Protein AF-0000000074038239 (afdb_homodimer)

Secondary structure (DSSP, 8-state):
--HHHHHHHHHHHHHHHSEEEHHHHHHHHT--HHHHHHHHHHHHHTTS-EEETTEEE---STT----HHHHTTSSHHHHHHHHHHHHHHPPTT-EEEE-SSHHHHHHHHHTTT-SSEEEEESBHHHHHHHTT-SSEEEEE--EEEETTTTEEESHHHHHHHHT--EEEEEE--SEEETTTEEEES-HHHHHHHHHHHHTEEEEEEE--GGGBT---SEEEE-GGG-SEEEESSPPPHHHHHHHHHTT-EEEE-------------/--HHHHHHHHHHHHHHHSEEEHHHHHHHHT--HHHHHHHHHHHHHTTS-EEETTEEE---STT----HHHHTTSSHHHHHHHHHHHHHHPPTT-EEEE-SSHHHHHHHHHTTT-SSEEEEESBHHHHHHHTT-SSEEEEE--EEEETTTTEEESHHHHHHHHT--EEEEEE--SEEETTTEEEES-HHHHHHHHHHHHTEEEEEEE--GGGBT---SEEEE-GGG-SEEEESSPPPHHHHHHHHHTT-EEEE-------------

Radius of gyration: 25.3 Å; Cα contacts (8 Å, |Δi|>4): 1179; chains: 2; bounding box: 58×75×72 Å

InterPro domains:
  IPR001034 DeoR-type HTH domain [PF08220] (6-59)
  IPR001034 DeoR-type HTH domain [PR00037] (24-38)
  IPR001034 DeoR-type HTH domain [PR00037] (38-56)
  IPR001034 DeoR-type HTH domain [PS51000] (3-58)
  IPR001034 DeoR-type HTH domain [SM00420] (6-58)
  IPR014036 DeoR-like transcriptional repressor, C-terminal sensor domain [PF00455] (76-233)
  IPR018356 Transcription regulator, HTH DeoR-type, conserved site [PS00894] (6-40)
  IPR036388 Winged helix-like DNA-binding domain superfamily [G3DSA:1.10.10.10] (1-54)
  IPR036390 Winged helix DNA-binding domain superfamily [SSF46785] (5-58)
  IPR037171 NagB/RpiA transferase-like [SSF100950] (76-235)
  IPR050313 Carbohydrate Metabolism HTH-type Transcriptional Regulators [PTHR30363] (1-251)

pLDDT: mean 88.35, std 14.09, range [24.41, 98.94]

Structure (mmCIF, N/CA/C/O backbone):
data_AF-0000000074038239-model_v1
#
loop_
_entity.id
_entity.type
_entity.pdbx_description
1 polymer 'Transcriptional regulator, DeoR family'
#
loop_
_atom_site.group_PDB
_atom_site.id
_atom_site.type_symbol
_atom_site.label_atom_id
_atom_site.label_alt_id
_atom_site.label_comp_id
_atom_site.label_asym_id
_atom_site.label_entity_id
_atom_site.label_seq_id
_atom_site.pdbx_PDB_ins_code
_atom_site.Cartn_x
_atom_site.Cartn_y
_atom_site.Cartn_z
_atom_site.occupancy
_atom_site.B_iso_or_equiv
_atom_site.auth_seq_id
_atom_site.auth_comp_id
_atom_site.auth_asym_id
_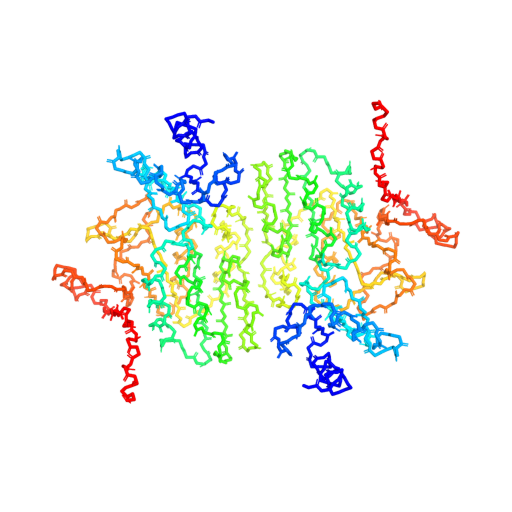atom_site.auth_atom_id
_atom_site.pdbx_PDB_model_num
ATOM 1 N N . MET A 1 1 ? -12.398 -20.969 29.859 1 73.69 1 MET A N 1
ATOM 2 C CA . MET A 1 1 ? -13.219 -21.422 28.734 1 73.69 1 MET A CA 1
ATOM 3 C C . MET A 1 1 ? -12.859 -22.859 28.359 1 73.69 1 MET A C 1
ATOM 5 O O . MET A 1 1 ? -11.68 -23.234 28.375 1 73.69 1 MET A O 1
ATOM 9 N N . LEU A 1 2 ? -13.844 -23.719 28.297 1 79.56 2 LEU A N 1
ATOM 10 C CA . LEU A 1 2 ? -13.617 -25.094 27.906 1 79.56 2 LEU A CA 1
ATOM 11 C C . LEU A 1 2 ? -13.188 -25.188 26.438 1 79.56 2 LEU A C 1
ATOM 13 O O . LEU A 1 2 ? -13.586 -24.344 25.625 1 79.56 2 LEU A O 1
ATOM 17 N N . ALA A 1 3 ? -12.281 -26.281 26.172 1 86.38 3 ALA A N 1
ATOM 18 C CA . ALA A 1 3 ? -11.75 -26.453 24.812 1 86.38 3 ALA A CA 1
ATOM 19 C C . ALA A 1 3 ? -12.883 -26.562 23.797 1 86.38 3 ALA A C 1
ATOM 21 O O . ALA A 1 3 ? -12.805 -26.016 22.703 1 86.38 3 ALA A O 1
ATOM 22 N N . VAL A 1 4 ? -13.891 -27.281 24.188 1 83.44 4 VAL A N 1
ATOM 23 C CA . VAL A 1 4 ? -15.008 -27.516 23.281 1 83.44 4 VAL A CA 1
ATOM 24 C C . VAL A 1 4 ? -15.711 -26.188 22.984 1 83.44 4 VAL A C 1
ATOM 26 O O . VAL A 1 4 ? -16.078 -25.922 21.828 1 83.44 4 VAL A O 1
ATOM 29 N N . GLU A 1 5 ? -15.922 -25.391 23.859 1 84.25 5 GLU A N 1
ATOM 30 C CA . GLU A 1 5 ? -16.531 -24.078 23.688 1 84.25 5 GLU A CA 1
ATOM 31 C C . GLU A 1 5 ? -15.633 -23.156 22.844 1 84.25 5 GLU A C 1
ATOM 33 O O . GLU A 1 5 ? -16.125 -22.422 21.984 1 84.25 5 GLU A O 1
ATOM 38 N N . ARG A 1 6 ? -14.383 -23.219 23.125 1 88.25 6 ARG A N 1
ATOM 39 C CA . ARG A 1 6 ? -13.414 -22.422 22.375 1 88.25 6 ARG A CA 1
ATOM 40 C C . ARG A 1 6 ? -13.445 -22.797 20.891 1 88.25 6 ARG A C 1
ATOM 42 O O . ARG A 1 6 ? -13.461 -21.906 20.031 1 88.25 6 ARG A O 1
ATOM 49 N N . ARG A 1 7 ? -13.492 -24.062 20.578 1 87.38 7 ARG A N 1
ATOM 50 C CA . ARG A 1 7 ? -13.516 -24.516 19.203 1 87.38 7 ARG A CA 1
ATOM 51 C C . ARG A 1 7 ? -14.797 -24.078 18.5 1 87.38 7 ARG A C 1
ATOM 53 O O . ARG A 1 7 ? -14.781 -23.75 17.312 1 87.38 7 ARG A O 1
ATOM 60 N N . GLN A 1 8 ? -15.836 -24.125 19.234 1 83.44 8 GLN A N 1
ATOM 61 C CA . GLN A 1 8 ? -17.078 -23.641 18.672 1 83.44 8 GLN A CA 1
ATOM 62 C C . GLN A 1 8 ? -16.984 -22.156 18.312 1 83.44 8 GLN A C 1
ATOM 64 O O . GLN A 1 8 ? -17.438 -21.734 17.25 1 83.44 8 GLN A O 1
ATOM 69 N N . GLU A 1 9 ? -16.375 -21.453 19.203 1 85.5 9 GLU A N 1
ATOM 70 C CA . GLU A 1 9 ? -16.188 -20.031 18.938 1 85.5 9 GLU A CA 1
ATOM 71 C C . GLU A 1 9 ? -15.219 -19.797 17.781 1 85.5 9 GLU A C 1
ATOM 73 O O . GLU A 1 9 ? -15.422 -18.906 16.953 1 85.5 9 GLU A O 1
ATOM 78 N N . ILE A 1 10 ? -14.195 -20.578 17.766 1 85.44 10 ILE A N 1
ATOM 79 C CA . ILE A 1 10 ? -13.242 -20.5 16.656 1 85.44 10 ILE A CA 1
ATOM 80 C C . ILE A 1 10 ? -13.969 -20.766 15.344 1 85.44 10 ILE A C 1
ATOM 82 O O . ILE A 1 10 ? -13.742 -20.062 14.352 1 85.44 10 ILE A O 1
ATOM 86 N N . PHE A 1 11 ? -14.883 -21.781 15.336 1 80.19 11 PHE A N 1
ATOM 87 C CA . PHE A 1 11 ? -15.625 -22.125 14.125 1 80.19 11 PHE A CA 1
ATOM 88 C C . PHE A 1 11 ? -16.531 -20.969 13.711 1 80.19 11 PHE A C 1
ATOM 90 O O . PHE A 1 11 ? -16.641 -20.656 12.523 1 80.19 11 PHE A O 1
ATOM 97 N N . GLU A 1 12 ? -17.109 -20.312 14.711 1 77.75 12 GLU A N 1
ATOM 98 C CA . GLU A 1 12 ? -17.938 -19.156 14.422 1 77.75 12 GLU A CA 1
ATOM 99 C C . GLU A 1 12 ? -17.125 -18.016 13.836 1 77.75 12 GLU A C 1
ATOM 101 O O . GLU A 1 12 ? -17.562 -17.344 12.891 1 77.75 12 GLU A O 1
ATOM 106 N N . LEU A 1 13 ? -15.992 -17.891 14.445 1 78.69 13 LEU A N 1
ATOM 107 C CA . LEU A 1 13 ? -15.078 -16.891 13.914 1 78.69 13 LEU A CA 1
ATOM 108 C C . LEU A 1 13 ? -14.672 -17.219 12.477 1 78.69 13 LEU A C 1
ATOM 110 O O . LEU A 1 13 ? -14.609 -16.344 11.625 1 78.69 13 LEU A O 1
ATOM 114 N N . LEU A 1 14 ? -14.461 -18.516 12.273 1 74.88 14 LEU A N 1
ATOM 115 C CA . LEU A 1 14 ? -14.102 -19 10.953 1 74.88 14 LEU A CA 1
ATOM 116 C C . LEU A 1 14 ? -15.242 -18.781 9.961 1 74.88 14 LEU A C 1
ATOM 118 O O . LEU A 1 14 ? -15.008 -18.406 8.805 1 74.88 14 LEU A O 1
ATOM 122 N N . GLN A 1 15 ? -16.391 -18.953 10.422 1 66.62 15 GLN A N 1
ATOM 123 C CA . GLN A 1 15 ? -17.547 -18.75 9.562 1 66.62 15 GLN A CA 1
ATOM 124 C C . GLN A 1 15 ? -17.734 -17.281 9.219 1 66.62 15 GLN A C 1
ATOM 126 O O . GLN A 1 15 ? -18.125 -16.938 8.102 1 66.62 15 GLN A O 1
ATOM 131 N N . SER A 1 16 ? -17.375 -16.531 10.266 1 64.44 16 SER A N 1
ATOM 132 C CA . SER A 1 16 ? -17.609 -15.094 10.117 1 64.44 16 SER A CA 1
ATOM 133 C C . SER A 1 16 ? -16.484 -14.438 9.312 1 64.44 16 SER A C 1
ATOM 135 O O . SER A 1 16 ? -16.75 -13.555 8.492 1 64.44 16 SER A O 1
ATOM 137 N N . PHE A 1 17 ? -15.305 -14.938 9.664 1 61.34 17 PHE A N 1
ATOM 138 C CA . PHE A 1 17 ? -14.172 -14.188 9.141 1 61.34 17 PHE A CA 1
ATOM 139 C C . PHE A 1 17 ? -13.438 -14.992 8.07 1 61.34 17 PHE A C 1
ATOM 141 O O . PHE A 1 17 ? -12.547 -14.469 7.398 1 61.34 17 PHE A O 1
ATOM 148 N N . GLY A 1 18 ? -13.906 -16.375 7.906 1 63.62 18 GLY A N 1
ATOM 149 C CA . GLY A 1 18 ? -13.312 -17.25 6.922 1 63.62 18 GLY A CA 1
ATOM 150 C C . GLY A 1 18 ? -11.945 -17.766 7.332 1 63.62 18 GLY A C 1
ATOM 151 O O . GLY A 1 18 ? -11.453 -18.75 6.777 1 63.62 18 GLY A O 1
ATOM 152 N N . SER A 1 19 ? -11.328 -16.922 8.188 1 69.75 19 SER A N 1
ATOM 153 C CA . SER A 1 19 ? -10.016 -17.344 8.672 1 69.75 19 SER A CA 1
ATOM 154 C C . SER A 1 19 ? -9.766 -16.828 10.086 1 69.75 19 SER A C 1
ATOM 156 O O . SER A 1 19 ? -10.469 -15.938 10.57 1 69.75 19 SER A O 1
ATOM 158 N N . VAL A 1 20 ? -8.922 -17.547 10.812 1 79.5 20 VAL A N 1
ATOM 159 C CA . VAL A 1 20 ? -8.445 -17.141 12.133 1 79.5 20 VAL A CA 1
ATOM 160 C C . VAL A 1 20 ? -6.93 -17.297 12.211 1 79.5 20 VAL A C 1
ATOM 162 O O . VAL A 1 20 ? -6.34 -18.078 11.461 1 79.5 20 VAL A O 1
ATOM 165 N N . THR A 1 21 ? -6.277 -16.422 12.898 1 75.75 21 THR A N 1
ATOM 166 C CA . THR A 1 21 ? -4.855 -16.609 13.156 1 75.75 21 THR A CA 1
ATOM 167 C C . THR A 1 21 ? -4.625 -17.141 14.57 1 75.75 21 THR A C 1
ATOM 169 O O . THR A 1 21 ? -5.406 -16.875 15.477 1 75.75 21 THR A O 1
ATOM 172 N N . VAL A 1 22 ? -3.488 -17.844 14.664 1 82.62 22 VAL A N 1
ATOM 173 C CA . VAL A 1 22 ? -3.117 -18.453 15.945 1 82.62 22 VAL A CA 1
ATOM 174 C C . VAL A 1 22 ? -2.885 -17.344 16.984 1 82.62 22 VAL A C 1
ATOM 176 O O . VAL A 1 22 ? -3.363 -17.438 18.109 1 82.62 22 VAL A O 1
ATOM 179 N N . SER A 1 23 ? -2.264 -16.281 16.484 1 79.81 23 SER A N 1
ATOM 180 C CA . SER A 1 23 ? -1.928 -15.203 17.406 1 79.81 23 SER A CA 1
ATOM 181 C C . SER A 1 23 ? -3.182 -14.492 17.906 1 79.81 23 SER A C 1
ATOM 183 O O . SER A 1 23 ? -3.326 -14.25 19.109 1 79.81 23 SER A O 1
ATOM 185 N N . ASP A 1 24 ? -4.117 -14.195 17.016 1 80.44 24 ASP A N 1
ATOM 186 C CA . ASP A 1 24 ? -5.359 -13.531 17.406 1 80.44 24 ASP A CA 1
ATOM 187 C C . ASP A 1 24 ? -6.18 -14.398 18.359 1 80.44 24 ASP A C 1
ATOM 189 O O . ASP A 1 24 ? -6.738 -13.898 19.328 1 80.44 24 ASP A O 1
ATOM 193 N N . LEU A 1 25 ? -6.234 -15.656 18.062 1 87.44 25 LEU A N 1
ATOM 194 C CA . LEU A 1 25 ? -7.012 -16.578 18.891 1 87.44 25 LEU A CA 1
ATOM 195 C C . LEU A 1 25 ? -6.402 -16.734 20.266 1 87.44 25 LEU A C 1
ATOM 197 O O . LEU A 1 25 ? -7.125 -16.766 21.266 1 87.44 25 LEU A O 1
ATOM 201 N N . ALA A 1 26 ? -5.078 -16.703 20.297 1 87.75 26 ALA A N 1
ATOM 202 C CA . ALA A 1 26 ? -4.387 -16.828 21.562 1 87.75 26 ALA A CA 1
ATOM 203 C C . ALA A 1 26 ? -4.672 -15.641 22.469 1 87.75 26 ALA A C 1
ATOM 205 O O . ALA A 1 26 ? -4.918 -15.805 23.672 1 87.75 26 ALA A O 1
ATOM 206 N N . LEU A 1 27 ? -4.668 -14.492 21.875 1 82.5 27 LEU A N 1
ATOM 207 C CA . LEU A 1 27 ? -4.961 -13.266 22.594 1 82.5 27 LEU A CA 1
ATOM 208 C C . LEU A 1 27 ? -6.418 -13.227 23.031 1 82.5 27 LEU A C 1
ATOM 210 O O . LEU A 1 27 ? -6.719 -12.883 24.188 1 82.5 27 LEU A O 1
ATOM 214 N N . ARG A 1 28 ? -7.238 -13.617 22.125 1 85.12 28 ARG A N 1
ATOM 215 C CA . ARG A 1 28 ? -8.68 -13.547 22.359 1 85.12 28 ARG A CA 1
ATOM 216 C C . ARG A 1 28 ? -9.094 -14.484 23.5 1 85.12 28 ARG A C 1
ATOM 218 O O . ARG A 1 28 ? -9.93 -14.133 24.328 1 85.12 28 ARG A O 1
ATOM 225 N N . PHE A 1 29 ? -8.523 -15.641 23.547 1 89.75 29 PHE A N 1
ATOM 226 C CA . PHE A 1 29 ? -8.984 -16.656 24.469 1 89.75 29 PHE A CA 1
ATOM 227 C C . PHE A 1 29 ? -8.031 -16.781 25.656 1 89.75 29 PHE A C 1
ATOM 229 O O . PHE A 1 29 ? -8.211 -17.641 26.516 1 89.75 29 PHE A O 1
ATOM 236 N N . SER A 1 30 ? -7.031 -15.828 25.625 1 87.75 30 SER A N 1
ATOM 237 C CA . SER A 1 30 ? -6.039 -15.805 26.688 1 87.75 30 SER A CA 1
ATOM 238 C C . SER A 1 30 ? -5.449 -17.188 26.938 1 87.75 30 SER A C 1
ATOM 240 O O . SER A 1 30 ? -5.406 -17.656 28.062 1 87.75 30 SER A O 1
ATOM 242 N N . VAL A 1 31 ? -5.055 -17.844 25.953 1 90.81 31 VAL A N 1
ATOM 243 C CA . VAL A 1 31 ? -4.391 -19.141 26 1 90.81 31 VAL A CA 1
ATOM 244 C C . VAL A 1 31 ? -3.119 -19.109 25.156 1 90.81 31 VAL A C 1
ATOM 246 O O . VAL A 1 31 ? -2.875 -18.141 24.438 1 90.81 31 VAL A O 1
ATOM 249 N N . SER A 1 32 ? -2.297 -20.031 25.312 1 86.69 32 SER A N 1
ATOM 250 C CA . SER A 1 32 ? -1.056 -20.094 24.547 1 86.69 32 SER A CA 1
ATOM 251 C C . SER A 1 32 ? -1.329 -20.359 23.062 1 86.69 32 SER A C 1
ATOM 253 O O . SER A 1 32 ? -2.361 -20.938 22.719 1 86.69 32 SER A O 1
ATOM 255 N N . GLU A 1 33 ? -0.436 -20 22.203 1 88.56 33 GLU A N 1
ATOM 256 C CA . GLU A 1 33 ? -0.541 -20.297 20.781 1 88.56 33 GLU A CA 1
ATOM 257 C C . GLU A 1 33 ? -0.573 -21.812 20.531 1 88.56 33 GLU A C 1
ATOM 259 O O . GLU A 1 33 ? -1.229 -22.281 19.609 1 88.56 33 GLU A O 1
ATOM 264 N N . GLU A 1 34 ? 0.147 -22.484 21.5 1 87.88 34 GLU A N 1
ATOM 265 C CA . GLU A 1 34 ? 0.17 -23.938 21.359 1 87.88 34 GLU A CA 1
ATOM 266 C C . GLU A 1 34 ? -1.213 -24.531 21.609 1 87.88 34 GLU A C 1
ATOM 268 O O . GLU A 1 34 ? -1.627 -25.453 20.906 1 87.88 34 GLU A O 1
ATOM 273 N N . THR A 1 35 ? -1.935 -24.047 22.5 1 89.56 35 THR A N 1
ATOM 274 C CA . THR A 1 35 ? -3.299 -24.484 22.766 1 89.56 35 THR A CA 1
ATOM 275 C C . THR A 1 35 ? -4.203 -24.234 21.562 1 89.56 35 THR A C 1
ATOM 277 O O . THR A 1 35 ? -4.992 -25.094 21.188 1 89.56 35 THR A O 1
ATOM 280 N N . ILE A 1 36 ? -4.004 -23.109 20.953 1 90.75 36 ILE A N 1
ATOM 281 C CA . ILE A 1 36 ? -4.789 -22.75 19.781 1 90.75 36 ILE A CA 1
ATOM 282 C C . ILE A 1 36 ? -4.438 -23.703 18.625 1 90.75 36 ILE A C 1
ATOM 284 O O . ILE A 1 36 ? -5.324 -24.203 17.922 1 90.75 36 ILE A O 1
ATOM 288 N N . ARG A 1 37 ? -3.229 -23.953 18.453 1 86.62 37 ARG A N 1
ATOM 289 C CA . ARG A 1 37 ? -2.803 -24.828 17.375 1 86.62 37 ARG A CA 1
ATOM 290 C C . ARG A 1 37 ? -3.404 -26.219 17.531 1 86.62 37 ARG A C 1
ATOM 292 O O . ARG A 1 37 ? -3.797 -26.859 16.547 1 86.62 37 ARG A O 1
ATOM 299 N N . ARG A 1 38 ? -3.506 -26.672 18.75 1 87.38 38 ARG A N 1
ATOM 300 C CA . ARG A 1 38 ? -4.105 -27.969 19.031 1 87.38 38 ARG A CA 1
ATOM 301 C C . ARG A 1 38 ? -5.594 -27.969 18.703 1 87.38 38 ARG A C 1
ATOM 303 O O . ARG A 1 38 ? -6.105 -28.922 18.125 1 87.38 38 ARG A O 1
ATOM 310 N N . ASP A 1 39 ? -6.164 -26.938 19.062 1 89.56 39 ASP A N 1
ATOM 311 C CA . ASP A 1 39 ? -7.586 -26.812 18.75 1 89.56 39 ASP A CA 1
ATOM 312 C C . ASP A 1 39 ? -7.82 -26.828 17.234 1 89.56 39 ASP A C 1
ATOM 314 O O . ASP A 1 39 ? -8.688 -27.562 16.75 1 89.56 39 ASP A O 1
ATOM 318 N N . LEU A 1 40 ? -7.074 -26.031 16.562 1 88.25 40 LEU A N 1
ATOM 319 C CA . LEU A 1 40 ? -7.223 -25.922 15.117 1 88.25 40 LEU A CA 1
ATOM 320 C C . LEU A 1 40 ? -6.926 -27.25 14.438 1 88.25 40 LEU A C 1
ATOM 322 O O . LEU A 1 40 ? -7.602 -27.625 13.477 1 88.25 40 LEU A O 1
ATOM 326 N N . SER A 1 41 ? -5.969 -27.922 14.969 1 84.94 41 SER A N 1
ATOM 327 C CA . SER A 1 41 ? -5.656 -29.25 14.43 1 84.94 41 SER A CA 1
ATOM 328 C C . SER A 1 41 ? -6.832 -30.203 14.594 1 84.94 41 SER A C 1
ATOM 330 O O . SER A 1 41 ? -7.16 -30.953 13.68 1 84.94 41 SER A O 1
ATOM 332 N N . ARG A 1 42 ? -7.375 -30.141 15.672 1 82.62 42 ARG A N 1
ATOM 333 C CA . ARG A 1 42 ? -8.531 -31 15.945 1 82.62 42 ARG A CA 1
ATOM 334 C C . ARG A 1 42 ? -9.695 -30.656 15.023 1 82.62 42 ARG A C 1
ATOM 336 O O . ARG A 1 42 ? -10.375 -31.547 14.516 1 82.62 42 ARG A O 1
ATOM 343 N N . MET A 1 43 ? -9.852 -29.484 14.797 1 84.5 43 MET A N 1
ATOM 344 C CA . MET A 1 43 ? -10.953 -29.031 13.953 1 84.5 43 MET A CA 1
ATOM 345 C C . MET A 1 43 ? -10.695 -29.375 12.492 1 84.5 43 MET A C 1
ATOM 347 O O . MET A 1 43 ? -11.633 -29.672 11.742 1 84.5 43 MET A O 1
ATOM 351 N N . GLU A 1 44 ? -9.477 -29.234 12.141 1 79.5 44 GLU A N 1
ATOM 352 C CA . GLU A 1 44 ? -9.125 -29.609 10.781 1 79.5 44 GLU A CA 1
ATOM 353 C C . GLU A 1 44 ? -9.391 -31.094 10.523 1 79.5 44 GLU A C 1
ATOM 355 O O . GLU A 1 44 ? -9.914 -31.469 9.469 1 79.5 44 GLU A O 1
ATOM 360 N N . ARG A 1 45 ? -9.086 -31.875 11.469 1 76.88 45 ARG A N 1
ATOM 361 C CA . ARG A 1 45 ? -9.32 -33.312 11.367 1 76.88 45 ARG A CA 1
ATOM 362 C C . ARG A 1 45 ? -10.805 -33.594 11.188 1 76.88 45 ARG A C 1
ATOM 364 O O . ARG A 1 45 ? -11.172 -34.594 10.523 1 76.88 45 ARG A O 1
ATOM 371 N N . LYS A 1 46 ? -11.57 -32.688 11.648 1 73.19 46 LYS A N 1
ATOM 372 C CA . LYS A 1 46 ? -13.016 -32.844 11.516 1 73.19 46 LYS A CA 1
ATOM 373 C C . LYS A 1 46 ? -13.523 -32.188 10.234 1 73.19 46 LYS A C 1
ATOM 375 O O . LYS A 1 46 ? -14.734 -32.125 10.008 1 73.19 46 LYS A O 1
ATOM 380 N N . GLY A 1 47 ? -12.523 -31.688 9.516 1 68.19 47 GLY A N 1
ATOM 381 C CA . GLY A 1 47 ? -12.844 -31.094 8.227 1 68.19 47 GLY A CA 1
ATOM 382 C C . GLY A 1 47 ? -13.469 -29.719 8.344 1 68.19 47 GLY A C 1
ATOM 383 O O . GLY A 1 47 ? -14.086 -29.234 7.391 1 68.19 47 GLY A O 1
ATOM 384 N N . LEU A 1 48 ? -13.5 -29.156 9.438 1 70.19 48 LEU A N 1
ATOM 385 C CA . LEU A 1 48 ? -14.234 -27.922 9.703 1 70.19 48 LEU A CA 1
ATOM 386 C C . LEU A 1 48 ? -13.453 -26.719 9.203 1 70.19 48 LEU A C 1
ATOM 388 O O . LEU A 1 48 ? -14.023 -25.641 9 1 70.19 48 LEU A O 1
ATOM 392 N N . LEU A 1 49 ? -12.258 -26.875 9.227 1 74.06 49 LEU A N 1
ATOM 393 C CA . LEU A 1 49 ? -11.375 -25.797 8.781 1 74.06 49 LEU A CA 1
ATOM 394 C C . LEU A 1 49 ? -10.102 -26.359 8.164 1 74.06 49 LEU A C 1
ATOM 396 O O . LEU A 1 49 ? -9.859 -27.578 8.219 1 74.06 49 LEU A O 1
ATOM 400 N N . GLN A 1 50 ? -9.391 -25.578 7.453 1 72.31 50 GLN A N 1
ATOM 401 C CA . GLN A 1 50 ? -8.047 -25.906 6.996 1 72.31 50 GLN A CA 1
ATOM 402 C C . GLN A 1 50 ? -7 -25.078 7.75 1 72.31 50 GLN A C 1
ATOM 404 O O . GLN A 1 50 ? -7.082 -23.859 7.801 1 72.31 50 GLN A O 1
ATOM 409 N N . LYS A 1 51 ? -6.113 -25.844 8.438 1 71.88 51 LYS A N 1
ATOM 410 C CA . LYS A 1 51 ? -5.078 -25.203 9.25 1 71.88 51 LYS A CA 1
ATOM 411 C C . LYS A 1 51 ? -3.916 -24.719 8.383 1 71.88 51 LYS A C 1
ATOM 413 O O . LYS A 1 51 ? -3.605 -25.328 7.359 1 71.88 51 LYS A O 1
ATOM 418 N N . THR A 1 52 ? -3.404 -23.5 8.727 1 65.38 52 THR A N 1
ATOM 419 C CA . THR A 1 52 ? -2.137 -23 8.195 1 65.38 52 THR A CA 1
ATOM 420 C C . THR A 1 52 ? -1.16 -22.703 9.328 1 65.38 52 THR A C 1
ATOM 422 O O . THR A 1 52 ? -1.515 -22.797 10.508 1 65.38 52 THR A O 1
ATOM 425 N N . TYR A 1 53 ? 0.144 -22.531 9.008 1 62.97 53 TYR A N 1
ATOM 426 C CA . TYR A 1 53 ? 1.13 -22.266 10.055 1 62.97 53 TYR A CA 1
ATOM 427 C C . TYR A 1 53 ? 0.689 -21.109 10.945 1 62.97 53 TYR A C 1
ATOM 429 O O . TYR A 1 53 ? 0.856 -21.172 12.164 1 62.97 53 TYR A O 1
ATOM 437 N N . GLY A 1 54 ? -0.032 -20.156 10.469 1 63.66 54 GLY A N 1
ATOM 438 C CA . GLY A 1 54 ? -0.353 -18.969 11.25 1 63.66 54 GLY A CA 1
ATOM 439 C C . GLY A 1 54 ? -1.82 -18.891 11.625 1 63.66 54 GLY A C 1
ATOM 440 O O . GLY A 1 54 ? -2.242 -17.922 12.273 1 63.66 54 GLY A O 1
ATOM 441 N N . GLY A 1 55 ? -2.645 -19.891 11.164 1 74.88 55 GLY A N 1
ATOM 442 C CA . GLY A 1 55 ? -4.074 -19.797 11.422 1 74.88 55 GLY A CA 1
ATOM 443 C C . GLY A 1 55 ? -4.867 -20.906 10.766 1 74.88 55 GLY A C 1
ATOM 444 O O . GLY A 1 55 ? -4.395 -22.047 10.664 1 74.88 55 GLY A O 1
ATOM 445 N N . ALA A 1 56 ? -6.125 -20.734 10.625 1 76.56 56 ALA A N 1
ATOM 446 C CA . ALA A 1 56 ? -7.012 -21.688 9.969 1 76.56 56 ALA A CA 1
ATOM 447 C C . ALA A 1 56 ? -8.062 -20.984 9.125 1 76.56 56 ALA A C 1
ATOM 449 O O . ALA A 1 56 ? -8.312 -19.781 9.312 1 76.56 56 ALA A O 1
ATOM 450 N N . PHE A 1 57 ? -8.484 -21.562 8.031 1 70.94 57 PHE A N 1
ATOM 451 C CA . PHE A 1 57 ? -9.531 -21 7.191 1 70.94 57 PHE A CA 1
ATOM 452 C C . PHE A 1 57 ? -10.555 -22.078 6.816 1 70.94 57 PHE A C 1
ATOM 454 O O . PHE A 1 57 ? -10.289 -23.266 6.961 1 70.94 57 PHE A O 1
ATOM 461 N N . LEU A 1 58 ? -11.797 -21.594 6.574 1 62.06 58 LEU A N 1
ATOM 462 C CA . LEU A 1 58 ? -12.828 -22.5 6.094 1 62.06 58 LEU A CA 1
ATOM 463 C C . LEU A 1 58 ? -12.672 -22.75 4.598 1 62.06 58 LEU A C 1
ATOM 465 O O . LEU A 1 58 ? -12.453 -21.828 3.82 1 62.06 58 LEU A O 1
ATOM 469 N N . ASN A 1 59 ? -12.227 -23.906 4.23 1 53.72 59 ASN A N 1
ATOM 470 C CA . ASN A 1 59 ? -12 -24.344 2.857 1 53.72 59 ASN A CA 1
ATOM 471 C C . ASN A 1 59 ? -13.312 -24.594 2.125 1 53.72 59 ASN A C 1
ATOM 473 O O . ASN A 1 59 ? -13.547 -25.703 1.634 1 53.72 59 ASN A O 1
ATOM 477 N N . THR A 1 60 ? -14.359 -23.891 2.412 1 56.28 60 THR A N 1
ATOM 478 C CA . THR A 1 60 ? -15.484 -24.391 1.638 1 56.28 60 THR A CA 1
ATOM 479 C C . THR A 1 60 ? -15.867 -23.422 0.533 1 56.28 60 THR A C 1
ATOM 481 O O . THR A 1 60 ? -15.727 -22.203 0.694 1 56.28 60 THR A O 1
ATOM 484 N N . GLY A 1 61 ? -15.867 -23.938 -0.664 1 60.12 61 GLY A N 1
ATOM 485 C CA . GLY A 1 61 ? -16.516 -23.375 -1.831 1 60.12 61 GLY A CA 1
ATOM 486 C C . GLY A 1 61 ? -15.555 -22.766 -2.828 1 60.12 61 GLY A C 1
ATOM 487 O O . GLY A 1 61 ? -14.398 -22.484 -2.49 1 60.12 61 GLY A O 1
ATOM 488 N N . MET A 1 62 ? -15.891 -22.781 -3.982 1 59.72 62 MET A N 1
ATOM 489 C CA . MET A 1 62 ? -15.109 -22.281 -5.117 1 59.72 62 MET A CA 1
ATOM 490 C C . MET A 1 62 ? -14.742 -20.828 -4.926 1 59.72 62 MET A C 1
ATOM 492 O O . MET A 1 62 ? -13.727 -20.359 -5.457 1 59.72 62 MET A O 1
ATOM 496 N N . HIS A 1 63 ? -15.484 -20.078 -4.07 1 59.72 63 HIS A N 1
ATOM 497 C CA . HIS A 1 63 ? -15.266 -18.656 -3.891 1 59.72 63 HIS A CA 1
ATOM 498 C C . HIS A 1 63 ? -14.445 -18.375 -2.635 1 59.72 63 HIS A C 1
ATOM 500 O O . HIS A 1 63 ? -14.312 -17.219 -2.221 1 59.72 63 HIS A O 1
ATOM 506 N N . ARG A 1 64 ? -13.766 -19.344 -2.191 1 61.56 64 ARG A N 1
ATOM 507 C CA . ARG A 1 64 ? -13.094 -19.188 -0.906 1 61.56 64 ARG A CA 1
ATOM 508 C C . ARG A 1 64 ? -11.906 -18.234 -1.021 1 61.56 64 ARG A C 1
ATOM 510 O O . ARG A 1 64 ? -11 -18.469 -1.826 1 61.56 64 ARG A O 1
ATOM 517 N N . GLU A 1 65 ? -12.055 -17.125 -0.271 1 74.5 65 GLU A N 1
ATOM 518 C CA . GLU A 1 65 ? -10.93 -16.188 -0.235 1 74.5 65 GLU A CA 1
ATOM 519 C C . GLU A 1 65 ? -10.289 -16.156 1.148 1 74.5 65 GLU A C 1
ATOM 521 O O . GLU A 1 65 ? -10.898 -15.688 2.113 1 74.5 65 GLU A O 1
ATOM 526 N N . ILE A 1 66 ? -9.125 -16.797 1.229 1 73.94 66 ILE A N 1
ATOM 527 C CA . ILE A 1 66 ? -8.328 -16.766 2.451 1 73.94 66 ILE A CA 1
ATOM 528 C C . ILE A 1 66 ? -7.574 -15.438 2.543 1 73.94 66 ILE A C 1
ATOM 530 O O . ILE A 1 66 ? -6.938 -15.008 1.576 1 73.94 66 ILE A O 1
ATOM 534 N N . PRO A 1 67 ? -7.645 -14.781 3.748 1 79.38 67 PRO A N 1
ATOM 535 C CA . PRO A 1 67 ? -6.965 -13.484 3.865 1 79.38 67 PRO A CA 1
ATOM 536 C C . PRO A 1 67 ? -5.457 -13.594 3.648 1 79.38 67 PRO A C 1
ATOM 538 O O . PRO A 1 67 ? -4.844 -14.594 4.02 1 79.38 67 PRO A O 1
ATOM 541 N N . VAL A 1 68 ? -4.898 -12.531 3.119 1 85.62 68 VAL A N 1
ATOM 542 C CA . VAL A 1 68 ? -3.479 -12.469 2.789 1 85.62 68 VAL A CA 1
ATOM 543 C C . VAL A 1 68 ? -2.645 -12.68 4.051 1 85.62 68 VAL A C 1
ATOM 545 O O . VAL A 1 68 ? -1.568 -13.273 4 1 85.62 68 VAL A O 1
ATOM 548 N N . THR A 1 69 ? -3.07 -12.234 5.215 1 76.5 69 THR A N 1
ATOM 549 C CA . THR A 1 69 ? -2.352 -12.344 6.48 1 76.5 69 THR A CA 1
ATOM 550 C C . THR A 1 69 ? -2.207 -13.805 6.902 1 76.5 69 THR A C 1
ATOM 552 O O . THR A 1 69 ? -1.257 -14.164 7.602 1 76.5 69 THR A O 1
ATOM 555 N N . VAL A 1 70 ? -3.094 -14.625 6.406 1 71.5 70 VAL A N 1
ATOM 556 C CA . VAL A 1 70 ? -3.047 -16.062 6.664 1 71.5 70 VAL A CA 1
ATOM 557 C C . VAL A 1 70 ? -2.219 -16.75 5.586 1 71.5 70 VAL A C 1
ATOM 559 O O . VAL A 1 70 ? -1.332 -17.547 5.895 1 71.5 70 VAL A O 1
ATOM 562 N N . ARG A 1 71 ? -2.453 -16.344 4.344 1 79.12 71 ARG A N 1
ATOM 563 C CA . ARG A 1 71 ? -1.781 -16.984 3.211 1 79.12 71 ARG A CA 1
ATOM 564 C C . ARG A 1 71 ? -0.276 -16.75 3.268 1 79.12 71 ARG A C 1
ATOM 566 O O . ARG A 1 71 ? 0.507 -17.594 2.836 1 79.12 71 ARG A O 1
ATOM 573 N N . GLN A 1 72 ? 0.074 -15.625 3.846 1 83.38 72 GLN A N 1
ATOM 574 C CA . GLN A 1 72 ? 1.49 -15.281 3.918 1 83.38 72 GLN A CA 1
ATOM 575 C C . GLN A 1 72 ? 2.266 -16.312 4.734 1 83.38 72 GLN A C 1
ATOM 577 O O . GLN A 1 72 ? 3.471 -16.484 4.547 1 83.38 72 GLN A O 1
ATOM 582 N N . HIS A 1 73 ? 1.54 -17.062 5.488 1 74.69 73 HIS A N 1
ATOM 583 C CA . HIS A 1 73 ? 2.193 -18.031 6.367 1 74.69 73 HIS A CA 1
ATOM 584 C C . HIS A 1 73 ? 1.93 -19.453 5.914 1 74.69 73 HIS A C 1
ATOM 586 O O . HIS A 1 73 ? 2.424 -20.406 6.523 1 74.69 73 HIS A O 1
ATOM 592 N N . ALA A 1 74 ? 1.232 -19.578 4.91 1 69.81 74 ALA A N 1
ATOM 593 C CA . ALA A 1 74 ? 0.944 -20.891 4.344 1 69.81 74 ALA A CA 1
ATOM 594 C C . ALA A 1 74 ? 1.928 -21.234 3.227 1 69.81 74 ALA A C 1
ATOM 596 O O . ALA A 1 74 ? 2.268 -20.375 2.404 1 69.81 74 ALA A O 1
ATOM 597 N N . ALA A 1 75 ? 2.508 -22.5 3.227 1 79.31 75 ALA A N 1
ATOM 598 C CA . ALA A 1 75 ? 3.393 -23.016 2.18 1 79.31 75 ALA A CA 1
ATOM 599 C C . ALA A 1 75 ? 4.605 -22.109 1.999 1 79.31 75 ALA A C 1
ATOM 601 O O . ALA A 1 75 ? 5.035 -21.844 0.872 1 79.31 75 ALA A O 1
ATOM 602 N N . VAL A 1 76 ? 5.039 -21.594 3.055 1 84.88 76 VAL A N 1
ATOM 603 C CA . VAL A 1 76 ? 6.098 -20.594 3.041 1 84.88 76 VAL A CA 1
ATOM 604 C C . VAL A 1 76 ? 7.34 -21.156 2.361 1 84.88 76 VAL A C 1
ATOM 606 O O . VAL A 1 76 ? 7.973 -20.484 1.541 1 84.88 76 VAL A O 1
ATOM 609 N N . GLU A 1 77 ? 7.68 -22.391 2.699 1 85.5 77 GLU A N 1
ATOM 610 C CA . GLU A 1 77 ? 8.867 -23.016 2.115 1 85.5 77 GLU A CA 1
ATOM 611 C C . GLU A 1 77 ? 8.742 -23.109 0.596 1 85.5 77 GLU A C 1
ATOM 613 O O . GLU A 1 77 ? 9.672 -22.75 -0.13 1 85.5 77 GLU A O 1
ATOM 618 N N . GLY A 1 78 ? 7.605 -23.594 0.178 1 89.88 78 GLY A N 1
ATOM 619 C CA . GLY A 1 78 ? 7.371 -23.688 -1.254 1 89.88 78 GLY A CA 1
ATOM 620 C C . GLY A 1 78 ? 7.438 -22.344 -1.956 1 89.88 78 GLY A C 1
ATOM 621 O O . GLY A 1 78 ? 8.07 -22.219 -3.006 1 89.88 78 GLY A O 1
ATOM 622 N N . LYS A 1 79 ? 6.773 -21.328 -1.358 1 93.06 79 LYS A N 1
ATOM 623 C CA . LYS A 1 79 ? 6.766 -20 -1.959 1 93.06 79 LYS A CA 1
ATOM 624 C C . LYS A 1 79 ? 8.164 -19.391 -1.976 1 93.06 79 LYS A C 1
ATOM 626 O O . LYS A 1 79 ? 8.523 -18.672 -2.902 1 93.06 79 LYS A O 1
ATOM 631 N N . SER A 1 80 ? 8.922 -19.719 -0.998 1 94.19 80 SER A N 1
ATOM 632 C CA . SER A 1 80 ? 10.305 -19.25 -0.961 1 94.19 80 SER A CA 1
ATOM 633 C C . SER A 1 80 ? 11.117 -19.828 -2.117 1 94.19 80 SER A C 1
ATOM 635 O O . SER A 1 80 ? 11.875 -19.109 -2.766 1 94.19 80 SER A O 1
ATOM 637 N N . VAL A 1 81 ? 10.961 -21.109 -2.352 1 95.06 81 VAL A N 1
ATOM 638 C CA . VAL A 1 81 ? 11.633 -21.766 -3.465 1 95.06 81 VAL A CA 1
ATOM 639 C C . VAL A 1 81 ? 11.211 -21.125 -4.781 1 95.06 81 VAL A C 1
ATOM 641 O O . VAL A 1 81 ? 12.062 -20.797 -5.617 1 95.06 81 VAL A O 1
ATOM 644 N N . ILE A 1 82 ? 9.977 -20.938 -4.91 1 97.25 82 ILE A N 1
ATOM 645 C CA . ILE A 1 82 ? 9.438 -20.328 -6.121 1 97.25 82 ILE A CA 1
ATOM 646 C C . ILE A 1 82 ? 9.992 -18.922 -6.289 1 97.25 82 ILE A C 1
ATOM 648 O O . ILE A 1 82 ? 10.375 -18.531 -7.395 1 97.25 82 ILE A O 1
ATOM 652 N N . GLY A 1 83 ? 10.008 -18.172 -5.191 1 98 83 GLY A N 1
ATOM 653 C CA . GLY A 1 83 ? 10.562 -16.828 -5.227 1 98 83 GLY A CA 1
ATOM 654 C C . GLY A 1 83 ? 11.992 -16.781 -5.73 1 98 83 GLY A C 1
ATOM 655 O O . GLY A 1 83 ? 12.336 -15.93 -6.551 1 98 83 GLY A O 1
ATOM 656 N N . SER A 1 84 ? 12.742 -17.719 -5.254 1 97.12 84 SER A N 1
ATOM 657 C CA . SER A 1 84 ? 14.141 -17.797 -5.648 1 97.12 84 SER A CA 1
ATOM 658 C C . SER A 1 84 ? 14.281 -18.156 -7.125 1 97.12 84 SER A C 1
ATOM 660 O O . SER A 1 84 ? 15.07 -17.547 -7.848 1 97.12 84 SER A O 1
ATOM 662 N N . LEU A 1 85 ? 13.57 -19.109 -7.566 1 97.56 85 LEU A N 1
ATOM 663 C CA . LEU A 1 85 ? 13.617 -19.547 -8.961 1 97.56 85 LEU A CA 1
ATOM 664 C C . LEU A 1 85 ? 13.156 -18.438 -9.891 1 97.56 85 LEU A C 1
ATOM 666 O O . LEU A 1 85 ? 13.773 -18.188 -10.93 1 97.56 85 LEU A O 1
ATOM 670 N N . ALA A 1 86 ? 12.078 -17.797 -9.539 1 98.5 86 ALA A N 1
ATOM 671 C CA . ALA A 1 86 ? 11.555 -16.688 -10.344 1 98.5 86 ALA A CA 1
ATOM 672 C C . ALA A 1 86 ? 12.57 -15.562 -10.445 1 98.5 86 ALA A C 1
ATOM 674 O O . ALA A 1 86 ? 12.742 -14.969 -11.516 1 98.5 86 ALA A O 1
ATOM 675 N N . ALA A 1 87 ? 13.227 -15.281 -9.359 1 98.31 87 ALA A N 1
ATOM 676 C CA . ALA A 1 87 ? 14.219 -14.211 -9.328 1 98.31 87 ALA A CA 1
ATOM 677 C C . ALA A 1 87 ? 15.336 -14.461 -10.336 1 98.31 87 ALA A C 1
ATOM 679 O O . ALA A 1 87 ? 15.891 -13.523 -10.906 1 98.31 87 ALA A O 1
ATOM 680 N N . GLN A 1 88 ? 15.625 -15.727 -10.547 1 97.25 88 GLN A N 1
ATOM 681 C CA . GLN A 1 88 ? 16.672 -16.094 -11.492 1 97.25 88 GLN A CA 1
ATOM 682 C C . GLN A 1 88 ? 16.266 -15.742 -12.922 1 97.25 88 GLN A C 1
ATOM 684 O O . GLN A 1 88 ? 17.141 -15.531 -13.773 1 97.25 88 GLN A O 1
ATOM 689 N N . LEU A 1 89 ? 15.023 -15.664 -13.172 1 97.94 89 LEU A N 1
ATOM 690 C CA . LEU A 1 89 ? 14.523 -15.344 -14.508 1 97.94 89 LEU A CA 1
ATOM 691 C C . LEU A 1 89 ? 14.461 -13.836 -14.719 1 97.94 89 LEU A C 1
ATOM 693 O O . LEU A 1 89 ? 14.219 -13.367 -15.836 1 97.94 89 LEU A O 1
ATOM 697 N N . ILE A 1 90 ? 14.617 -13.039 -13.695 1 98.5 90 ILE A N 1
ATOM 698 C CA . ILE A 1 90 ? 14.523 -11.586 -13.758 1 98.5 90 ILE A CA 1
ATOM 699 C C . ILE A 1 90 ? 15.914 -10.984 -13.914 1 98.5 90 ILE A C 1
ATOM 701 O O . ILE A 1 90 ? 16.797 -11.195 -13.07 1 98.5 90 ILE A O 1
ATOM 705 N N . ASN A 1 91 ? 16.109 -10.234 -14.922 1 97.75 91 ASN A N 1
ATOM 706 C CA . ASN A 1 91 ? 17.391 -9.609 -15.203 1 97.75 91 ASN A CA 1
ATOM 707 C C . ASN A 1 91 ? 17.391 -8.133 -14.82 1 97.75 91 ASN A C 1
ATOM 709 O O . ASN A 1 91 ? 16.344 -7.496 -14.781 1 97.75 91 ASN A O 1
ATOM 713 N N . ASN A 1 92 ? 18.625 -7.672 -14.547 1 97.38 92 ASN A N 1
ATOM 714 C CA . ASN A 1 92 ? 18.75 -6.223 -14.43 1 97.38 92 ASN A CA 1
ATOM 715 C C . ASN A 1 92 ? 18.266 -5.512 -15.688 1 97.38 92 ASN A C 1
ATOM 717 O O . ASN A 1 92 ? 18.547 -5.953 -16.797 1 97.38 92 ASN A O 1
ATOM 721 N N . GLY A 1 93 ? 17.453 -4.504 -15.531 1 97.69 93 GLY A N 1
ATOM 722 C CA . GLY A 1 93 ? 16.953 -3.756 -16.672 1 97.69 93 GLY A CA 1
ATOM 723 C C . GLY A 1 93 ? 15.562 -4.199 -17.109 1 97.69 93 GLY A C 1
ATOM 724 O O . GLY A 1 93 ? 14.922 -3.545 -17.938 1 97.69 93 GLY A O 1
ATOM 725 N N . ASP A 1 94 ? 15.078 -5.227 -16.484 1 98.31 94 ASP A N 1
ATOM 726 C CA . ASP A 1 94 ? 13.773 -5.754 -16.859 1 98.31 94 ASP A CA 1
ATOM 727 C C . ASP A 1 94 ? 12.648 -4.855 -16.359 1 98.31 94 ASP A C 1
ATOM 729 O O . ASP A 1 94 ? 12.828 -4.094 -15.406 1 98.31 94 ASP A O 1
ATOM 733 N N . THR A 1 95 ? 11.547 -4.895 -17.031 1 98.81 95 THR A N 1
ATOM 734 C CA . THR A 1 95 ? 10.242 -4.484 -16.516 1 98.81 95 THR A CA 1
ATOM 735 C C . THR A 1 95 ? 9.352 -5.699 -16.266 1 98.81 95 THR A C 1
ATOM 737 O O . THR A 1 95 ? 9.18 -6.539 -17.156 1 98.81 95 THR A O 1
ATOM 740 N N . ILE A 1 96 ? 8.812 -5.758 -15.031 1 98.94 96 ILE A N 1
ATOM 741 C CA . ILE A 1 96 ? 8.031 -6.957 -14.758 1 98.94 96 ILE A CA 1
ATOM 742 C C . ILE A 1 96 ? 6.723 -6.578 -14.07 1 98.94 96 ILE A C 1
ATOM 744 O O . ILE A 1 96 ? 6.641 -5.547 -13.398 1 98.94 96 ILE A O 1
ATOM 748 N N . PHE A 1 97 ? 5.703 -7.434 -14.305 1 98.94 97 PHE A N 1
ATOM 749 C CA . PHE A 1 97 ? 4.484 -7.426 -13.508 1 98.94 97 PHE A CA 1
ATOM 750 C C . PHE A 1 97 ? 4.57 -8.438 -12.367 1 98.94 97 PHE A C 1
ATOM 752 O O . PHE A 1 97 ? 4.977 -9.586 -12.578 1 98.94 97 PHE A O 1
ATOM 759 N N . LEU A 1 98 ? 4.281 -8.008 -11.164 1 98.88 98 LEU A N 1
ATOM 760 C CA . LEU A 1 98 ? 4.008 -8.906 -10.047 1 98.88 98 LEU A CA 1
ATOM 761 C C . LEU A 1 98 ? 2.562 -8.766 -9.578 1 98.88 98 LEU A C 1
ATOM 763 O O . LEU A 1 98 ? 2.133 -7.68 -9.195 1 98.88 98 LEU A O 1
ATOM 767 N N . ASP A 1 99 ? 1.854 -9.867 -9.578 1 98.56 99 ASP A N 1
ATOM 768 C CA . ASP A 1 99 ? 0.446 -9.781 -9.203 1 98.56 99 ASP A CA 1
ATOM 769 C C . ASP A 1 99 ? 0.282 -9.742 -7.688 1 98.56 99 ASP A C 1
ATOM 771 O O . ASP A 1 99 ? 1.268 -9.633 -6.953 1 98.56 99 ASP A O 1
ATOM 775 N N . ALA A 1 100 ? -0.971 -9.703 -7.277 1 98.19 100 ALA A N 1
ATOM 776 C CA . ALA A 1 100 ? -1.27 -9.68 -5.848 1 98.19 100 ALA A CA 1
ATOM 777 C C . ALA A 1 100 ? -1.369 -11.094 -5.285 1 98.19 100 ALA A C 1
ATOM 779 O O . ALA A 1 100 ? -2.426 -11.727 -5.359 1 98.19 100 ALA A O 1
ATOM 780 N N . SER A 1 101 ? -0.265 -11.531 -4.703 1 96.94 101 SER A N 1
ATOM 781 C CA . SER A 1 101 ? -0.202 -12.859 -4.098 1 96.94 101 SER A CA 1
ATOM 782 C C . SER A 1 101 ? 0.928 -12.945 -3.076 1 96.94 101 SER A C 1
ATOM 784 O O . SER A 1 101 ? 1.872 -12.156 -3.117 1 96.94 101 SER A O 1
ATOM 786 N N . THR A 1 102 ? 0.774 -13.875 -2.199 1 94.81 102 THR A N 1
ATOM 787 C CA . THR A 1 102 ? 1.843 -14.094 -1.23 1 94.81 102 THR A CA 1
ATOM 788 C C . THR A 1 102 ? 3.07 -14.695 -1.906 1 94.81 102 THR A C 1
ATOM 790 O O . THR A 1 102 ? 4.199 -14.5 -1.446 1 94.81 102 THR A O 1
ATOM 793 N N . THR A 1 103 ? 2.9 -15.406 -2.982 1 96.94 103 THR A N 1
ATOM 794 C CA . THR A 1 103 ? 4.023 -15.914 -3.766 1 96.94 103 THR A CA 1
ATOM 795 C C . THR A 1 103 ? 4.797 -14.766 -4.402 1 96.94 103 THR A C 1
ATOM 797 O O . THR A 1 103 ? 6.031 -14.758 -4.398 1 96.94 103 THR A O 1
ATOM 800 N N . ALA A 1 104 ? 4.102 -13.797 -4.906 1 98.62 104 ALA A N 1
ATOM 801 C CA . ALA A 1 104 ? 4.738 -12.617 -5.492 1 98.62 104 ALA A CA 1
ATOM 802 C C . ALA A 1 104 ? 5.566 -11.867 -4.449 1 98.62 104 ALA A C 1
ATOM 804 O O . ALA A 1 104 ? 6.605 -11.289 -4.773 1 98.62 104 ALA A O 1
ATOM 805 N N . VAL A 1 105 ? 5.098 -11.867 -3.227 1 98.38 105 VAL A N 1
ATOM 806 C CA . VAL A 1 105 ? 5.863 -11.227 -2.158 1 98.38 105 VAL A CA 1
ATOM 807 C C . VAL A 1 105 ? 7.215 -11.914 -2.008 1 98.38 105 VAL A C 1
ATOM 809 O O . VAL A 1 105 ? 8.242 -11.258 -1.812 1 98.38 105 VAL A O 1
ATOM 812 N N . HIS A 1 106 ? 7.234 -13.188 -2.105 1 97.5 106 HIS A N 1
ATOM 813 C CA . HIS A 1 106 ? 8.492 -13.93 -2.025 1 97.5 106 HIS A CA 1
ATOM 814 C C . HIS A 1 106 ? 9.398 -13.602 -3.205 1 97.5 106 HIS A C 1
ATOM 816 O O . HIS A 1 106 ? 10.617 -13.539 -3.053 1 97.5 106 HIS A O 1
ATOM 822 N N . ILE A 1 107 ? 8.805 -13.422 -4.359 1 98.69 107 ILE A N 1
ATOM 823 C CA . ILE A 1 107 ? 9.602 -12.984 -5.5 1 98.69 107 ILE A CA 1
ATOM 824 C C . ILE A 1 107 ? 10.211 -11.609 -5.207 1 98.69 107 ILE A C 1
ATOM 826 O O . ILE A 1 107 ? 11.406 -11.398 -5.41 1 98.69 107 ILE A O 1
ATOM 830 N N . ALA A 1 108 ? 9.375 -10.727 -4.723 1 98.75 108 ALA A N 1
ATOM 831 C CA . ALA A 1 108 ? 9.82 -9.375 -4.383 1 98.75 108 ALA A CA 1
ATOM 832 C C . ALA A 1 108 ? 11 -9.422 -3.416 1 98.75 108 ALA A C 1
ATOM 834 O O . ALA A 1 108 ? 11.984 -8.688 -3.586 1 98.75 108 ALA A O 1
ATOM 835 N N . GLU A 1 109 ? 10.938 -10.273 -2.457 1 97.62 109 GLU A N 1
ATOM 836 C CA . GLU A 1 109 ? 11.992 -10.414 -1.459 1 97.62 109 GLU A CA 1
ATOM 837 C C . GLU A 1 109 ? 13.305 -10.852 -2.102 1 97.62 109 GLU A C 1
ATOM 839 O O . GLU A 1 109 ? 14.383 -10.477 -1.638 1 97.62 109 GLU A O 1
ATOM 844 N N . ASN A 1 110 ? 13.242 -11.586 -3.105 1 98.06 110 ASN A N 1
ATOM 845 C CA . ASN A 1 110 ? 14.43 -12.18 -3.713 1 98.06 110 ASN A CA 1
ATOM 846 C C . ASN A 1 110 ? 15.023 -11.273 -4.785 1 98.06 110 ASN A C 1
ATOM 848 O O . ASN A 1 110 ? 16.078 -11.578 -5.348 1 98.06 110 ASN A O 1
ATOM 852 N N . ILE A 1 111 ? 14.375 -10.117 -5.027 1 98.25 111 ILE A N 1
ATOM 853 C CA . ILE A 1 111 ? 14.898 -9.305 -6.121 1 98.25 111 ILE A CA 1
ATOM 854 C C . ILE A 1 111 ? 15.336 -7.941 -5.594 1 98.25 111 ILE A C 1
ATOM 856 O O . ILE A 1 111 ? 15.586 -7.016 -6.371 1 98.25 111 ILE A O 1
ATOM 860 N N . LEU A 1 112 ? 15.422 -7.828 -4.328 1 96.06 112 LEU A N 1
ATOM 861 C CA . LEU A 1 112 ? 15.695 -6.547 -3.686 1 96.06 112 LEU A CA 1
ATOM 862 C C . LEU A 1 112 ? 17.031 -5.98 -4.16 1 96.06 112 LEU A C 1
ATOM 864 O O . LEU A 1 112 ? 17.219 -4.762 -4.172 1 96.06 112 LEU A O 1
ATOM 868 N N . GLU A 1 113 ? 17.969 -6.828 -4.633 1 95.38 113 GLU A N 1
ATOM 869 C CA . GLU A 1 113 ? 19.312 -6.391 -4.984 1 95.38 113 GLU A CA 1
ATOM 870 C C . GLU A 1 113 ? 19.438 -6.137 -6.484 1 95.38 113 GLU A C 1
ATOM 872 O O . GLU A 1 113 ? 20.484 -5.711 -6.965 1 95.38 113 GLU A O 1
ATOM 877 N N . LYS A 1 114 ? 18.344 -6.426 -7.215 1 96.25 114 LYS A N 1
ATOM 878 C CA . LYS A 1 114 ? 18.375 -6.164 -8.648 1 96.25 114 LYS A CA 1
ATOM 879 C C . LYS A 1 114 ? 18.5 -4.668 -8.938 1 96.25 114 LYS A C 1
ATOM 881 O O . LYS A 1 114 ? 18.141 -3.84 -8.094 1 96.25 114 LYS A O 1
ATOM 886 N N . THR A 1 115 ? 19.047 -4.414 -10.133 1 95.06 115 THR A N 1
ATOM 887 C CA . THR A 1 115 ? 19.297 -3.021 -10.492 1 95.06 115 THR A CA 1
ATOM 888 C C . THR A 1 115 ? 18.547 -2.656 -11.773 1 95.06 115 THR A C 1
ATOM 890 O O . THR A 1 115 ? 18.375 -3.494 -12.664 1 95.06 115 THR A O 1
ATOM 893 N N . ASN A 1 116 ? 18.109 -1.394 -11.844 1 96.62 116 ASN A N 1
ATOM 894 C CA . ASN A 1 116 ? 17.438 -0.841 -13.023 1 96.62 116 ASN A CA 1
ATOM 895 C C . ASN A 1 116 ? 16.188 -1.644 -13.383 1 96.62 116 ASN A C 1
ATOM 897 O O . ASN A 1 116 ? 15.969 -1.95 -14.562 1 96.62 116 ASN A O 1
ATOM 901 N N . LEU A 1 117 ? 15.484 -2.035 -12.359 1 98.12 117 LEU A N 1
ATOM 902 C CA . LEU A 1 117 ? 14.273 -2.824 -12.531 1 98.12 117 LEU A CA 1
ATOM 903 C C . LEU A 1 117 ? 13.031 -1.959 -12.336 1 98.12 117 LEU A C 1
ATOM 905 O O . LEU A 1 117 ? 13.008 -1.079 -11.469 1 98.12 117 LEU A O 1
ATOM 909 N N . VAL A 1 118 ?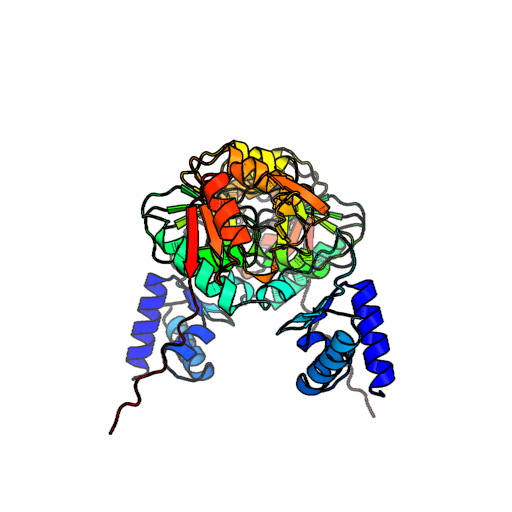 12.078 -2.174 -13.203 1 98.62 118 VAL A N 1
ATOM 910 C CA . VAL A 1 118 ? 10.758 -1.593 -13 1 98.62 118 VAL A CA 1
ATOM 911 C C . VAL A 1 118 ? 9.758 -2.691 -12.648 1 98.62 118 VAL A C 1
ATOM 913 O O . VAL A 1 118 ? 9.633 -3.682 -13.375 1 98.62 118 VAL A O 1
ATOM 916 N N . VAL A 1 119 ? 9.141 -2.486 -11.523 1 98.88 119 VAL A N 1
ATOM 917 C CA . VAL A 1 119 ? 8.117 -3.441 -11.102 1 98.88 119 VAL A CA 1
ATOM 918 C C . VAL A 1 119 ? 6.758 -2.752 -11.047 1 98.88 119 VAL A C 1
ATOM 920 O O . VAL A 1 119 ? 6.609 -1.706 -10.414 1 98.88 119 VAL A O 1
ATOM 923 N N . ILE A 1 120 ? 5.805 -3.348 -11.719 1 98.88 120 ILE A N 1
ATOM 924 C CA . ILE A 1 120 ? 4.418 -2.887 -11.688 1 98.88 120 ILE A CA 1
ATOM 925 C C . ILE A 1 120 ? 3.557 -3.906 -10.945 1 98.88 120 ILE A C 1
ATOM 927 O O . ILE A 1 120 ? 3.617 -5.105 -11.227 1 98.88 120 ILE A O 1
ATOM 931 N N . THR A 1 121 ? 2.779 -3.428 -9.969 1 98.81 121 THR A N 1
ATOM 932 C CA . THR A 1 121 ? 2.021 -4.352 -9.133 1 98.81 121 THR A CA 1
ATOM 933 C C . THR A 1 121 ? 0.707 -3.719 -8.688 1 98.81 121 THR A C 1
ATOM 935 O O . THR A 1 121 ? 0.546 -2.498 -8.742 1 98.81 121 THR A O 1
ATOM 938 N N . ASN A 1 122 ? -0.218 -4.59 -8.352 1 98.75 122 ASN A N 1
ATOM 939 C CA . ASN A 1 122 ? -1.455 -4.137 -7.723 1 98.75 122 ASN A CA 1
ATOM 940 C C . ASN A 1 122 ? -1.552 -4.598 -6.273 1 98.75 122 ASN A C 1
ATOM 942 O O . ASN A 1 122 ? -2.637 -4.59 -5.688 1 98.75 122 ASN A O 1
ATOM 946 N N . ALA A 1 123 ? -0.449 -5.051 -5.762 1 98.62 123 ALA A N 1
ATOM 947 C CA . ALA A 1 123 ? -0.417 -5.598 -4.406 1 98.62 123 ALA A CA 1
ATOM 948 C C . ALA A 1 123 ? 0.297 -4.652 -3.447 1 98.62 123 ALA A C 1
ATOM 950 O O . ALA A 1 123 ? 1.48 -4.355 -3.625 1 98.62 123 ALA A O 1
ATOM 951 N N . LEU A 1 124 ? -0.404 -4.273 -2.402 1 98.19 124 LEU A N 1
ATOM 952 C CA . LEU A 1 124 ? 0.206 -3.393 -1.412 1 98.19 124 LEU A CA 1
ATOM 953 C C . LEU A 1 124 ? 1.403 -4.066 -0.75 1 98.19 124 LEU A C 1
ATOM 955 O O . LEU A 1 124 ? 2.477 -3.471 -0.647 1 98.19 124 LEU A O 1
ATOM 959 N N . PRO A 1 125 ? 1.354 -5.355 -0.391 1 97.62 125 PRO A N 1
ATOM 960 C CA . PRO A 1 125 ? 2.5 -5.988 0.268 1 97.62 125 PRO A CA 1
ATOM 961 C C . PRO A 1 125 ? 3.725 -6.078 -0.638 1 97.62 125 PRO A C 1
ATOM 963 O O . PRO A 1 125 ? 4.859 -5.98 -0.16 1 97.62 125 PRO A O 1
ATOM 966 N N . VAL A 1 126 ? 3.494 -6.277 -1.922 1 98.62 126 VAL A N 1
ATOM 967 C CA . VAL A 1 126 ? 4.605 -6.32 -2.865 1 98.62 126 VAL A CA 1
ATOM 968 C C . VAL A 1 126 ? 5.281 -4.953 -2.936 1 98.62 126 VAL A C 1
ATOM 970 O O . VAL A 1 126 ? 6.508 -4.855 -2.861 1 98.62 126 VAL A O 1
ATOM 973 N N . ALA A 1 127 ? 4.457 -3.938 -3.057 1 98.5 127 ALA A N 1
ATOM 974 C CA . ALA A 1 127 ? 4.988 -2.576 -3.102 1 98.5 127 ALA A CA 1
ATOM 975 C C . ALA A 1 127 ? 5.773 -2.252 -1.834 1 98.5 127 ALA A C 1
ATOM 977 O O . ALA A 1 127 ? 6.867 -1.685 -1.903 1 98.5 127 ALA A O 1
ATOM 978 N N . GLU A 1 128 ? 5.242 -2.641 -0.749 1 96 128 GLU A N 1
ATOM 979 C CA . GLU A 1 128 ? 5.887 -2.369 0.532 1 96 128 GLU A CA 1
ATOM 980 C C . GLU A 1 128 ? 7.215 -3.111 0.647 1 96 128 GLU A C 1
ATOM 982 O O . GLU A 1 128 ? 8.203 -2.553 1.131 1 96 128 GLU A O 1
ATOM 987 N N . THR A 1 129 ? 7.215 -4.32 0.252 1 96.69 129 THR A N 1
ATOM 988 C CA . THR A 1 129 ? 8.438 -5.113 0.276 1 96.69 129 THR A CA 1
ATOM 989 C C . THR A 1 129 ? 9.523 -4.461 -0.576 1 96.69 129 THR A C 1
ATOM 991 O O . THR A 1 129 ? 10.672 -4.336 -0.141 1 96.69 129 THR A O 1
ATOM 994 N N . LEU A 1 130 ? 9.125 -3.965 -1.688 1 98.25 130 LEU A N 1
ATOM 995 C CA . LEU A 1 130 ? 10.086 -3.447 -2.652 1 98.25 130 LEU A CA 1
ATOM 996 C C . LEU A 1 130 ? 10.492 -2.02 -2.301 1 98.25 130 LEU A C 1
ATOM 998 O O . LEU A 1 130 ? 11.43 -1.471 -2.893 1 98.25 130 LEU A O 1
ATOM 1002 N N . ALA A 1 131 ? 9.781 -1.438 -1.354 1 94.56 131 ALA A N 1
ATOM 1003 C CA . ALA A 1 131 ? 10.188 -0.123 -0.86 1 94.56 131 ALA A CA 1
ATOM 1004 C C . ALA A 1 131 ? 11.586 -0.167 -0.262 1 94.56 131 ALA A C 1
ATOM 1006 O O . ALA A 1 131 ? 12.258 0.863 -0.16 1 94.56 131 ALA A O 1
ATOM 1007 N N . ARG A 1 132 ? 12.055 -1.329 0.047 1 89.88 132 ARG A N 1
ATOM 1008 C CA . ARG A 1 132 ? 13.359 -1.524 0.657 1 89.88 132 ARG A CA 1
ATOM 1009 C C . ARG A 1 132 ? 14.461 -1.558 -0.402 1 89.88 132 ARG A C 1
ATOM 1011 O O . ARG A 1 132 ? 15.648 -1.488 -0.076 1 89.88 132 ARG A O 1
ATOM 1018 N N . ALA A 1 133 ? 14.039 -1.704 -1.643 1 93.06 133 ALA A N 1
ATOM 1019 C CA . ALA A 1 133 ? 15.016 -1.818 -2.725 1 93.06 133 ALA A CA 1
ATOM 1020 C C . ALA A 1 133 ? 15.516 -0.445 -3.154 1 93.06 133 ALA A C 1
ATOM 1022 O O . ALA A 1 133 ? 14.734 0.499 -3.285 1 93.06 133 ALA A O 1
ATOM 1023 N N . GLU A 1 134 ? 16.75 -0.328 -3.473 1 87.56 134 GLU A N 1
ATOM 1024 C CA . GLU A 1 134 ? 17.359 0.958 -3.787 1 87.56 134 GLU A CA 1
ATOM 1025 C C . GLU A 1 134 ? 17.266 1.266 -5.277 1 87.56 134 GLU A C 1
ATOM 1027 O O . GLU A 1 134 ? 17.203 2.432 -5.676 1 87.56 134 GLU A O 1
ATOM 1032 N N . GLN A 1 135 ? 17.266 0.267 -6.059 1 94.19 135 GLN A N 1
ATOM 1033 C CA . GLN A 1 135 ? 17.406 0.505 -7.492 1 94.19 135 GLN A CA 1
ATOM 1034 C C . GLN A 1 135 ? 16.234 -0.081 -8.266 1 94.19 135 GLN A C 1
ATOM 1036 O O . GLN A 1 135 ? 16.391 -0.532 -9.406 1 94.19 135 GLN A O 1
ATOM 1041 N N . ILE A 1 136 ? 15.102 -0.161 -7.609 1 97.44 136 ILE A N 1
ATOM 1042 C CA . ILE A 1 136 ? 13.906 -0.672 -8.266 1 97.44 136 ILE A CA 1
ATOM 1043 C C . ILE A 1 136 ? 12.828 0.408 -8.281 1 97.44 136 ILE A C 1
ATOM 1045 O O . ILE A 1 136 ? 12.492 0.973 -7.234 1 97.44 136 ILE A O 1
ATOM 1049 N N . LYS A 1 137 ? 12.414 0.749 -9.43 1 98.31 137 LYS A N 1
ATOM 1050 C CA . LYS A 1 137 ? 11.242 1.609 -9.57 1 98.31 137 LYS A CA 1
ATOM 1051 C C . LYS A 1 137 ? 9.953 0.806 -9.445 1 98.31 137 LYS A C 1
ATOM 1053 O O . LYS A 1 137 ? 9.742 -0.156 -10.188 1 98.31 137 LYS A O 1
ATOM 1058 N N . VAL A 1 138 ? 9.109 1.193 -8.5 1 98.75 138 VAL A N 1
ATOM 1059 C CA . VAL A 1 138 ? 7.859 0.476 -8.266 1 98.75 138 VAL A CA 1
ATOM 1060 C C . VAL A 1 138 ? 6.68 1.346 -8.695 1 98.75 138 VAL A C 1
ATOM 1062 O O . VAL A 1 138 ? 6.578 2.508 -8.289 1 98.75 138 VAL A O 1
ATOM 1065 N N . ILE A 1 139 ? 5.812 0.803 -9.5 1 98.62 139 ILE A N 1
ATOM 1066 C CA . ILE A 1 139 ? 4.566 1.436 -9.922 1 98.62 139 ILE A CA 1
ATOM 1067 C C . ILE A 1 139 ? 3.377 0.612 -9.438 1 98.62 139 ILE A C 1
ATOM 1069 O O . ILE A 1 139 ? 3.316 -0.598 -9.664 1 98.62 139 ILE A O 1
ATOM 1073 N N . CYS A 1 140 ? 2.465 1.279 -8.758 1 98.31 140 CYS A N 1
ATOM 1074 C CA . CYS A 1 140 ? 1.241 0.624 -8.312 1 98.31 140 CYS A CA 1
ATOM 1075 C C . CYS A 1 140 ? 0.066 0.993 -9.211 1 98.31 140 CYS A C 1
ATOM 1077 O O . CYS A 1 140 ? -0.105 2.16 -9.57 1 98.31 140 CYS A O 1
ATOM 1079 N N . ALA A 1 141 ? -0.705 0.04 -9.562 1 96.12 141 ALA A N 1
ATOM 1080 C CA . ALA A 1 141 ? -1.808 0.203 -10.508 1 96.12 141 ALA A CA 1
ATOM 1081 C C . ALA A 1 141 ? -2.885 1.123 -9.938 1 96.12 141 ALA A C 1
ATOM 1083 O O . ALA A 1 141 ? -3.574 1.818 -10.688 1 96.12 141 ALA A O 1
ATOM 1084 N N . GLY A 1 142 ? -3.078 1.227 -8.68 1 95.69 142 GLY A N 1
ATOM 1085 C CA . GLY A 1 142 ? -4.227 1.898 -8.094 1 95.69 142 GLY A CA 1
ATOM 1086 C C . GLY A 1 142 ? -5.508 1.094 -8.203 1 95.69 142 GLY A C 1
ATOM 1087 O O . GLY A 1 142 ? -5.48 -0.086 -8.555 1 95.69 142 GLY A O 1
ATOM 1088 N N . GLY A 1 143 ? -6.645 1.809 -7.84 1 97.94 143 GLY A N 1
ATOM 1089 C CA . GLY A 1 143 ? -7.941 1.149 -7.902 1 97.94 143 GLY A CA 1
ATOM 1090 C C . GLY A 1 143 ? -8.562 0.925 -6.535 1 97.94 143 GLY A C 1
ATOM 1091 O O . GLY A 1 143 ? -8.195 1.592 -5.562 1 97.94 143 GLY A O 1
ATOM 1092 N N . THR A 1 144 ? -9.555 0.015 -6.609 1 98.31 144 THR A N 1
ATOM 1093 C CA . THR A 1 144 ? -10.305 -0.265 -5.387 1 98.31 144 THR A CA 1
ATOM 1094 C C . THR A 1 144 ? -9.578 -1.312 -4.539 1 98.31 144 THR A C 1
ATOM 1096 O O . THR A 1 144 ? -9.141 -2.34 -5.059 1 98.31 144 THR A O 1
ATOM 1099 N N . LEU A 1 145 ? -9.531 -1.023 -3.217 1 98.25 145 LEU A N 1
ATOM 1100 C CA . LEU A 1 145 ? -8.844 -1.928 -2.303 1 98.25 145 LEU A CA 1
ATOM 1101 C C . LEU A 1 145 ? -9.711 -3.133 -1.969 1 98.25 145 LEU A C 1
ATOM 1103 O O . LEU A 1 145 ? -10.875 -2.975 -1.574 1 98.25 145 LEU A O 1
ATOM 1107 N N . ARG A 1 146 ? -9.148 -4.273 -2.189 1 97 146 ARG A N 1
ATOM 1108 C CA . ARG A 1 146 ? -9.688 -5.488 -1.58 1 97 146 ARG A CA 1
ATOM 1109 C C . ARG A 1 146 ? -9.031 -5.762 -0.233 1 97 146 ARG A C 1
ATOM 1111 O O . ARG A 1 146 ? -7.871 -6.176 -0.178 1 97 146 ARG A O 1
ATOM 1118 N N . PRO A 1 147 ? -9.734 -5.59 0.781 1 93.56 147 PRO A N 1
ATOM 1119 C CA . PRO A 1 147 ? -9.102 -5.598 2.104 1 93.56 147 PRO A CA 1
ATOM 1120 C C . PRO A 1 147 ? -8.523 -6.961 2.473 1 93.56 147 PRO A C 1
ATOM 1122 O O . PRO A 1 147 ? -7.469 -7.035 3.109 1 93.56 147 PRO A O 1
ATOM 1125 N N . LYS A 1 148 ? -9.117 -8.023 2.109 1 88.44 148 LYS A N 1
ATOM 1126 C CA . LYS A 1 148 ? -8.664 -9.352 2.496 1 88.44 148 LYS A CA 1
ATOM 1127 C C . LYS A 1 148 ? -7.383 -9.734 1.757 1 88.44 148 LYS A C 1
ATOM 1129 O O . LYS A 1 148 ? -6.559 -10.492 2.277 1 88.44 148 LYS A O 1
ATOM 1134 N N . ALA A 1 149 ? -7.215 -9.164 0.563 1 93.88 149 ALA A N 1
ATOM 1135 C CA . ALA A 1 149 ? -6.062 -9.5 -0.272 1 93.88 149 ALA A CA 1
ATOM 1136 C C . ALA A 1 149 ? -5.016 -8.391 -0.228 1 93.88 149 ALA A C 1
ATOM 1138 O O . ALA A 1 149 ? -3.875 -8.586 -0.653 1 93.88 149 ALA A O 1
ATOM 1139 N N . LEU A 1 150 ? -5.43 -7.23 0.26 1 96.88 150 LEU A N 1
ATOM 1140 C CA . LEU A 1 150 ? -4.613 -6.023 0.187 1 96.88 150 LEU 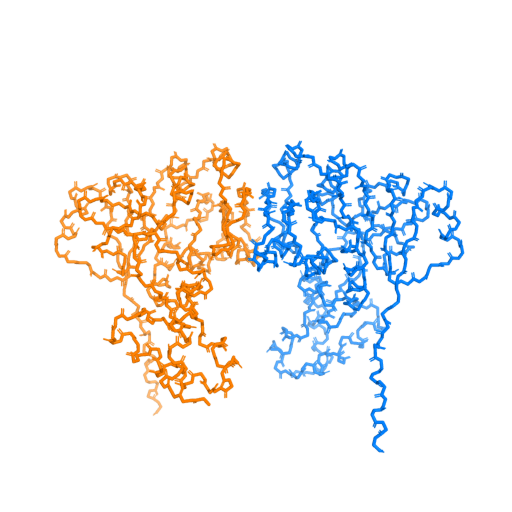A CA 1
ATOM 1141 C C . LEU A 1 150 ? -4.125 -5.785 -1.238 1 96.88 150 LEU A C 1
ATOM 1143 O O . LEU A 1 150 ? -2.936 -5.551 -1.462 1 96.88 150 LEU A O 1
ATOM 1147 N N . SER A 1 151 ? -5.047 -5.895 -2.096 1 98.25 151 SER A N 1
ATOM 1148 C CA . SER A 1 151 ? -4.809 -5.703 -3.523 1 98.25 151 SER A CA 1
ATOM 1149 C C . SER A 1 151 ? -5.715 -4.617 -4.094 1 98.25 151 SER A C 1
ATOM 1151 O O . SER A 1 151 ? -6.711 -4.242 -3.469 1 98.25 151 SER A O 1
ATOM 1153 N N . LEU A 1 152 ? -5.285 -4.094 -5.184 1 98.62 152 LEU A N 1
ATOM 1154 C CA . LEU A 1 152 ? -6.039 -3.072 -5.902 1 98.62 152 LEU A CA 1
ATOM 1155 C C . LEU A 1 152 ? -6.633 -3.637 -7.188 1 98.62 152 LEU A C 1
ATOM 1157 O O . LEU A 1 152 ? -5.91 -4.199 -8.016 1 98.62 152 LEU A O 1
ATOM 1161 N N . VAL A 1 153 ? -7.969 -3.436 -7.332 1 98.5 153 VAL A N 1
ATOM 1162 C CA . VAL A 1 153 ? -8.672 -4.051 -8.453 1 98.5 153 VAL A CA 1
ATOM 1163 C C . VAL A 1 153 ? -9.633 -3.045 -9.078 1 98.5 153 VAL A C 1
ATOM 1165 O O . VAL A 1 153 ? -9.695 -1.888 -8.656 1 98.5 153 VAL A O 1
ATOM 1168 N N . GLY A 1 154 ? -10.328 -3.518 -10.141 1 97.38 154 GLY A N 1
ATOM 1169 C CA . GLY A 1 154 ? -11.312 -2.691 -10.82 1 97.38 154 GLY A CA 1
ATOM 1170 C C . GLY A 1 154 ? -10.805 -2.119 -12.133 1 97.38 154 GLY A C 1
ATOM 1171 O O . GLY A 1 154 ? -9.656 -2.344 -12.508 1 97.38 154 GLY A O 1
ATOM 1172 N N . LYS A 1 155 ? -11.656 -1.357 -12.719 1 95.12 155 LYS A N 1
ATOM 1173 C CA . LYS A 1 155 ? -11.375 -0.809 -14.047 1 95.12 155 LYS A CA 1
ATOM 1174 C C . LYS A 1 155 ? -10.156 0.112 -14.008 1 95.12 155 LYS A C 1
ATOM 1176 O O . LYS A 1 155 ? -9.367 0.139 -14.953 1 95.12 155 LYS A O 1
ATOM 1181 N N . THR A 1 156 ? -10.047 0.795 -12.938 1 94.56 156 THR A N 1
ATOM 1182 C CA . THR A 1 156 ? -8.914 1.703 -12.797 1 94.56 156 THR A CA 1
ATOM 1183 C C . THR A 1 156 ? -7.605 0.926 -12.75 1 94.56 156 THR A C 1
ATOM 1185 O O . THR A 1 156 ? -6.633 1.297 -13.414 1 94.56 156 THR A O 1
ATOM 1188 N N . ALA A 1 157 ? -7.598 -0.111 -11.984 1 97.19 157 ALA A N 1
ATOM 1189 C CA . ALA A 1 157 ? -6.41 -0.956 -11.906 1 97.19 157 ALA A CA 1
ATOM 1190 C C . ALA A 1 157 ? -6.078 -1.57 -13.266 1 97.19 157 ALA A C 1
ATOM 1192 O O . ALA A 1 157 ? -4.93 -1.534 -13.711 1 97.19 157 ALA A O 1
ATOM 1193 N N . GLU A 1 158 ? -7.105 -2.09 -13.883 1 97.38 158 GLU A N 1
ATOM 1194 C CA . GLU A 1 158 ? -6.934 -2.689 -15.203 1 97.38 158 GLU A CA 1
ATOM 1195 C C . GLU A 1 158 ? -6.395 -1.672 -16.203 1 97.38 158 GLU A C 1
ATOM 1197 O O . GLU A 1 158 ? -5.477 -1.973 -16.969 1 97.38 158 GLU A O 1
ATOM 1202 N N . GLY A 1 159 ? -7.008 -0.499 -16.156 1 95.75 159 GLY A N 1
ATOM 1203 C CA . GLY A 1 159 ? -6.562 0.559 -17.047 1 95.75 159 GLY A CA 1
ATOM 1204 C C . GLY A 1 159 ? -5.121 0.973 -16.797 1 95.75 159 GLY A C 1
ATOM 1205 O O . GLY A 1 159 ? -4.371 1.206 -17.75 1 95.75 159 GLY A O 1
ATOM 1206 N N . SER A 1 160 ? -4.727 1.063 -15.609 1 95.75 160 SER A N 1
ATOM 1207 C CA . SER A 1 160 ? -3.348 1.397 -15.266 1 95.75 160 SER A CA 1
ATOM 1208 C C . SER A 1 160 ? -2.373 0.365 -15.82 1 95.75 160 SER A C 1
ATOM 1210 O O . SER A 1 160 ? -1.374 0.724 -16.453 1 95.75 160 SER A O 1
ATOM 1212 N N . ILE A 1 161 ? -2.676 -0.886 -15.617 1 97.56 161 ILE A N 1
ATOM 1213 C CA . ILE A 1 161 ? -1.821 -1.964 -16.109 1 97.56 161 ILE A CA 1
ATOM 1214 C C . ILE A 1 161 ? -1.739 -1.909 -17.625 1 97.56 161 ILE A C 1
ATOM 1216 O O . ILE A 1 161 ? -0.666 -2.098 -18.203 1 97.56 161 ILE A O 1
ATOM 1220 N N . ALA A 1 162 ? -2.816 -1.564 -18.25 1 97.5 162 ALA A N 1
ATOM 1221 C CA . ALA A 1 162 ? -2.91 -1.539 -19.703 1 97.5 162 ALA A CA 1
ATOM 1222 C C . ALA A 1 162 ? -2.027 -0.441 -20.297 1 97.5 162 ALA A C 1
ATOM 1224 O O . ALA A 1 162 ? -1.738 -0.442 -21.5 1 97.5 162 ALA A O 1
ATOM 1225 N N . SER A 1 163 ? -1.62 0.468 -19.469 1 96.19 163 SER A N 1
ATOM 1226 C CA . SER A 1 163 ? -0.828 1.601 -19.938 1 96.19 163 SER A CA 1
ATOM 1227 C C . SER A 1 163 ? 0.658 1.259 -19.969 1 96.19 163 SER A C 1
ATOM 1229 O O . SER A 1 163 ? 1.479 2.082 -20.375 1 96.19 163 SER A O 1
ATOM 1231 N N . PHE A 1 164 ? 1.006 0.032 -19.609 1 97.56 164 PHE A N 1
ATOM 1232 C CA . PHE A 1 164 ? 2.402 -0.384 -19.547 1 97.56 164 PHE A CA 1
ATOM 1233 C C . PHE A 1 164 ? 2.611 -1.692 -20.297 1 97.56 164 PHE A C 1
ATOM 1235 O O . PHE A 1 164 ? 1.661 -2.443 -20.516 1 97.56 164 PHE A O 1
ATOM 1242 N N . PHE A 1 165 ? 3.822 -1.874 -20.719 1 98.38 165 PHE A N 1
ATOM 1243 C CA . PHE A 1 165 ? 4.277 -3.174 -21.203 1 98.38 165 PHE A CA 1
ATOM 1244 C C . PHE A 1 165 ? 5.418 -3.699 -20.344 1 98.38 165 PHE A C 1
ATOM 1246 O O . PHE A 1 165 ? 6.184 -2.92 -19.766 1 98.38 165 PHE A O 1
ATOM 1253 N N . ALA A 1 166 ? 5.512 -5.023 -20.234 1 98.69 166 ALA A N 1
ATOM 1254 C CA . ALA A 1 166 ? 6.559 -5.629 -19.406 1 98.69 166 ALA A CA 1
ATOM 1255 C C . ALA A 1 166 ? 7.227 -6.789 -20.141 1 98.69 166 ALA A C 1
ATOM 1257 O O . ALA A 1 166 ? 6.645 -7.367 -21.062 1 98.69 166 ALA A O 1
ATOM 1258 N N . ASP A 1 167 ? 8.445 -7.008 -19.734 1 98.75 167 ASP A N 1
ATOM 1259 C CA . ASP A 1 167 ? 9.156 -8.172 -20.266 1 98.75 167 ASP A CA 1
ATOM 1260 C C . ASP A 1 167 ? 8.539 -9.469 -19.766 1 98.75 167 ASP A C 1
ATOM 1262 O O . ASP A 1 167 ? 8.398 -10.43 -20.531 1 98.75 167 ASP A O 1
ATOM 1266 N N . LYS A 1 168 ? 8.164 -9.453 -18.516 1 98.88 168 LYS A N 1
ATOM 1267 C CA . LYS A 1 168 ? 7.66 -10.672 -17.875 1 98.88 168 LYS A CA 1
ATOM 1268 C C . LYS A 1 168 ? 6.527 -10.359 -16.906 1 98.88 168 LYS A C 1
ATOM 1270 O O . LYS A 1 168 ? 6.543 -9.328 -16.234 1 98.88 168 LYS A O 1
ATOM 1275 N N . ALA A 1 169 ? 5.586 -11.25 -16.859 1 98.94 169 ALA A N 1
ATOM 1276 C CA . ALA A 1 169 ? 4.543 -11.234 -15.844 1 98.94 169 ALA A CA 1
ATOM 1277 C C . ALA A 1 169 ? 4.57 -12.508 -15 1 98.94 169 ALA A C 1
ATOM 1279 O O . ALA A 1 169 ? 4.508 -13.617 -15.547 1 98.94 169 ALA A O 1
ATOM 1280 N N . PHE A 1 170 ? 4.711 -12.328 -13.711 1 98.94 170 PHE A N 1
ATOM 1281 C CA . PHE A 1 170 ? 4.598 -13.453 -12.789 1 98.94 170 PHE A CA 1
ATOM 1282 C C . PHE A 1 170 ? 3.209 -13.5 -12.164 1 98.94 170 PHE A C 1
ATOM 1284 O O . PHE A 1 170 ? 2.826 -12.594 -11.422 1 98.94 170 PHE A O 1
ATOM 1291 N N . ILE A 1 171 ? 2.516 -14.57 -12.453 1 98.88 171 ILE A N 1
ATOM 1292 C CA . ILE A 1 171 ? 1.087 -14.648 -12.164 1 98.88 171 ILE A CA 1
ATOM 1293 C C . ILE A 1 171 ? 0.806 -15.875 -11.297 1 98.88 171 ILE A C 1
ATOM 1295 O O . ILE A 1 171 ? 1.229 -16.984 -11.617 1 98.88 171 ILE A O 1
ATOM 1299 N N . CYS A 1 172 ? 0.119 -15.594 -10.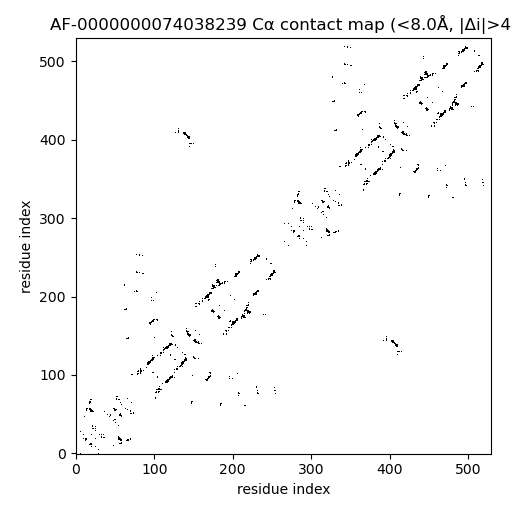211 1 97.81 172 CYS A N 1
ATOM 1300 C CA . CYS A 1 172 ? -0.322 -16.688 -9.352 1 97.81 172 CYS A CA 1
ATOM 1301 C C . CYS A 1 172 ? -1.77 -17.062 -9.648 1 97.81 172 CYS A C 1
ATOM 1303 O O . CYS A 1 172 ? -2.344 -16.609 -10.633 1 97.81 172 CYS A O 1
ATOM 1305 N N . CYS A 1 173 ? -2.236 -18.094 -8.82 1 95.94 173 CYS A N 1
ATOM 1306 C CA . CYS A 1 173 ? -3.594 -18.594 -9 1 95.94 173 CYS A CA 1
ATOM 1307 C C . CYS A 1 173 ? -4.074 -19.312 -7.746 1 95.94 173 CYS A C 1
ATOM 1309 O O . CYS A 1 173 ? -3.316 -19.484 -6.789 1 95.94 173 CYS A O 1
ATOM 1311 N N . ASP A 1 174 ? -5.363 -19.656 -7.812 1 92.69 174 ASP A N 1
ATOM 1312 C CA . ASP A 1 174 ? -5.926 -20.406 -6.695 1 92.69 174 ASP A CA 1
ATOM 1313 C C . ASP A 1 174 ? -6.168 -21.859 -7.078 1 92.69 174 ASP A C 1
ATOM 1315 O O . ASP A 1 174 ? -6.445 -22.703 -6.215 1 92.69 174 ASP A O 1
ATOM 1319 N N . GLY A 1 175 ? -6.066 -22.125 -8.398 1 92.5 175 GLY A N 1
ATOM 1320 C CA . GLY A 1 175 ? -6.238 -23.5 -8.844 1 92.5 175 GLY A CA 1
ATOM 1321 C C . GLY A 1 175 ? -5.742 -23.734 -10.258 1 92.5 175 GLY A C 1
ATOM 1322 O O . GLY A 1 175 ? -5.918 -22.891 -11.133 1 92.5 175 GLY A O 1
ATOM 1323 N N . VAL A 1 176 ? -5.172 -24.875 -10.398 1 95.5 176 VAL A N 1
ATOM 1324 C CA . VAL A 1 176 ? -4.762 -25.359 -11.711 1 95.5 176 VAL A CA 1
ATOM 1325 C C . VAL A 1 176 ? -5.312 -26.766 -11.945 1 95.5 176 VAL A C 1
ATOM 1327 O O . VAL A 1 176 ? -5.133 -27.656 -11.102 1 95.5 176 VAL A O 1
ATOM 1330 N N . HIS A 1 177 ? -5.953 -26.875 -13 1 93.44 177 HIS A N 1
ATOM 1331 C CA . HIS A 1 177 ? -6.559 -28.156 -13.336 1 93.44 177 HIS A CA 1
ATOM 1332 C C . HIS A 1 177 ? -6.234 -28.562 -14.773 1 93.44 177 HIS A C 1
ATOM 1334 O O . HIS A 1 177 ? -6.199 -27.719 -15.664 1 93.44 177 HIS A O 1
ATOM 1340 N N . LEU A 1 178 ? -6.141 -29.875 -15 1 92.5 178 LEU A N 1
ATOM 1341 C CA . LEU A 1 178 ? -5.723 -30.406 -16.297 1 92.5 178 LEU A CA 1
ATOM 1342 C C . LEU A 1 178 ? -6.703 -30 -17.391 1 92.5 178 LEU A C 1
ATOM 1344 O O . LEU A 1 178 ? -6.297 -29.719 -18.516 1 92.5 178 LEU A O 1
ATOM 1348 N N . HIS A 1 179 ? -7.965 -29.875 -17.031 1 89.88 179 HIS A N 1
ATOM 1349 C CA . HIS A 1 179 ? -9 -29.656 -18.047 1 89.88 179 HIS A CA 1
ATOM 1350 C C . HIS A 1 179 ? -9.578 -28.25 -17.938 1 89.88 179 HIS A C 1
ATOM 1352 O O . HIS A 1 179 ? -10.047 -27.688 -18.922 1 89.88 179 HIS A O 1
ATOM 1358 N N . HIS A 1 180 ? -9.508 -27.703 -16.75 1 92.56 180 HIS A N 1
ATOM 1359 C CA . HIS A 1 180 ? -10.18 -26.438 -16.531 1 92.56 180 HIS A CA 1
ATOM 1360 C C . HIS A 1 180 ? -9.195 -25.266 -16.609 1 92.56 180 HIS A C 1
ATOM 1362 O O . HIS A 1 180 ? -9.602 -24.109 -16.594 1 92.56 180 HIS A O 1
ATOM 1368 N N . GLY A 1 181 ? -7.918 -25.625 -16.625 1 96.44 181 GLY A N 1
ATOM 1369 C CA . GLY A 1 181 ? -6.918 -24.578 -16.75 1 96.44 181 GLY A CA 1
ATOM 1370 C C . GLY A 1 181 ? -6.586 -23.906 -15.422 1 96.44 181 GLY A C 1
ATOM 1371 O O . GLY A 1 181 ? -6.57 -24.562 -14.383 1 96.44 181 GLY A O 1
ATOM 1372 N N . VAL A 1 182 ? -6.23 -22.609 -15.539 1 97.94 182 VAL A N 1
ATOM 1373 C CA . VAL A 1 182 ? -5.816 -21.844 -14.367 1 97.94 182 VAL A CA 1
ATOM 1374 C C . VAL A 1 182 ? -6.98 -20.984 -13.875 1 97.94 182 VAL A C 1
ATOM 1376 O O . VAL A 1 182 ? -7.621 -20.281 -14.664 1 97.94 182 VAL A O 1
ATOM 1379 N N . THR A 1 183 ? -7.262 -21.062 -12.539 1 95.44 183 THR A N 1
ATOM 1380 C CA . THR A 1 183 ? -8.453 -20.406 -12.008 1 95.44 183 THR A CA 1
ATOM 1381 C C . THR A 1 183 ? -8.117 -19.594 -10.766 1 95.44 183 THR A C 1
ATOM 1383 O O . THR A 1 183 ? -7.07 -19.797 -10.141 1 95.44 183 THR A O 1
ATOM 1386 N N . ASP A 1 184 ? -8.961 -18.562 -10.531 1 95.12 184 ASP A N 1
ATOM 1387 C CA . ASP A 1 184 ? -8.828 -17.656 -9.406 1 95.12 184 ASP A CA 1
ATOM 1388 C C . ASP A 1 184 ? -10.094 -17.656 -8.539 1 95.12 184 ASP A C 1
ATOM 1390 O O . ASP A 1 184 ? -11.188 -17.938 -9.031 1 95.12 184 ASP A O 1
ATOM 1394 N N . SER A 1 185 ? -9.906 -17.359 -7.285 1 90.44 185 SER A N 1
ATOM 1395 C CA . SER A 1 185 ? -11.055 -17.359 -6.383 1 90.44 185 SER A CA 1
ATOM 1396 C C . SER A 1 185 ? -11.867 -16.078 -6.52 1 90.44 185 SER A C 1
ATOM 1398 O O . SER A 1 185 ? -13 -16 -6.043 1 90.44 185 SER A O 1
ATOM 1400 N N . ASN A 1 186 ? -11.266 -15.07 -7.172 1 94.25 186 ASN A N 1
ATOM 1401 C CA . ASN A 1 186 ? -11.906 -13.766 -7.309 1 94.25 186 ASN A CA 1
ATOM 1402 C C . ASN A 1 186 ? -11.844 -13.258 -8.75 1 94.25 186 ASN A C 1
ATOM 1404 O O . ASN A 1 186 ? -10.766 -13.195 -9.344 1 94.25 186 ASN A O 1
ATOM 1408 N N . GLU A 1 187 ? -12.984 -12.852 -9.219 1 94.81 187 GLU A N 1
ATOM 1409 C CA . GLU A 1 187 ? -13.094 -12.453 -10.617 1 94.81 187 GLU A CA 1
ATOM 1410 C C . GLU A 1 187 ? -12.305 -11.18 -10.898 1 94.81 187 GLU A C 1
ATOM 1412 O O . GLU A 1 187 ? -11.695 -11.039 -11.961 1 94.81 187 GLU A O 1
ATOM 1417 N N . GLN A 1 188 ? -12.328 -10.234 -10.023 1 96.81 188 GLN A N 1
ATOM 1418 C CA . GLN A 1 188 ? -11.609 -8.984 -10.234 1 96.81 188 GLN A CA 1
ATOM 1419 C C . GLN A 1 188 ? -10.102 -9.203 -10.242 1 96.81 188 GLN A C 1
ATOM 1421 O O . GLN A 1 188 ? -9.383 -8.586 -11.023 1 96.81 188 GLN A O 1
ATOM 1426 N N . GLU A 1 189 ? -9.656 -10.047 -9.383 1 97.31 189 GLU A N 1
ATOM 1427 C CA . GLU A 1 189 ? -8.25 -10.43 -9.391 1 97.31 189 GLU A CA 1
ATOM 1428 C C . GLU A 1 189 ? -7.859 -11.07 -10.719 1 97.31 189 GLU A C 1
ATOM 1430 O O . GLU A 1 189 ? -6.82 -10.742 -11.289 1 97.31 189 GLU A O 1
ATOM 1435 N N . ALA A 1 190 ? -8.695 -11.961 -11.125 1 97.75 190 ALA A N 1
ATOM 1436 C CA . ALA A 1 190 ? -8.438 -12.648 -12.383 1 97.75 190 ALA A CA 1
ATOM 1437 C C . ALA A 1 190 ? -8.312 -11.664 -13.539 1 97.75 190 ALA A C 1
ATOM 1439 O O . ALA A 1 190 ? -7.434 -11.797 -14.391 1 97.75 190 ALA A O 1
ATOM 1440 N N . GLU A 1 191 ? -9.18 -10.68 -13.516 1 98.19 191 GLU A N 1
ATOM 1441 C CA . GLU A 1 191 ? -9.18 -9.711 -14.609 1 98.19 191 GLU A CA 1
ATOM 1442 C C . GLU A 1 191 ? -7.887 -8.898 -14.617 1 98.19 191 GLU A C 1
ATOM 1444 O O . GLU A 1 191 ? -7.328 -8.617 -15.68 1 98.19 191 GLU A O 1
ATOM 1449 N N . VAL A 1 192 ? -7.414 -8.492 -13.484 1 98.62 192 VAL A N 1
ATOM 1450 C CA . VAL A 1 192 ? -6.16 -7.754 -13.391 1 98.62 192 VAL A CA 1
ATOM 1451 C C . VAL A 1 192 ? -5.008 -8.633 -13.875 1 98.62 192 VAL A C 1
ATOM 1453 O O . VAL A 1 192 ? -4.145 -8.172 -14.633 1 98.62 192 VAL A O 1
ATOM 1456 N N . ARG A 1 193 ? -5.023 -9.875 -13.484 1 98.75 193 ARG A N 1
ATOM 1457 C CA . ARG A 1 193 ? -3.984 -10.82 -13.891 1 98.75 193 ARG A CA 1
ATOM 1458 C C . ARG A 1 193 ? -4.004 -11.031 -15.398 1 98.75 193 ARG A C 1
ATOM 1460 O O . ARG A 1 193 ? -2.947 -11.078 -16.031 1 98.75 193 ARG A O 1
ATOM 1467 N N . LYS A 1 194 ? -5.211 -11.141 -15.953 1 98.69 194 LYS A N 1
ATOM 1468 C CA . LYS A 1 194 ? -5.34 -11.273 -17.406 1 98.69 194 LYS A CA 1
ATOM 1469 C C . LYS A 1 194 ? -4.723 -10.078 -18.109 1 98.69 194 LYS A C 1
ATOM 1471 O O . LYS A 1 194 ? -4.035 -10.234 -19.125 1 98.69 194 LYS A O 1
ATOM 1476 N N . GLN A 1 195 ? -5.004 -8.945 -17.594 1 98.69 195 GLN A N 1
ATOM 1477 C CA . GLN A 1 195 ? -4.461 -7.727 -18.188 1 98.69 195 GLN A CA 1
ATOM 1478 C C . GLN A 1 195 ? -2.936 -7.715 -18.125 1 98.69 195 GLN A C 1
ATOM 1480 O O . GLN A 1 195 ? -2.271 -7.305 -19.078 1 98.69 195 GLN A O 1
ATOM 1485 N N . MET A 1 196 ? -2.355 -8.18 -17.016 1 98.81 196 MET A N 1
ATOM 1486 C CA . MET A 1 196 ? -0.904 -8.281 -16.891 1 98.81 196 MET A CA 1
ATOM 1487 C C . MET A 1 196 ? -0.333 -9.211 -17.953 1 98.81 196 MET A C 1
ATOM 1489 O O . MET A 1 196 ? 0.67 -8.891 -18.594 1 98.81 196 MET A O 1
ATOM 1493 N N . MET A 1 197 ? -0.987 -10.281 -18.125 1 98.81 197 MET A N 1
ATOM 1494 C CA . MET A 1 197 ? -0.522 -11.258 -19.109 1 98.81 197 MET A CA 1
ATOM 1495 C C . MET A 1 197 ? -0.559 -10.68 -20.516 1 98.81 197 MET A C 1
ATOM 1497 O O . MET A 1 197 ? 0.38 -10.867 -21.297 1 98.81 197 MET A O 1
ATOM 1501 N N . ARG A 1 198 ? -1.604 -9.93 -20.812 1 98.56 198 ARG A N 1
ATOM 1502 C CA . ARG A 1 198 ? -1.772 -9.336 -22.125 1 98.56 198 ARG A CA 1
ATOM 1503 C C . ARG A 1 198 ? -0.677 -8.32 -22.422 1 98.56 198 ARG A C 1
ATOM 1505 O O . ARG A 1 198 ? -0.263 -8.148 -23.562 1 98.56 198 ARG A O 1
ATOM 1512 N N . GLN A 1 199 ? -0.191 -7.711 -21.406 1 98.56 199 GLN A N 1
ATOM 1513 C CA . GLN A 1 199 ? 0.745 -6.598 -21.547 1 98.56 199 GLN A CA 1
ATOM 1514 C C . GLN A 1 199 ? 2.188 -7.07 -21.375 1 98.56 199 GLN A C 1
ATOM 1516 O O . GLN A 1 199 ? 3.115 -6.258 -21.375 1 98.56 199 GLN A O 1
ATOM 1521 N N . ALA A 1 200 ? 2.424 -8.383 -21.234 1 98.75 200 ALA A N 1
ATOM 1522 C CA . ALA A 1 200 ? 3.77 -8.898 -21 1 98.75 200 ALA A CA 1
ATOM 1523 C C . ALA A 1 200 ? 4.266 -9.695 -22.203 1 98.75 200 ALA A C 1
ATOM 1525 O O . ALA A 1 200 ? 3.486 -10.383 -22.859 1 98.75 200 ALA A O 1
ATOM 1526 N N . LEU A 1 201 ? 5.555 -9.633 -22.438 1 98.5 201 LEU A N 1
ATOM 1527 C CA . LEU A 1 201 ? 6.16 -10.445 -23.484 1 98.5 201 LEU A CA 1
ATOM 1528 C C . LEU A 1 201 ? 6.129 -11.922 -23.125 1 98.5 201 LEU A C 1
ATOM 1530 O O . LEU A 1 201 ? 5.992 -12.781 -24 1 98.5 201 LEU A O 1
ATOM 1534 N N . SER A 1 202 ? 6.27 -12.18 -21.844 1 98.62 202 SER A N 1
ATOM 1535 C CA . SER A 1 202 ? 6.242 -13.539 -21.328 1 98.62 202 SER A CA 1
ATOM 1536 C C . SER A 1 202 ? 5.418 -13.633 -20.062 1 98.62 202 SER A C 1
ATOM 1538 O O . SER A 1 202 ? 5.582 -12.82 -19.141 1 98.62 202 SER A O 1
ATOM 1540 N N . SER A 1 203 ? 4.531 -14.594 -20 1 98.88 203 SER A N 1
ATOM 1541 C CA . SER A 1 203 ? 3.723 -14.852 -18.828 1 98.88 203 SER A CA 1
ATOM 1542 C C . SER A 1 203 ? 4.184 -16.125 -18.109 1 98.88 203 SER A C 1
ATOM 1544 O O . SER A 1 203 ? 4.246 -17.188 -18.703 1 98.88 203 SER A O 1
ATOM 1546 N N . ILE A 1 204 ? 4.469 -16 -16.812 1 98.94 204 ILE A N 1
ATOM 1547 C CA . ILE A 1 204 ? 4.988 -17.109 -16.016 1 98.94 204 ILE A CA 1
ATOM 1548 C C . ILE A 1 204 ? 4.039 -17.406 -14.867 1 98.94 204 ILE A C 1
ATOM 1550 O O . ILE A 1 204 ? 3.766 -16.531 -14.039 1 98.94 204 ILE A O 1
ATOM 1554 N N . LEU A 1 205 ? 3.557 -18.625 -14.828 1 98.81 205 LEU A N 1
ATOM 1555 C CA . LEU A 1 205 ? 2.705 -19.062 -13.734 1 98.81 205 LEU A CA 1
ATOM 1556 C C . LEU A 1 205 ? 3.543 -19.5 -12.531 1 98.81 205 LEU A C 1
ATOM 1558 O O . LEU A 1 205 ? 4.469 -20.297 -12.672 1 98.81 205 LEU A O 1
ATOM 1562 N N . VAL A 1 206 ? 3.199 -18.906 -11.367 1 98.56 206 VAL A N 1
ATOM 1563 C CA . VAL A 1 206 ? 3.93 -19.234 -10.148 1 98.56 206 VAL A CA 1
ATOM 1564 C C . VAL A 1 206 ? 2.961 -19.766 -9.094 1 98.56 206 VAL A C 1
ATOM 1566 O O . VAL A 1 206 ? 2.15 -19 -8.555 1 98.56 206 VAL A O 1
ATOM 1569 N N . CYS A 1 207 ? 3.088 -21.016 -8.758 1 95.06 207 CYS A N 1
ATOM 1570 C CA . CYS A 1 207 ? 2.189 -21.562 -7.742 1 95.06 207 CYS A CA 1
ATOM 1571 C C . CYS A 1 207 ? 2.783 -22.812 -7.102 1 95.06 207 CYS A C 1
ATOM 1573 O O . CYS A 1 207 ? 3.496 -23.578 -7.758 1 95.06 207 CYS A O 1
ATOM 1575 N N . ASP A 1 208 ? 2.469 -22.922 -5.855 1 91.06 208 ASP A N 1
ATOM 1576 C CA . ASP A 1 208 ? 2.969 -24.078 -5.133 1 91.06 208 ASP A CA 1
ATOM 1577 C C . ASP A 1 208 ? 2.125 -25.312 -5.43 1 91.06 208 ASP A C 1
ATOM 1579 O O . ASP A 1 208 ? 1.061 -25.219 -6.043 1 91.06 208 ASP A O 1
ATOM 1583 N N . ALA A 1 209 ? 2.566 -26.422 -4.922 1 88.31 209 ALA A N 1
ATOM 1584 C CA . ALA A 1 209 ? 2 -27.719 -5.258 1 88.31 209 ALA A CA 1
ATOM 1585 C C . ALA A 1 209 ? 0.537 -27.812 -4.836 1 88.31 209 ALA A C 1
ATOM 1587 O O . ALA A 1 209 ? -0.256 -28.516 -5.465 1 88.31 209 ALA A O 1
ATOM 1588 N N . THR A 1 210 ? 0.122 -27.047 -3.85 1 83.94 210 THR A N 1
ATOM 1589 C CA . THR A 1 210 ? -1.22 -27.156 -3.289 1 83.94 210 THR A CA 1
ATOM 1590 C C . THR A 1 210 ? -2.258 -26.609 -4.258 1 83.94 210 THR A C 1
ATOM 1592 O O . THR A 1 210 ? -3.457 -26.828 -4.09 1 83.94 210 THR A O 1
ATOM 1595 N N . LYS A 1 211 ? -1.853 -25.922 -5.324 1 90.81 211 LYS A N 1
ATOM 1596 C CA . LYS A 1 211 ? -2.785 -25.281 -6.25 1 90.81 211 LYS A CA 1
ATOM 1597 C C . LYS A 1 211 ? -3.162 -26.234 -7.387 1 90.81 211 LYS A C 1
ATOM 1599 O O . LYS A 1 211 ? -4.09 -25.953 -8.148 1 90.81 211 LYS A O 1
ATOM 1604 N N . PHE A 1 212 ? -2.471 -27.391 -7.508 1 91.56 212 PHE A N 1
ATOM 1605 C CA . PHE A 1 212 ? -2.695 -28.297 -8.625 1 91.56 212 PHE A CA 1
ATOM 1606 C C . PHE A 1 212 ? -3.863 -29.234 -8.336 1 91.56 212 PHE A C 1
ATOM 1608 O O . PHE A 1 212 ? -4.137 -29.547 -7.18 1 91.56 212 PHE A O 1
ATOM 1615 N N . ASP A 1 213 ? -4.527 -29.594 -9.367 1 90.81 213 ASP A N 1
ATOM 1616 C CA . ASP A 1 213 ? -5.672 -30.5 -9.344 1 90.81 213 ASP A CA 1
ATOM 1617 C C . ASP A 1 213 ? -6.84 -29.891 -8.578 1 90.81 213 ASP A C 1
ATOM 1619 O O . ASP A 1 213 ? -7.547 -30.578 -7.852 1 90.81 213 ASP A O 1
ATOM 1623 N N . ARG A 1 214 ? -6.898 -28.531 -8.781 1 85.75 214 ARG A N 1
ATOM 1624 C CA . ARG A 1 214 ? -7.973 -27.766 -8.164 1 85.75 214 ARG A CA 1
ATOM 1625 C C . ARG A 1 214 ? -8.578 -26.781 -9.156 1 85.75 214 ARG A C 1
ATOM 1627 O O . ARG A 1 214 ? -7.895 -26.312 -10.07 1 85.75 214 ARG A O 1
ATOM 1634 N N . THR A 1 215 ? -9.906 -26.609 -8.953 1 88.38 215 THR A N 1
ATOM 1635 C CA . THR A 1 215 ? -10.617 -25.578 -9.719 1 88.38 215 THR A CA 1
ATOM 1636 C C . THR A 1 215 ? -11.242 -24.547 -8.781 1 88.38 215 THR A C 1
ATOM 1638 O O . THR A 1 215 ? -11.898 -24.906 -7.805 1 88.38 215 THR A O 1
ATOM 1641 N N . SER A 1 216 ? -10.992 -23.297 -9.109 1 89.88 216 SER A N 1
ATOM 1642 C CA . SER A 1 216 ? -11.562 -22.203 -8.328 1 89.88 216 SER A CA 1
ATOM 1643 C C . SER A 1 216 ? -12.617 -21.438 -9.133 1 89.88 216 SER A C 1
ATOM 1645 O O . SER A 1 216 ? -13 -21.859 -10.227 1 89.88 216 SER A O 1
ATOM 1647 N N . PHE A 1 217 ? -13.117 -20.453 -8.688 1 88.31 217 PHE A N 1
ATOM 1648 C CA . PHE A 1 217 ? -14.352 -19.781 -9.086 1 88.31 217 PHE A CA 1
ATOM 1649 C C . PHE A 1 217 ? -14.219 -19.188 -10.484 1 88.31 217 PHE A C 1
ATOM 1651 O O . PHE A 1 217 ? -15.039 -19.469 -11.359 1 88.31 217 PHE A O 1
ATOM 1658 N N . ALA A 1 218 ? -13.219 -18.375 -10.75 1 93.69 218 ALA A N 1
ATOM 1659 C CA . ALA A 1 218 ? -13.102 -17.609 -11.984 1 93.69 218 ALA A CA 1
ATOM 1660 C C . ALA A 1 218 ? -12 -18.172 -12.875 1 93.69 218 ALA A C 1
ATOM 1662 O O . ALA A 1 218 ? -10.891 -18.453 -12.406 1 93.69 218 ALA A O 1
ATOM 1663 N N . LYS A 1 219 ? -12.352 -18.328 -14.133 1 95.44 219 LYS A N 1
ATOM 1664 C CA . LYS A 1 219 ? -11.328 -18.75 -15.078 1 95.44 219 LYS A CA 1
ATOM 1665 C C . LYS A 1 219 ? -10.352 -17.625 -15.391 1 95.44 219 LYS A C 1
ATOM 1667 O O . LYS A 1 219 ? -10.766 -16.516 -15.727 1 95.44 219 LYS A O 1
ATOM 1672 N N . LEU A 1 220 ? -9.125 -17.938 -15.234 1 97.56 220 LEU A N 1
ATOM 1673 C CA . LEU A 1 220 ? -8.07 -16.969 -15.523 1 97.56 220 LEU A CA 1
ATOM 1674 C C . LEU A 1 220 ? -7.508 -17.172 -16.922 1 97.56 220 LEU A C 1
ATOM 1676 O O . LEU A 1 220 ? -7.484 -16.25 -17.734 1 97.56 220 LEU A O 1
ATOM 1680 N N . ALA A 1 221 ? -7.148 -18.406 -17.219 1 98.25 221 ALA A N 1
ATOM 1681 C CA . ALA A 1 221 ? -6.543 -18.719 -18.516 1 98.25 221 ALA A CA 1
ATOM 1682 C C . ALA A 1 221 ? -6.379 -20.219 -18.703 1 98.25 221 ALA A C 1
ATOM 1684 O O . ALA A 1 221 ? -6.457 -20.984 -17.734 1 98.25 221 ALA A O 1
ATOM 1685 N N . GLU A 1 222 ? -6.227 -20.5 -19.984 1 97.19 222 GLU A N 1
ATOM 1686 C CA . GLU A 1 222 ? -5.727 -21.844 -20.281 1 97.19 222 GLU A CA 1
ATOM 1687 C C . GLU A 1 222 ? -4.234 -21.953 -19.969 1 97.19 222 GLU A C 1
ATOM 1689 O O . GLU A 1 222 ? -3.527 -20.938 -19.938 1 97.19 222 GLU A O 1
ATOM 1694 N N . LEU A 1 223 ? -3.801 -23.188 -19.75 1 97.19 223 LEU A N 1
ATOM 1695 C CA . LEU A 1 223 ? -2.389 -23.391 -19.438 1 97.19 223 LEU A CA 1
ATOM 1696 C C . LEU A 1 223 ? -1.512 -22.906 -20.594 1 97.19 223 LEU A C 1
ATOM 1698 O O . LEU A 1 223 ? -0.415 -22.391 -20.359 1 97.19 223 LEU A O 1
ATOM 1702 N N . GLU A 1 224 ? -2.008 -22.984 -21.828 1 97.19 224 GLU A N 1
ATOM 1703 C CA . GLU A 1 224 ? -1.277 -22.641 -23.047 1 97.19 224 GLU A CA 1
ATOM 1704 C C . GLU A 1 224 ? -0.986 -21.141 -23.094 1 97.19 224 GLU A C 1
ATOM 1706 O O . GLU A 1 224 ? -0.145 -20.703 -23.891 1 97.19 224 GLU A O 1
ATOM 1711 N N . ALA A 1 225 ? -1.652 -20.391 -22.312 1 98.19 225 ALA A N 1
ATOM 1712 C CA . ALA A 1 225 ? -1.47 -18.953 -22.312 1 98.19 225 ALA A CA 1
ATOM 1713 C C . ALA A 1 225 ? -0.207 -18.562 -21.547 1 98.19 225 ALA A C 1
ATOM 1715 O O . ALA A 1 225 ? 0.217 -17.406 -21.594 1 98.19 225 ALA A O 1
ATOM 1716 N N . PHE A 1 226 ? 0.401 -19.5 -20.922 1 98.69 226 PHE A N 1
ATOM 1717 C CA . PHE A 1 226 ? 1.623 -19.25 -20.172 1 98.69 226 PHE A CA 1
ATOM 1718 C C . PHE A 1 226 ? 2.842 -19.766 -20.906 1 98.69 226 PHE A C 1
ATOM 1720 O O . PHE A 1 226 ? 2.762 -20.797 -21.594 1 98.69 226 PHE A O 1
ATOM 1727 N N . ASP A 1 227 ? 3.914 -19.094 -20.703 1 98.5 227 ASP A N 1
ATOM 1728 C CA . ASP A 1 227 ? 5.176 -19.531 -21.297 1 98.5 227 ASP A CA 1
ATOM 1729 C C . ASP A 1 227 ? 5.922 -20.5 -20.391 1 98.5 227 ASP A C 1
ATOM 1731 O O . ASP A 1 227 ? 6.672 -21.344 -20.859 1 98.5 227 ASP A O 1
ATOM 1735 N N . ALA A 1 228 ? 5.715 -20.344 -19.109 1 98.5 228 ALA A N 1
ATOM 1736 C CA . ALA A 1 228 ? 6.387 -21.203 -18.125 1 98.5 228 ALA A CA 1
ATOM 1737 C C . ALA A 1 228 ? 5.551 -21.344 -16.859 1 98.5 228 ALA A C 1
ATOM 1739 O O . ALA A 1 228 ? 4.656 -20.531 -16.609 1 98.5 228 ALA A O 1
ATOM 1740 N N . VAL A 1 229 ? 5.875 -22.406 -16.156 1 98.38 229 VAL A N 1
ATOM 1741 C CA . VAL A 1 229 ? 5.328 -22.641 -14.828 1 98.38 229 VAL A CA 1
ATOM 1742 C C . VAL A 1 229 ? 6.465 -22.922 -13.844 1 98.38 229 VAL A C 1
ATOM 1744 O O . VAL A 1 229 ? 7.379 -23.688 -14.141 1 98.38 229 VAL A O 1
ATOM 1747 N N . ILE A 1 230 ? 6.398 -22.188 -12.703 1 98.31 230 ILE A N 1
ATOM 1748 C CA . ILE A 1 230 ? 7.332 -22.438 -11.609 1 98.31 230 ILE A CA 1
ATOM 1749 C C . ILE A 1 230 ? 6.586 -23.016 -10.414 1 98.31 230 ILE A C 1
ATOM 1751 O O . ILE A 1 230 ? 5.594 -22.453 -9.953 1 98.31 230 ILE A O 1
ATOM 1755 N N . THR A 1 231 ? 7.043 -24.141 -9.93 1 96.69 231 THR A N 1
ATOM 1756 C CA . THR A 1 231 ? 6.426 -24.766 -8.758 1 96.69 231 THR A CA 1
ATOM 1757 C C . THR A 1 231 ? 7.488 -25.328 -7.82 1 96.69 231 THR A C 1
ATOM 1759 O O . THR A 1 231 ? 8.688 -25.25 -8.109 1 96.69 231 TH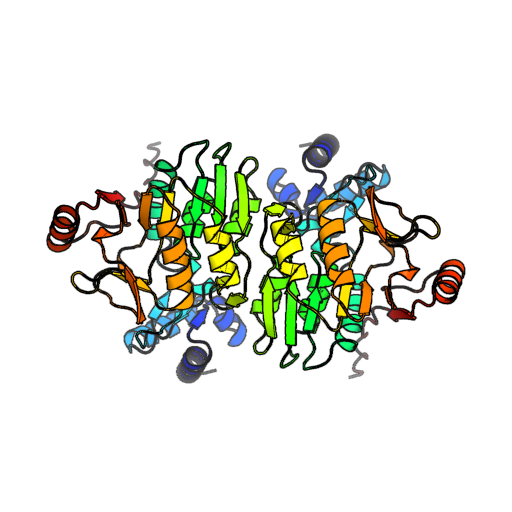R A O 1
ATOM 1762 N N . ASP A 1 232 ? 7.02 -25.797 -6.668 1 93.75 232 ASP A N 1
ATOM 1763 C CA . ASP A 1 232 ? 7.945 -26.078 -5.578 1 93.75 232 ASP A CA 1
ATOM 1764 C C . ASP A 1 232 ? 8.172 -27.578 -5.422 1 93.75 232 ASP A C 1
ATOM 1766 O O . ASP A 1 232 ? 8.977 -28 -4.594 1 93.75 232 ASP A O 1
ATOM 1770 N N . GLN A 1 233 ? 7.453 -28.359 -6.117 1 90.12 233 GLN A N 1
ATOM 1771 C CA . GLN A 1 233 ? 7.566 -29.812 -6.074 1 90.12 233 GLN A CA 1
ATOM 1772 C C . GLN A 1 233 ? 7.355 -30.422 -7.457 1 90.12 233 GLN A C 1
ATOM 1774 O O . GLN A 1 233 ? 6.578 -29.906 -8.258 1 90.12 233 GLN A O 1
ATOM 1779 N N . GLU A 1 234 ? 8.008 -31.531 -7.574 1 91.81 234 GLU A N 1
ATOM 1780 C CA . GLU A 1 234 ? 7.809 -32.25 -8.828 1 91.81 234 GLU A CA 1
ATOM 1781 C C . GLU A 1 234 ? 6.352 -32.656 -9 1 91.81 234 GLU A C 1
ATOM 1783 O O . GLU A 1 234 ? 5.707 -33.094 -8.031 1 91.81 234 GLU A O 1
ATOM 1788 N N . ARG A 1 235 ? 5.941 -32.562 -10.211 1 91.19 235 ARG A N 1
ATOM 1789 C CA . ARG A 1 235 ? 4.559 -32.938 -10.508 1 91.19 235 ARG A CA 1
ATOM 1790 C C . ARG A 1 235 ? 4.473 -34.344 -11.086 1 91.19 235 ARG A C 1
ATOM 1792 O O . ARG A 1 235 ? 5.488 -34.906 -11.477 1 91.19 235 ARG A O 1
ATOM 1799 N N . SER A 1 236 ? 3.322 -34.875 -11.086 1 92.38 236 SER A N 1
ATOM 1800 C CA . SER A 1 236 ? 3.098 -36.219 -11.625 1 92.38 236 SER A CA 1
ATOM 1801 C C . SER A 1 236 ? 3.441 -36.281 -13.117 1 92.38 236 SER A C 1
ATOM 1803 O O . SER A 1 236 ? 3.494 -35.25 -13.789 1 92.38 236 SER A O 1
ATOM 1805 N N . PRO A 1 237 ? 3.648 -37.406 -13.602 1 94.25 237 PRO A N 1
ATOM 1806 C CA . PRO A 1 237 ? 3.908 -37.562 -15.039 1 94.25 237 PRO A CA 1
ATOM 1807 C C . PRO A 1 237 ? 2.791 -37 -15.906 1 94.25 237 PRO A C 1
ATOM 1809 O O . PRO A 1 237 ? 3.059 -36.469 -16.984 1 94.25 237 PRO A O 1
ATOM 1812 N N . GLU A 1 238 ? 1.614 -37.125 -15.398 1 94.62 238 GLU A N 1
ATOM 1813 C CA . GLU A 1 238 ? 0.477 -36.562 -16.125 1 94.62 238 GLU A CA 1
ATOM 1814 C C . GLU A 1 238 ? 0.618 -35.062 -16.328 1 94.62 238 GLU A C 1
ATOM 1816 O O . GLU A 1 238 ? 0.362 -34.531 -17.406 1 94.62 238 GLU A O 1
ATOM 1821 N N . TRP A 1 239 ? 1.005 -34.438 -15.352 1 95.69 239 TRP A N 1
ATOM 1822 C CA . TRP A 1 239 ? 1.21 -33 -15.414 1 95.69 239 TRP A CA 1
ATOM 1823 C C . TRP A 1 239 ? 2.387 -32.656 -16.328 1 95.69 239 TRP A C 1
ATOM 1825 O O . TRP A 1 239 ? 2.322 -31.703 -17.094 1 95.69 239 TRP A O 1
ATOM 1835 N N . VAL A 1 240 ? 3.449 -33.375 -16.203 1 95.56 240 VAL A N 1
ATOM 1836 C CA . VAL A 1 240 ? 4.621 -33.125 -17.031 1 95.56 240 VAL A CA 1
ATOM 1837 C C . VAL A 1 240 ? 4.246 -33.281 -18.5 1 95.56 240 VAL A C 1
ATOM 1839 O O . VAL A 1 240 ? 4.633 -32.438 -19.328 1 95.56 240 VAL A O 1
ATOM 1842 N N . ASP A 1 241 ? 3.492 -34.281 -18.781 1 95.81 241 ASP A N 1
ATOM 1843 C CA . ASP A 1 241 ? 3.004 -34.469 -20.141 1 95.81 241 ASP A CA 1
ATOM 1844 C C . ASP A 1 241 ? 2.158 -33.281 -20.594 1 95.81 241 ASP A C 1
ATOM 1846 O O . ASP A 1 241 ? 2.266 -32.844 -21.734 1 95.81 241 ASP A O 1
ATOM 1850 N N . ARG A 1 242 ? 1.342 -32.844 -19.703 1 96 242 ARG A N 1
ATOM 1851 C CA . ARG A 1 242 ? 0.465 -31.703 -20.016 1 96 242 ARG A CA 1
ATOM 1852 C C . ARG A 1 242 ? 1.273 -30.453 -20.312 1 96 242 ARG A C 1
ATOM 1854 O O . ARG A 1 242 ? 0.928 -29.688 -21.219 1 96 242 ARG A O 1
ATOM 1861 N N . PHE A 1 243 ? 2.312 -30.219 -19.562 1 96.88 243 PHE A N 1
ATOM 1862 C CA . PHE A 1 243 ? 3.18 -29.062 -19.812 1 96.88 243 PHE A CA 1
ATOM 1863 C C . PHE A 1 243 ? 3.83 -29.156 -21.188 1 96.88 243 PHE A C 1
ATOM 1865 O O . PHE A 1 243 ? 3.885 -28.172 -21.922 1 96.88 243 PHE A O 1
ATOM 1872 N N . ILE A 1 244 ? 4.27 -30.328 -21.516 1 95.62 244 ILE A N 1
ATOM 1873 C CA . ILE A 1 244 ? 4.906 -30.562 -22.812 1 95.62 244 ILE A CA 1
ATOM 1874 C C . ILE A 1 244 ? 3.908 -30.297 -23.938 1 95.62 244 ILE A C 1
ATOM 1876 O O . ILE A 1 244 ? 4.207 -29.562 -24.875 1 95.62 244 ILE A O 1
ATOM 1880 N N . GLN A 1 245 ? 2.738 -30.844 -23.797 1 95.81 245 GLN A N 1
ATOM 1881 C CA . GLN A 1 245 ? 1.697 -30.703 -24.797 1 95.81 245 GLN A CA 1
ATOM 1882 C C . GLN A 1 245 ? 1.308 -29.25 -25 1 95.81 245 GLN A C 1
ATOM 1884 O O . GLN A 1 245 ? 0.984 -28.828 -26.109 1 95.81 245 GLN A O 1
ATOM 1889 N N . SER A 1 246 ? 1.343 -28.5 -23.922 1 95.81 246 SER A N 1
ATOM 1890 C CA . SER A 1 246 ? 0.93 -27.094 -23.953 1 95.81 246 SER A CA 1
ATOM 1891 C C . SER A 1 246 ? 2.1 -26.188 -24.297 1 95.81 246 SER A C 1
ATOM 1893 O O . SER A 1 246 ? 1.938 -24.969 -24.391 1 95.81 246 SER A O 1
ATOM 1895 N N . GLU A 1 247 ? 3.273 -26.75 -24.453 1 97 247 GLU A N 1
ATOM 1896 C CA . GLU A 1 247 ? 4.5 -26.016 -24.75 1 97 247 GLU A CA 1
ATOM 1897 C C . GLU A 1 247 ? 4.793 -24.984 -23.656 1 97 247 GLU A C 1
ATOM 1899 O O . GLU A 1 247 ? 5.102 -23.828 -23.953 1 97 247 GLU A O 1
ATOM 1904 N N . VAL A 1 248 ? 4.551 -25.375 -22.484 1 97.69 248 VAL A N 1
ATOM 1905 C CA . VAL A 1 248 ? 4.852 -24.562 -21.297 1 97.69 248 VAL A CA 1
ATOM 1906 C C . VAL A 1 248 ? 6.125 -25.078 -20.625 1 97.69 248 VAL A C 1
ATOM 1908 O O . VAL A 1 248 ? 6.23 -26.25 -20.312 1 97.69 248 VAL A O 1
ATOM 1911 N N . GLU A 1 249 ? 7.098 -24.203 -20.484 1 97.69 249 GLU A N 1
ATOM 1912 C CA . GLU A 1 249 ? 8.32 -24.594 -19.781 1 97.69 249 GLU A CA 1
ATOM 1913 C C . GLU A 1 249 ? 8.039 -24.906 -18.312 1 97.69 249 GLU A C 1
ATOM 1915 O O . GLU A 1 249 ? 7.383 -24.125 -17.625 1 97.69 249 GLU A O 1
ATOM 1920 N N . TYR A 1 250 ? 8.516 -26.078 -17.891 1 95.88 250 TYR A N 1
ATOM 1921 C CA . TYR A 1 250 ? 8.289 -26.562 -16.531 1 95.88 250 TYR A CA 1
ATOM 1922 C C . TYR A 1 250 ? 9.547 -26.406 -15.688 1 95.88 250 TYR A C 1
ATOM 1924 O O . TYR A 1 250 ? 10.57 -27.031 -15.984 1 95.88 250 TYR A O 1
ATOM 1932 N N . ILE A 1 251 ? 9.461 -25.516 -14.594 1 96.69 251 ILE A N 1
ATOM 1933 C CA . ILE A 1 251 ? 10.57 -25.25 -13.688 1 96.69 251 ILE A CA 1
ATOM 1934 C C . ILE A 1 251 ? 10.188 -25.656 -12.266 1 96.69 251 ILE A C 1
ATOM 1936 O O . ILE A 1 251 ? 9.172 -25.203 -11.734 1 96.69 251 ILE A O 1
ATOM 1940 N N . CYS A 1 252 ? 10.93 -26.531 -11.703 1 93.94 252 CYS A N 1
ATOM 1941 C CA . CYS A 1 252 ? 10.625 -27.016 -10.359 1 93.94 252 CYS A CA 1
ATOM 1942 C C . CYS A 1 252 ? 11.875 -27.016 -9.484 1 93.94 252 CYS A C 1
ATOM 1944 O O . CYS A 1 252 ? 12.984 -27.25 -9.969 1 93.94 252 CYS A O 1
ATOM 1946 N N . GLY A 1 253 ? 11.727 -26.469 -8.242 1 86.25 253 GLY A N 1
ATOM 1947 C CA . GLY A 1 253 ? 12.812 -26.547 -7.273 1 86.25 253 GLY A CA 1
ATOM 1948 C C . GLY A 1 253 ? 12.391 -27.156 -5.953 1 86.25 253 GLY A C 1
ATOM 1949 O O . GLY A 1 253 ? 11.203 -27.328 -5.684 1 86.25 253 GLY A O 1
ATOM 1950 N N . SER A 1 254 ? 13.391 -27.875 -5.285 1 74.69 254 SER A N 1
ATOM 1951 C CA . SER A 1 254 ? 13.102 -28.406 -3.957 1 74.69 254 SER A CA 1
ATOM 1952 C C . SER A 1 254 ? 13.844 -27.625 -2.877 1 74.69 254 SER A C 1
ATOM 1954 O O . SER A 1 254 ? 14.891 -27.016 -3.143 1 74.69 254 SER A O 1
ATOM 1956 N N . PHE A 1 255 ? 13.141 -27.188 -1.829 1 60.38 255 PHE A N 1
ATOM 1957 C CA . PHE A 1 255 ? 13.773 -26.516 -0.694 1 60.38 255 PHE A CA 1
ATOM 1958 C C . PHE A 1 255 ? 14.961 -27.328 -0.189 1 60.38 255 PHE A C 1
ATOM 1960 O O . PHE A 1 255 ? 14.836 -28.531 0.069 1 60.38 255 PHE A O 1
ATOM 1967 N N . GLN A 1 256 ? 16.219 -27.141 -0.607 1 52.31 256 GLN A N 1
ATOM 1968 C CA . GLN A 1 256 ? 17.344 -27.859 -0.03 1 52.31 256 GLN A CA 1
ATOM 1969 C C . GLN A 1 256 ? 17.703 -27.312 1.351 1 52.31 256 GLN A C 1
ATOM 1971 O O . GLN A 1 256 ? 17.906 -26.109 1.517 1 52.31 256 GLN A O 1
ATOM 1976 N N . GLU A 1 257 ? 17.141 -27.766 2.395 1 46.94 257 GLU A N 1
ATOM 1977 C CA . GLU A 1 257 ? 17.703 -27.453 3.709 1 46.94 257 GLU A CA 1
ATOM 1978 C C . GLU A 1 257 ? 19.219 -27.547 3.705 1 46.94 257 GLU A C 1
ATOM 1980 O O . GLU A 1 257 ? 19.781 -28.562 3.295 1 46.94 257 GLU A O 1
ATOM 1985 N N . GLU A 1 258 ? 19.844 -26.516 3.354 1 43.03 258 GLU A N 1
ATOM 1986 C CA . GLU A 1 258 ? 21.281 -26.656 3.58 1 43.03 258 GLU A CA 1
ATOM 1987 C C . GLU A 1 258 ? 21.562 -27.312 4.93 1 43.03 258 GLU A C 1
ATOM 1989 O O . GLU A 1 258 ? 21.234 -26.75 5.977 1 43.03 258 GLU A O 1
ATOM 1994 N N . ILE A 1 259 ? 21.5 -28.547 5.09 1 42.66 259 ILE A N 1
ATOM 1995 C CA . ILE A 1 259 ? 22.062 -29.203 6.258 1 42.66 259 ILE A CA 1
ATOM 1996 C C . ILE A 1 259 ? 23.5 -28.703 6.48 1 42.66 259 ILE A C 1
ATOM 1998 O O . ILE A 1 259 ? 24.344 -28.828 5.59 1 42.66 259 ILE A O 1
ATOM 2002 N N . PRO A 1 260 ? 23.672 -27.781 7.395 1 43.72 260 PRO A N 1
ATOM 2003 C CA . PRO A 1 260 ? 25.078 -27.453 7.629 1 43.72 260 PRO A CA 1
ATOM 2004 C C . PRO A 1 260 ? 25.953 -28.703 7.734 1 43.72 260 PRO A C 1
ATOM 2006 O O . PRO A 1 260 ? 25.516 -29.734 8.258 1 43.72 260 PRO A O 1
ATOM 2009 N N . GLU A 1 261 ? 26.891 -28.797 6.895 1 41.22 261 GLU A N 1
ATOM 2010 C CA . GLU A 1 261 ? 27.891 -29.844 7.098 1 41.22 261 GLU A CA 1
ATOM 2011 C C . GLU A 1 261 ? 28.344 -29.891 8.555 1 41.22 261 GLU A C 1
ATOM 2013 O O . GLU A 1 261 ? 28.562 -28.859 9.188 1 41.22 261 GLU A O 1
ATOM 2018 N N . PRO A 1 262 ? 28.094 -30.969 9.188 1 41.25 262 PRO A N 1
ATOM 2019 C CA . PRO A 1 262 ? 28.641 -31.078 10.539 1 41.25 262 PRO A CA 1
ATOM 2020 C C . PRO A 1 262 ? 30.094 -30.609 10.625 1 41.25 262 PRO A C 1
ATOM 2022 O O . PRO A 1 262 ? 30.906 -30.938 9.758 1 41.25 262 PRO A O 1
ATOM 2025 N N . THR A 1 263 ? 30.375 -29.438 11.125 1 35.78 263 THR A N 1
ATOM 2026 C CA . THR A 1 263 ? 31.766 -29.125 11.422 1 35.78 263 THR A CA 1
ATOM 2027 C C . THR A 1 263 ? 32.406 -30.219 12.289 1 35.78 263 THR A C 1
ATOM 2029 O O . THR A 1 263 ? 31.984 -30.406 13.438 1 35.78 263 THR A O 1
ATOM 2032 N N . VAL A 1 264 ? 32.75 -31.281 11.609 1 38.06 264 VAL A N 1
ATOM 2033 C CA . VAL A 1 264 ? 33.656 -32.219 12.273 1 38.06 264 VAL A CA 1
ATOM 2034 C C . VAL A 1 264 ? 34.812 -31.438 12.898 1 38.06 264 VAL A C 1
ATOM 2036 O O . VAL A 1 264 ? 35.562 -30.734 12.203 1 38.06 264 VAL A O 1
ATOM 2039 N N . SER A 1 265 ? 34.562 -30.891 14.219 1 26.92 265 SER A N 1
ATOM 2040 C CA . SER A 1 265 ? 35.781 -30.891 15.031 1 26.92 265 SER A CA 1
ATOM 2041 C C . SER A 1 265 ? 36.156 -32.312 15.461 1 26.92 265 SER A C 1
ATOM 2043 O O . SER A 1 265 ? 35.281 -33.125 15.742 1 26.92 265 SER A O 1
ATOM 2045 N N . MET B 1 1 ? 32.5 -1.129 21.188 1 73.75 1 MET B N 1
ATOM 2046 C CA . MET B 1 1 ? 32.562 0.148 20.469 1 73.75 1 MET B CA 1
ATOM 2047 C C . MET B 1 1 ? 32.375 1.312 21.438 1 73.75 1 MET B C 1
ATOM 2049 O O . MET B 1 1 ? 31.562 1.225 22.359 1 73.75 1 MET B O 1
ATOM 2053 N N . LEU B 1 2 ? 33.25 2.26 21.406 1 79.62 2 LEU B N 1
ATOM 2054 C CA . LEU B 1 2 ? 33.125 3.441 22.25 1 79.62 2 LEU B CA 1
ATOM 2055 C C . LEU B 1 2 ? 31.938 4.297 21.828 1 79.62 2 LEU B C 1
ATOM 2057 O O . LEU B 1 2 ? 31.578 4.324 20.656 1 79.62 2 LEU B O 1
ATOM 2061 N N . ALA B 1 3 ? 31.328 4.992 22.906 1 85.56 3 ALA B N 1
ATOM 2062 C CA . ALA B 1 3 ? 30.156 5.816 22.656 1 85.56 3 ALA B CA 1
ATOM 2063 C C . ALA B 1 3 ? 30.438 6.867 21.594 1 85.56 3 ALA B C 1
ATOM 2065 O O . ALA B 1 3 ? 29.594 7.133 20.734 1 85.56 3 ALA B O 1
ATOM 2066 N N . VAL B 1 4 ? 31.594 7.438 21.672 1 83 4 VAL B N 1
ATOM 2067 C CA . VAL B 1 4 ? 31.969 8.5 20.734 1 83 4 VAL B CA 1
ATOM 2068 C C . VAL B 1 4 ? 32.031 7.938 19.328 1 83 4 VAL B C 1
ATOM 2070 O O . VAL B 1 4 ? 31.578 8.57 18.375 1 83 4 VAL B O 1
ATOM 2073 N N . GLU B 1 5 ? 32.531 6.863 19.141 1 84.06 5 GLU B N 1
ATOM 2074 C CA . GLU B 1 5 ? 32.625 6.199 17.844 1 84.06 5 GLU B CA 1
ATOM 2075 C C . GLU B 1 5 ? 31.219 5.82 17.328 1 84.06 5 GLU B C 1
ATOM 2077 O O . GLU B 1 5 ? 30.922 5.973 16.141 1 84.06 5 GLU B O 1
ATOM 2082 N N . ARG B 1 6 ? 30.438 5.312 18.203 1 88 6 ARG B N 1
ATOM 2083 C CA . ARG B 1 6 ? 29.062 4.945 17.859 1 88 6 ARG B CA 1
ATOM 2084 C C . ARG B 1 6 ? 28.281 6.152 17.359 1 88 6 ARG B C 1
ATOM 2086 O O . ARG B 1 6 ? 27.594 6.07 16.344 1 88 6 ARG B O 1
ATOM 2093 N N . ARG B 1 7 ? 28.422 7.285 18.016 1 86.88 7 ARG B N 1
ATOM 2094 C CA . ARG B 1 7 ? 27.719 8.5 17.625 1 86.88 7 ARG B CA 1
ATOM 2095 C C . ARG B 1 7 ? 28.203 9 16.25 1 86.88 7 ARG B C 1
ATOM 2097 O O . ARG B 1 7 ? 27.406 9.508 15.461 1 86.88 7 ARG B O 1
ATOM 2104 N N . GLN B 1 8 ? 29.453 8.859 16.047 1 82.94 8 GLN B N 1
ATOM 2105 C CA . GLN B 1 8 ? 29.969 9.219 14.734 1 82.94 8 GLN B CA 1
ATOM 2106 C C . GLN B 1 8 ? 29.359 8.336 13.648 1 82.94 8 GLN B C 1
ATOM 2108 O O . GLN B 1 8 ? 28.969 8.828 12.586 1 82.94 8 GLN B O 1
ATOM 2113 N N . GLU B 1 9 ? 29.266 7.105 13.992 1 85.25 9 GLU B N 1
ATOM 2114 C CA . GLU B 1 9 ? 28.656 6.191 13.031 1 85.25 9 GLU B CA 1
ATOM 2115 C C . GLU B 1 9 ? 27.172 6.477 12.859 1 85.25 9 GLU B C 1
ATOM 2117 O O . GLU B 1 9 ? 26.641 6.402 11.75 1 85.25 9 GLU B O 1
ATOM 2122 N N . ILE B 1 10 ? 26.547 6.758 13.953 1 84.94 10 ILE B N 1
ATOM 2123 C CA . ILE B 1 10 ? 25.141 7.137 13.891 1 84.94 10 ILE B CA 1
ATOM 2124 C C . ILE B 1 10 ? 24.984 8.367 13 1 84.94 10 ILE B C 1
ATOM 2126 O O . ILE B 1 10 ? 24.062 8.43 12.18 1 84.94 10 ILE B O 1
ATOM 2130 N N . PHE B 1 11 ? 25.891 9.305 13.109 1 80.06 11 PHE B N 1
ATOM 2131 C CA . PHE B 1 11 ? 25.828 10.531 12.32 1 80.06 11 PHE B CA 1
ATOM 2132 C C . PHE B 1 11 ? 26.016 10.227 10.836 1 80.06 11 PHE B C 1
ATOM 2134 O O . PHE B 1 11 ? 25.328 10.789 9.984 1 80.06 11 PHE B O 1
ATOM 2141 N N . GLU B 1 12 ? 26.906 9.312 10.602 1 77.44 12 GLU B N 1
ATOM 2142 C CA . GLU B 1 12 ? 27.125 8.891 9.227 1 77.44 12 GLU B CA 1
ATOM 2143 C C . GLU B 1 12 ? 25.891 8.203 8.648 1 77.44 12 GLU B C 1
ATOM 2145 O O . GLU B 1 12 ? 25.531 8.445 7.496 1 77.44 12 GLU B O 1
ATOM 2150 N N . LEU B 1 13 ? 25.359 7.422 9.531 1 78.88 13 LEU B N 1
ATOM 2151 C CA . LEU B 1 13 ? 24.125 6.781 9.117 1 78.88 13 LEU B CA 1
ATOM 2152 C C . LEU B 1 13 ? 23.031 7.816 8.859 1 78.88 13 LEU B C 1
ATOM 2154 O O . LEU B 1 13 ? 22.281 7.711 7.891 1 78.88 13 LEU B O 1
ATOM 2158 N N . LEU B 1 14 ? 23.031 8.812 9.742 1 74.19 14 LEU B N 1
ATOM 2159 C CA . LEU B 1 14 ? 22.078 9.906 9.617 1 74.19 14 LEU B CA 1
ATOM 2160 C C . LEU B 1 14 ? 22.312 10.695 8.336 1 74.19 14 LEU B C 1
ATOM 2162 O O . LEU B 1 14 ? 21.375 11.086 7.648 1 74.19 14 LEU B O 1
ATOM 2166 N N . GLN B 1 15 ? 23.516 10.859 8.023 1 65.81 15 GLN B N 1
ATOM 2167 C CA . GLN B 1 15 ? 23.859 11.594 6.809 1 65.81 15 GLN B CA 1
ATOM 2168 C C . GLN B 1 15 ? 23.484 10.805 5.559 1 65.81 15 GLN B C 1
ATOM 2170 O O . GLN B 1 15 ? 23.047 11.375 4.562 1 65.81 15 GLN B O 1
ATOM 2175 N N . SER B 1 16 ? 23.641 9.5 5.789 1 63.84 16 SER B N 1
ATOM 2176 C CA . SER B 1 16 ? 23.422 8.625 4.641 1 63.84 16 SER B CA 1
ATOM 2177 C C . SER B 1 16 ? 21.938 8.344 4.438 1 63.84 16 SER B C 1
ATOM 2179 O O . SER B 1 16 ? 21.469 8.297 3.303 1 63.84 16 SER B O 1
ATOM 2181 N N . PHE B 1 17 ? 21.359 8.156 5.617 1 61.03 17 PHE B N 1
ATOM 2182 C CA . PHE B 1 17 ? 20 7.617 5.508 1 61.03 17 PHE B CA 1
ATOM 2183 C C . P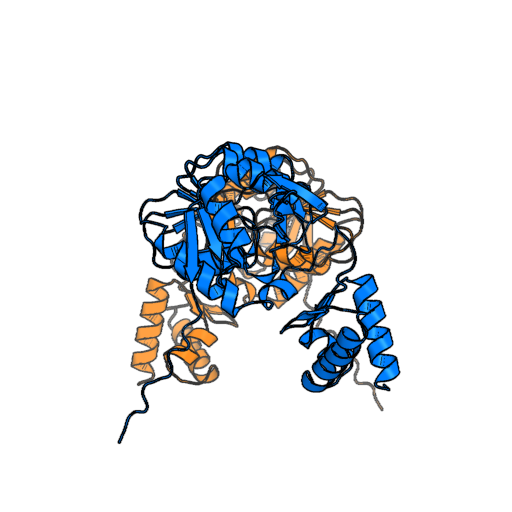HE B 1 17 ? 18.969 8.656 5.922 1 61.03 17 PHE B C 1
ATOM 2185 O O . PHE B 1 17 ? 17.766 8.445 5.754 1 61.03 17 PHE B O 1
ATOM 2192 N N . GLY B 1 18 ? 19.531 9.875 6.492 1 62.97 18 GLY B N 1
ATOM 2193 C CA . GLY B 1 18 ? 18.672 10.961 6.93 1 62.97 18 GLY B CA 1
ATOM 2194 C C . GLY B 1 18 ? 17.969 10.672 8.242 1 62.97 18 GLY B C 1
ATOM 2195 O O . GLY B 1 18 ? 17.453 11.594 8.891 1 62.97 18 GLY B O 1
ATOM 2196 N N . SER B 1 19 ? 17.828 9.352 8.469 1 69 19 SER B N 1
ATOM 2197 C CA . SER B 1 19 ? 17.203 8.961 9.727 1 69 19 SER B CA 1
ATOM 2198 C C . SER B 1 19 ? 17.734 7.633 10.234 1 69 19 SER B C 1
ATOM 2200 O O . SER B 1 19 ? 18.375 6.887 9.477 1 69 19 SER B O 1
ATOM 2202 N N . VAL B 1 20 ? 17.656 7.441 11.539 1 79.06 20 VAL B N 1
ATOM 2203 C CA . VAL B 1 20 ? 18 6.184 12.195 1 79.06 20 VAL B CA 1
ATOM 2204 C C . VAL B 1 20 ? 16.906 5.805 13.195 1 79.06 20 VAL B C 1
ATOM 2206 O O . VAL B 1 20 ? 16.172 6.672 13.68 1 79.06 20 VAL B O 1
ATOM 2209 N N . THR B 1 21 ? 16.625 4.555 13.312 1 75.62 21 THR B N 1
ATOM 2210 C CA . THR B 1 21 ? 15.719 4.113 14.367 1 75.62 21 THR B CA 1
ATOM 2211 C C . THR B 1 21 ? 16.5 3.535 15.539 1 75.62 21 THR B C 1
ATOM 2213 O O . THR B 1 21 ? 17.578 2.98 15.359 1 75.62 21 THR B O 1
ATOM 2216 N N . VAL B 1 22 ? 15.852 3.645 16.703 1 82.31 22 VAL B N 1
ATOM 2217 C CA . VAL B 1 22 ? 16.453 3.164 17.938 1 82.31 22 VAL B CA 1
ATOM 2218 C C . VAL B 1 22 ? 16.656 1.651 17.859 1 82.31 22 VAL B C 1
ATOM 2220 O O . VAL B 1 22 ? 17.734 1.142 18.203 1 82.31 22 VAL B O 1
ATOM 2223 N N . SER B 1 23 ? 15.664 1.014 17.266 1 79.31 23 SER B N 1
ATOM 2224 C CA . SER B 1 23 ? 15.719 -0.443 17.188 1 79.31 23 SER B CA 1
ATOM 2225 C C . SER B 1 23 ? 16.828 -0.912 16.266 1 79.31 23 SER B C 1
ATOM 2227 O O . SER B 1 23 ? 17.609 -1.803 16.609 1 79.31 23 SER B O 1
ATOM 2229 N N . ASP B 1 24 ? 16.953 -0.287 15.094 1 80.12 24 ASP B N 1
ATOM 2230 C CA . ASP B 1 24 ? 18 -0.652 14.141 1 80.12 24 ASP B CA 1
ATOM 2231 C C . ASP B 1 24 ? 19.391 -0.396 14.711 1 80.12 24 ASP B C 1
ATOM 2233 O O . ASP B 1 24 ? 20.297 -1.214 14.547 1 80.12 24 ASP B O 1
ATOM 2237 N N . LEU B 1 25 ? 19.516 0.711 15.375 1 87.12 25 LEU B N 1
ATOM 2238 C CA . LEU B 1 25 ? 20.797 1.085 15.945 1 87.12 25 LEU B CA 1
ATOM 2239 C C . LEU B 1 25 ? 21.203 0.133 17.062 1 87.12 25 LEU B C 1
ATOM 2241 O O . LEU B 1 25 ? 22.359 -0.26 17.172 1 87.12 25 LEU B O 1
ATOM 2245 N N . ALA B 1 26 ? 20.203 -0.294 17.797 1 87.19 26 ALA B N 1
ATOM 2246 C CA . ALA B 1 26 ? 20.469 -1.209 18.906 1 87.19 26 ALA B CA 1
ATOM 2247 C C . ALA B 1 26 ? 20.969 -2.557 18.391 1 87.19 26 ALA B C 1
ATOM 2249 O O . ALA B 1 26 ? 21.906 -3.125 18.953 1 87.19 26 ALA B O 1
ATOM 2250 N N . LEU B 1 27 ? 20.359 -3.006 17.359 1 81.81 27 LEU B N 1
ATOM 2251 C CA . LEU B 1 27 ? 20.75 -4.266 16.734 1 81.81 27 LEU B CA 1
ATOM 2252 C C . LEU B 1 27 ? 22.125 -4.152 16.094 1 81.81 27 LEU B C 1
ATOM 2254 O O . LEU B 1 27 ? 22.969 -5.035 16.266 1 81.81 27 LEU B O 1
ATOM 2258 N N . ARG B 1 28 ? 22.297 -3.047 15.445 1 84.75 28 ARG B N 1
ATOM 2259 C CA . ARG B 1 28 ? 23.531 -2.836 14.695 1 84.75 28 ARG B CA 1
ATOM 2260 C C . ARG B 1 28 ? 24.734 -2.752 15.641 1 84.75 28 ARG B C 1
ATOM 2262 O O . ARG B 1 28 ? 25.797 -3.289 15.336 1 84.75 28 ARG B O 1
ATOM 2269 N N . PHE B 1 29 ? 24.578 -2.127 16.75 1 89.44 29 PHE B N 1
ATOM 2270 C CA . PHE B 1 29 ? 25.703 -1.851 17.625 1 89.44 29 PHE B CA 1
ATOM 2271 C C . PHE B 1 29 ? 25.703 -2.787 18.828 1 89.44 29 PHE B C 1
ATOM 2273 O O . PHE B 1 29 ? 26.547 -2.658 19.719 1 89.44 29 PHE B O 1
ATOM 2280 N N . SER B 1 30 ? 24.703 -3.711 18.766 1 87.81 30 SER B N 1
ATOM 2281 C CA . SER B 1 30 ? 24.562 -4.695 19.844 1 87.81 30 SER B CA 1
ATOM 2282 C C . SER B 1 30 ? 24.562 -4.023 21.203 1 87.81 30 SER B C 1
ATOM 2284 O O . SER B 1 30 ? 25.312 -4.422 22.109 1 87.81 30 SER B O 1
ATOM 2286 N N . VAL B 1 31 ? 23.812 -3.039 21.391 1 90.75 31 VAL B N 1
ATOM 2287 C CA . VAL B 1 31 ? 23.594 -2.33 22.656 1 90.75 31 VAL B CA 1
ATOM 2288 C C . VAL B 1 31 ? 22.109 -2.191 22.922 1 90.75 31 VAL B C 1
ATOM 2290 O O . VAL B 1 31 ? 21.281 -2.5 22.062 1 90.75 31 VAL B O 1
ATOM 2293 N N . SER B 1 32 ? 21.766 -1.836 24.062 1 86.38 32 SER B N 1
ATOM 2294 C CA . SER B 1 32 ? 20.359 -1.667 24.422 1 86.38 32 SER B CA 1
ATOM 2295 C C . SER B 1 32 ? 19.75 -0.465 23.719 1 86.38 32 SER B C 1
ATOM 2297 O O . SER B 1 32 ? 20.453 0.472 23.344 1 86.38 32 SER B O 1
ATOM 2299 N N . GLU B 1 33 ? 18.453 -0.428 23.547 1 88.5 33 GLU B N 1
ATOM 2300 C CA . GLU B 1 33 ? 17.75 0.721 22.984 1 88.5 33 GLU B CA 1
ATOM 2301 C C . GLU B 1 33 ? 17.953 1.967 23.844 1 88.5 33 GLU B C 1
ATOM 2303 O O . GLU B 1 33 ? 18 3.084 23.328 1 88.5 33 GLU B O 1
ATOM 2308 N N . GLU B 1 34 ? 18.109 1.65 25.172 1 88.06 34 GLU B N 1
ATOM 2309 C CA . GLU B 1 34 ? 18.312 2.773 26.078 1 88.06 34 GLU B CA 1
ATOM 2310 C C . GLU B 1 34 ? 19.656 3.451 25.812 1 88.06 34 GLU B C 1
ATOM 2312 O O . GLU B 1 34 ? 19.75 4.68 25.844 1 88.06 34 GLU B O 1
ATOM 2317 N N . THR B 1 35 ? 20.641 2.758 25.531 1 89.81 35 THR B N 1
ATOM 2318 C CA . THR B 1 35 ? 21.953 3.289 25.188 1 89.81 35 THR B CA 1
ATOM 2319 C C . THR B 1 35 ? 21.891 4.133 23.922 1 89.81 35 THR B C 1
ATOM 2321 O O . THR B 1 35 ? 22.453 5.227 23.859 1 89.81 35 THR B O 1
ATOM 2324 N N . ILE B 1 36 ? 21.125 3.666 23 1 90.38 36 ILE B N 1
ATOM 2325 C CA . ILE B 1 36 ? 20.953 4.387 21.75 1 90.38 36 ILE B CA 1
ATOM 2326 C C . ILE B 1 36 ? 20.203 5.688 22 1 90.38 36 ILE B C 1
ATOM 2328 O O . ILE B 1 36 ? 20.578 6.742 21.484 1 90.38 36 ILE B O 1
ATOM 2332 N N . ARG B 1 37 ? 19.203 5.609 22.766 1 86.5 37 ARG B N 1
ATOM 2333 C CA . ARG B 1 37 ? 18.422 6.805 23.047 1 86.5 37 ARG B CA 1
ATOM 2334 C C . ARG B 1 37 ? 19.281 7.879 23.703 1 86.5 37 ARG B C 1
ATOM 2336 O O . ARG B 1 37 ? 19.125 9.07 23.422 1 86.5 37 ARG B O 1
ATOM 2343 N N . ARG B 1 38 ? 20.188 7.461 24.531 1 86.19 38 ARG B N 1
ATOM 2344 C CA . ARG B 1 38 ? 21.094 8.391 25.188 1 86.19 38 ARG B CA 1
ATOM 2345 C C . ARG B 1 38 ? 22.047 9.031 24.188 1 86.19 38 ARG B C 1
ATOM 2347 O O . ARG B 1 38 ? 22.297 10.234 24.234 1 86.19 38 ARG B O 1
ATOM 2354 N N . ASP B 1 39 ? 22.484 8.25 23.328 1 89.56 39 ASP B N 1
ATOM 2355 C CA . ASP B 1 39 ? 23.375 8.766 22.297 1 89.56 39 ASP B CA 1
ATOM 2356 C C . ASP B 1 39 ? 22.656 9.789 21.422 1 89.56 39 ASP B C 1
ATOM 2358 O O . ASP B 1 39 ? 23.188 10.875 21.156 1 89.56 39 ASP B O 1
ATOM 2362 N N . LEU B 1 40 ? 21.5 9.414 21.016 1 87.81 40 LEU B N 1
ATOM 2363 C CA . LEU B 1 40 ? 20.719 10.289 20.141 1 87.81 40 LEU B CA 1
ATOM 2364 C C . LEU B 1 40 ? 20.375 11.594 20.844 1 87.81 40 LEU B C 1
ATOM 2366 O O . LEU B 1 40 ? 20.391 12.664 20.234 1 87.81 40 LEU B O 1
ATOM 2370 N N . SER B 1 41 ? 20.094 11.477 22.109 1 84.12 41 SER B N 1
ATOM 2371 C CA . SER B 1 41 ? 19.828 12.68 22.891 1 84.12 41 SER B CA 1
ATOM 2372 C C . SER B 1 41 ? 21.031 13.594 22.938 1 84.12 41 SER B C 1
ATOM 2374 O O . SER B 1 41 ? 20.906 14.812 22.797 1 84.12 41 SER B O 1
ATOM 2376 N N . ARG B 1 42 ? 22.109 13.031 23.141 1 82.19 42 ARG B N 1
ATOM 2377 C CA . ARG B 1 42 ? 23.344 13.805 23.172 1 82.19 42 ARG B CA 1
ATOM 2378 C C . ARG B 1 42 ? 23.609 14.477 21.828 1 82.19 42 ARG B C 1
ATOM 2380 O O . ARG B 1 42 ? 24.031 15.633 21.781 1 82.19 42 ARG B O 1
ATOM 2387 N N . MET B 1 43 ? 23.328 13.82 20.828 1 82.94 43 MET B N 1
ATOM 2388 C CA . MET B 1 43 ? 23.578 14.344 19.484 1 82.94 43 MET B CA 1
ATOM 2389 C C . MET B 1 43 ? 22.578 15.445 19.141 1 82.94 43 MET B C 1
ATOM 2391 O O . MET B 1 43 ? 22.922 16.391 18.438 1 82.94 43 MET B O 1
ATOM 2395 N N . GLU B 1 44 ? 21.391 15.219 19.562 1 78.81 44 GLU B N 1
ATOM 2396 C CA . GLU B 1 44 ? 20.391 16.25 19.344 1 78.81 44 GLU B CA 1
ATOM 2397 C C . GLU B 1 44 ? 20.766 17.562 20.031 1 78.81 44 GLU B C 1
ATOM 2399 O O . GLU B 1 44 ? 20.609 18.641 19.453 1 78.81 44 GLU B O 1
ATOM 2404 N N . ARG B 1 45 ? 21.25 17.438 21.188 1 76 45 ARG B N 1
ATOM 2405 C CA . ARG B 1 45 ? 21.688 18.609 21.953 1 76 45 ARG B CA 1
ATOM 2406 C C . ARG B 1 45 ? 22.797 19.344 21.219 1 76 45 ARG B C 1
ATOM 2408 O O . ARG B 1 45 ? 22.891 20.578 21.328 1 76 45 ARG B O 1
ATOM 2415 N N . LYS B 1 46 ? 23.469 18.609 20.422 1 71.81 46 LYS B N 1
ATOM 2416 C CA . LYS B 1 46 ? 24.531 19.219 19.641 1 71.81 46 LYS B CA 1
ATOM 2417 C C . LYS B 1 46 ? 24.031 19.703 18.281 1 71.81 46 LYS B C 1
ATOM 2419 O O . LYS B 1 46 ? 24.812 20.141 17.438 1 71.81 46 LYS B O 1
ATOM 2424 N N . GLY B 1 47 ? 22.703 19.5 18.141 1 67.12 47 GLY B N 1
ATOM 2425 C CA . GLY B 1 47 ? 22.062 19.984 16.922 1 67.12 47 GLY B CA 1
ATOM 2426 C C . GLY B 1 47 ? 22.312 19.094 15.719 1 67.12 47 GLY B C 1
ATOM 2427 O O . GLY B 1 47 ? 22.125 19.516 14.578 1 67.12 47 GLY B O 1
ATOM 2428 N N . LEU B 1 48 ? 22.891 17.984 15.875 1 69.06 48 LEU B N 1
ATOM 2429 C CA . LEU B 1 48 ? 23.344 17.141 14.773 1 69.06 48 LEU B CA 1
ATOM 2430 C C . LEU B 1 48 ? 22.188 16.344 14.18 1 69.06 48 LEU B C 1
ATOM 2432 O O . LEU B 1 48 ? 22.266 15.867 13.047 1 69.06 48 LEU B O 1
ATOM 2436 N N . LEU B 1 49 ? 21.312 16.125 14.992 1 72.75 49 LEU B N 1
ATOM 2437 C CA . LEU B 1 49 ? 20.125 15.375 14.562 1 72.75 49 LEU B CA 1
ATOM 2438 C C . LEU B 1 49 ? 18.891 15.805 15.359 1 72.75 49 LEU B C 1
ATOM 2440 O O . LEU B 1 49 ? 19 16.578 16.312 1 72.75 49 LEU B O 1
ATOM 2444 N N . GLN B 1 50 ? 17.781 15.516 14.898 1 71 50 GLN B N 1
ATOM 2445 C CA . GLN B 1 50 ? 16.531 15.656 15.648 1 71 50 GLN B CA 1
ATOM 2446 C C . GLN B 1 50 ? 15.992 14.297 16.078 1 71 50 GLN B C 1
ATOM 2448 O O . GLN B 1 50 ? 15.797 13.406 15.242 1 71 50 GLN B O 1
ATOM 2453 N N . LYS B 1 51 ? 15.914 14.156 17.453 1 72 51 LYS B N 1
ATOM 2454 C CA . LYS B 1 51 ? 15.445 12.891 18.016 1 72 51 LYS B CA 1
ATOM 2455 C C . LYS B 1 51 ? 13.93 12.773 17.922 1 72 51 LYS B C 1
ATOM 2457 O O . LYS B 1 51 ? 13.219 13.773 18.016 1 72 51 LYS B O 1
ATOM 2462 N N . THR B 1 52 ? 13.461 11.508 17.578 1 64.38 52 THR B N 1
ATOM 2463 C CA . THR B 1 52 ? 12.055 11.133 17.703 1 64.38 52 THR B CA 1
ATOM 2464 C C . THR B 1 52 ? 11.906 9.922 18.625 1 64.38 52 THR B C 1
ATOM 2466 O O . THR B 1 52 ? 12.898 9.344 19.078 1 64.38 52 THR B O 1
ATOM 2469 N N . TYR B 1 53 ? 10.695 9.609 19.047 1 62.56 53 TYR B N 1
ATOM 2470 C CA . TYR B 1 53 ? 10.484 8.492 19.969 1 62.56 53 TYR B CA 1
ATOM 2471 C C . TYR B 1 53 ? 11.109 7.215 19.422 1 62.56 53 TYR B C 1
ATOM 2473 O O . TYR B 1 53 ? 11.703 6.438 20.172 1 62.56 53 TYR B O 1
ATOM 2481 N N . GLY B 1 54 ? 11.195 7.027 18.141 1 63.88 54 GLY B N 1
ATOM 2482 C CA . GLY B 1 54 ? 11.648 5.766 17.578 1 63.88 54 GLY B CA 1
ATOM 2483 C C . GLY B 1 54 ? 12.984 5.879 16.859 1 63.88 54 GLY B C 1
ATOM 2484 O O . GLY B 1 54 ? 13.5 4.895 16.328 1 63.88 54 GLY B O 1
ATOM 2485 N N . GLY B 1 55 ? 13.555 7.117 16.812 1 74.69 55 GLY B N 1
ATOM 2486 C CA . GLY B 1 55 ? 14.789 7.293 16.078 1 74.69 55 GLY B CA 1
ATOM 2487 C C . GLY B 1 55 ? 15.258 8.734 16.031 1 74.69 55 GLY B C 1
ATOM 2488 O O . GLY B 1 55 ? 15.094 9.477 16.984 1 74.69 55 GLY B O 1
ATOM 2489 N N . ALA B 1 56 ? 16.094 9.062 15.125 1 75.75 56 ALA B N 1
ATOM 2490 C CA . ALA B 1 56 ? 16.594 10.414 14.914 1 75.75 56 ALA B CA 1
ATOM 2491 C C . ALA B 1 56 ? 16.75 10.727 13.43 1 75.75 56 ALA B C 1
ATOM 2493 O O . ALA B 1 56 ? 16.781 9.812 12.602 1 75.75 56 ALA B O 1
ATOM 2494 N N . PHE B 1 57 ? 16.562 11.945 13.023 1 70.12 57 PHE B N 1
ATOM 2495 C CA . PHE B 1 57 ? 16.734 12.375 11.641 1 70.12 57 PHE B CA 1
ATOM 2496 C C . PHE B 1 57 ? 17.547 13.664 11.578 1 70.12 57 PHE B C 1
ATOM 2498 O O . PHE B 1 57 ? 17.688 14.367 12.578 1 70.12 57 PHE B O 1
ATOM 2505 N N . LEU B 1 58 ? 18.266 13.797 10.445 1 61.59 58 LEU B N 1
ATOM 2506 C CA . LEU B 1 58 ? 18.984 15.039 10.211 1 61.59 58 LEU B CA 1
ATOM 2507 C C . LEU B 1 58 ? 18.047 16.125 9.711 1 61.59 58 LEU B C 1
ATOM 2509 O O . LEU B 1 58 ? 17.219 15.883 8.828 1 61.59 58 LEU B O 1
ATOM 2513 N N . ASN B 1 59 ? 17.75 17.031 10.508 1 53.44 59 ASN B N 1
ATOM 2514 C CA . ASN B 1 59 ? 16.875 18.156 10.211 1 53.44 59 ASN B CA 1
ATOM 2515 C C . ASN B 1 59 ? 17.547 19.141 9.25 1 53.44 59 ASN B C 1
ATOM 2517 O O . ASN B 1 59 ? 17.719 20.312 9.578 1 53.44 59 ASN B O 1
ATOM 2521 N N . THR B 1 60 ? 18.406 18.672 8.352 1 55.62 60 THR B N 1
ATOM 2522 C CA . THR B 1 60 ? 18.969 19.812 7.645 1 55.62 60 THR B CA 1
ATOM 2523 C C . THR B 1 60 ? 18.406 19.906 6.227 1 55.62 60 THR B C 1
ATOM 2525 O O . THR B 1 60 ? 18.109 18.875 5.605 1 55.62 60 THR B O 1
ATOM 2528 N N . GLY B 1 61 ? 17.875 21.031 5.961 1 59.31 61 GLY B N 1
ATOM 2529 C CA . GLY B 1 61 ? 17.578 21.562 4.637 1 59.31 61 GLY B CA 1
ATOM 2530 C C . GLY B 1 61 ? 16.109 21.516 4.285 1 59.31 61 GLY B C 1
ATOM 2531 O O . GLY B 1 61 ? 15.328 20.797 4.93 1 59.31 61 GLY B O 1
ATOM 2532 N N . MET B 1 62 ? 15.711 22.328 3.506 1 58.97 62 MET B N 1
ATOM 2533 C CA . MET B 1 62 ? 14.336 22.516 3.053 1 58.97 62 MET B CA 1
ATOM 2534 C C . MET B 1 62 ? 13.797 21.25 2.408 1 58.97 62 MET B C 1
ATOM 2536 O O . MET B 1 6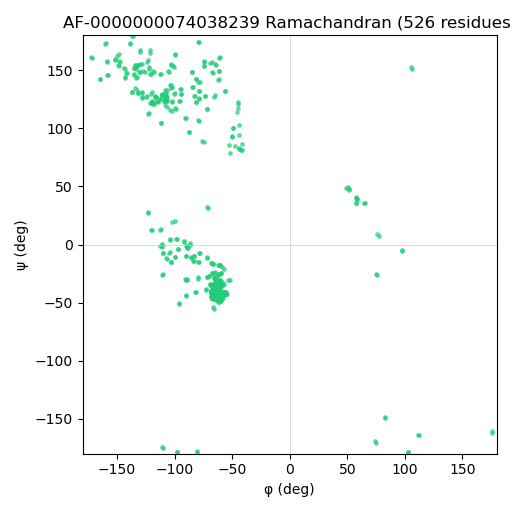2 ? 12.586 21.016 2.404 1 58.97 62 MET B O 1
ATOM 2540 N N . HIS B 1 63 ? 14.703 20.312 1.977 1 59.41 63 HIS B N 1
ATOM 2541 C CA . HIS B 1 63 ? 14.289 19.125 1.258 1 59.41 63 HIS B CA 1
ATOM 2542 C C . HIS B 1 63 ? 14.289 17.906 2.174 1 59.41 63 HIS B C 1
ATOM 2544 O O . HIS B 1 63 ? 14.133 16.766 1.709 1 59.41 63 HIS B O 1
ATOM 2550 N N . ARG B 1 64 ? 14.258 18.125 3.412 1 61.78 64 ARG B N 1
ATOM 2551 C CA . ARG B 1 64 ? 14.422 17 4.336 1 61.78 64 ARG B CA 1
ATOM 2552 C C . ARG B 1 64 ? 13.188 16.109 4.328 1 61.78 64 ARG B C 1
ATOM 2554 O O . ARG B 1 64 ? 12.07 16.562 4.578 1 61.78 64 ARG B O 1
ATOM 2561 N N . GLU B 1 65 ? 13.461 14.859 3.885 1 74.06 65 GLU B N 1
ATOM 2562 C CA . GLU B 1 65 ? 12.375 13.883 3.928 1 74.06 65 GLU B CA 1
ATOM 2563 C C . GLU B 1 65 ? 12.656 12.789 4.957 1 74.06 65 GLU B C 1
ATOM 2565 O O . GLU B 1 65 ? 13.57 11.984 4.785 1 74.06 65 GLU B O 1
ATOM 2570 N N . ILE B 1 66 ? 11.938 12.906 6.09 1 73.19 66 ILE B N 1
ATOM 2571 C CA . ILE B 1 66 ? 12.008 11.891 7.129 1 73.19 66 ILE B CA 1
ATOM 2572 C C . ILE B 1 66 ? 11.141 10.695 6.738 1 73.19 66 ILE B C 1
ATOM 2574 O O . ILE B 1 66 ? 9.984 10.859 6.344 1 73.19 66 ILE B O 1
ATOM 2578 N N . PRO B 1 67 ? 11.734 9.461 6.871 1 78.5 67 PRO B N 1
ATOM 2579 C CA . PRO B 1 67 ? 10.945 8.289 6.473 1 78.5 67 PRO B CA 1
ATOM 2580 C C . PRO B 1 67 ? 9.672 8.125 7.297 1 78.5 67 PRO B C 1
ATOM 2582 O O . PRO B 1 67 ? 9.656 8.445 8.492 1 78.5 67 PRO B O 1
ATOM 2585 N N . VAL B 1 68 ? 8.672 7.562 6.668 1 84.81 68 VAL B N 1
ATOM 2586 C CA . VAL B 1 68 ? 7.359 7.379 7.277 1 84.81 68 VAL B CA 1
ATOM 2587 C C . VAL B 1 68 ? 7.484 6.496 8.516 1 84.81 68 VAL B C 1
ATOM 2589 O O . VAL B 1 68 ? 6.766 6.691 9.5 1 84.81 68 VAL B O 1
ATOM 2592 N N . THR B 1 69 ? 8.367 5.535 8.57 1 76 69 THR B N 1
ATOM 2593 C CA . THR B 1 69 ? 8.555 4.609 9.68 1 76 69 THR B CA 1
ATOM 2594 C C . THR B 1 69 ? 9.047 5.348 10.922 1 76 69 THR B C 1
ATOM 2596 O O . THR B 1 69 ? 8.789 4.914 12.047 1 76 69 THR B O 1
ATOM 2599 N N . VAL B 1 70 ? 9.672 6.473 10.703 1 70 70 VAL B N 1
ATOM 2600 C CA . VAL B 1 70 ? 10.148 7.32 11.789 1 70 70 VAL B CA 1
ATOM 2601 C C . VAL B 1 70 ? 9.055 8.312 12.18 1 70 70 VAL B C 1
ATOM 2603 O O . VAL B 1 70 ? 8.734 8.469 13.359 1 70 70 VAL B O 1
ATOM 2606 N N . ARG B 1 71 ? 8.422 8.898 11.164 1 78.81 71 ARG B N 1
ATOM 2607 C CA . ARG B 1 71 ? 7.406 9.914 11.391 1 78.81 71 ARG B CA 1
ATOM 2608 C C . ARG B 1 71 ? 6.207 9.328 12.141 1 78.81 71 ARG B C 1
ATOM 2610 O O . ARG B 1 71 ? 5.562 10.023 12.922 1 78.81 71 ARG B O 1
ATOM 2617 N N . GLN B 1 72 ? 5.98 8.07 11.898 1 82.25 72 GLN B N 1
ATOM 2618 C CA . GLN B 1 72 ? 4.832 7.422 12.523 1 82.25 72 GLN B CA 1
ATOM 2619 C C . GLN B 1 72 ? 4.949 7.441 14.047 1 82.25 72 GLN B C 1
ATOM 2621 O O . GLN B 1 72 ? 3.941 7.395 14.75 1 82.25 72 GLN B O 1
ATOM 2626 N N . HIS B 1 73 ? 6.125 7.668 14.5 1 73 73 HIS B N 1
ATOM 2627 C CA . HIS B 1 73 ? 6.359 7.625 15.945 1 73 73 HIS B CA 1
ATOM 2628 C C . HIS B 1 73 ? 6.66 9.016 16.5 1 73 73 HIS B C 1
ATOM 2630 O O . HIS B 1 73 ? 6.855 9.172 17.703 1 73 73 HIS B O 1
ATOM 2636 N N . ALA B 1 74 ? 6.66 9.93 15.664 1 68.75 74 ALA B N 1
ATOM 2637 C CA . ALA B 1 74 ? 6.887 11.312 16.078 1 68.75 74 ALA B CA 1
ATOM 2638 C C . ALA B 1 74 ? 5.566 12.039 16.297 1 68.75 74 ALA B C 1
ATOM 2640 O O . ALA B 1 74 ? 4.617 11.867 15.531 1 68.75 74 ALA B O 1
ATOM 2641 N N . ALA B 1 75 ? 5.438 12.812 17.469 1 78.56 75 ALA B N 1
ATOM 2642 C CA . ALA B 1 75 ? 4.273 13.633 17.781 1 78.56 75 ALA B CA 1
ATOM 2643 C C . ALA B 1 75 ? 3 12.797 17.797 1 78.56 75 ALA B C 1
ATOM 2645 O O . ALA B 1 75 ? 1.952 13.242 17.328 1 78.56 75 ALA B O 1
ATOM 2646 N N . VAL B 1 76 ? 3.133 11.633 18.234 1 84.25 76 VAL B N 1
ATOM 2647 C CA . VAL B 1 76 ? 2.049 10.664 18.188 1 84.25 76 VAL B CA 1
ATOM 2648 C C . VAL B 1 76 ? 0.833 11.203 18.938 1 84.25 76 VAL B C 1
ATOM 2650 O O . VAL B 1 76 ? -0.298 11.102 18.469 1 84.25 76 VAL B O 1
ATOM 2653 N N . GLU B 1 77 ? 1.069 11.781 20.109 1 84.94 77 GLU B N 1
ATOM 2654 C CA . GLU B 1 77 ? -0.034 12.312 20.906 1 84.94 77 GLU B CA 1
ATOM 2655 C C . GLU B 1 77 ? -0.789 13.398 20.141 1 84.94 77 GLU B C 1
ATOM 2657 O O . GLU B 1 77 ? -2.02 13.383 20.078 1 84.94 77 GLU B O 1
ATOM 2662 N N . GLY B 1 78 ? -0.021 14.305 19.594 1 89.81 78 GLY B N 1
ATOM 2663 C CA . GLY B 1 78 ? -0.64 15.352 18.797 1 89.81 78 GLY B CA 1
ATOM 2664 C C . GLY B 1 78 ? -1.427 14.828 17.625 1 89.81 78 GLY B C 1
ATOM 2665 O O . GLY B 1 78 ? -2.555 15.266 17.375 1 89.81 78 GLY B O 1
ATOM 2666 N N . LYS B 1 79 ? -0.813 13.875 16.875 1 92.75 79 LYS B N 1
ATOM 2667 C CA . LYS B 1 79 ? -1.483 13.305 15.703 1 92.75 79 LYS B CA 1
ATOM 2668 C C . LYS B 1 79 ? -2.738 12.539 16.109 1 92.75 79 LYS B C 1
ATOM 2670 O O . LYS B 1 79 ? -3.73 12.531 15.375 1 92.75 79 LYS B O 1
ATOM 2675 N N . SER B 1 80 ? -2.684 11.961 17.25 1 94.06 80 SER B N 1
ATOM 2676 C CA . SER B 1 80 ? -3.857 11.25 17.75 1 94.06 80 SER B CA 1
ATOM 2677 C C . SER B 1 80 ? -5.012 12.219 18.016 1 94.06 80 SER B C 1
ATOM 2679 O O . SER B 1 80 ? -6.156 11.93 17.656 1 94.06 80 SER B O 1
ATOM 2681 N N . VAL B 1 81 ? -4.711 13.32 18.641 1 94.94 81 VAL B N 1
ATOM 2682 C CA . VAL B 1 81 ? -5.707 14.359 18.906 1 94.94 81 VAL B CA 1
ATOM 2683 C C . VAL B 1 81 ? -6.293 14.852 17.594 1 94.94 81 VAL B C 1
ATOM 2685 O O . VAL B 1 81 ? -7.516 14.945 17.438 1 94.94 81 VAL B O 1
ATOM 2688 N N . ILE B 1 82 ? -5.449 15.109 16.703 1 97.12 82 ILE B N 1
ATOM 2689 C CA . ILE B 1 82 ? -5.867 15.602 15.391 1 97.12 82 ILE B CA 1
ATOM 2690 C C . ILE B 1 82 ? -6.75 14.562 14.703 1 97.12 82 ILE B C 1
ATOM 2692 O O . ILE B 1 82 ? -7.777 14.898 14.117 1 97.12 82 ILE B O 1
ATOM 2696 N N . GLY B 1 83 ? -6.312 13.305 14.773 1 97.94 83 GLY B N 1
ATOM 2697 C CA . GLY B 1 83 ? -7.098 12.227 14.195 1 97.94 83 GLY B CA 1
ATOM 2698 C C . GLY B 1 83 ? -8.516 12.164 14.734 1 97.94 83 GLY B C 1
ATOM 2699 O O . GLY B 1 83 ? -9.469 12 13.977 1 97.94 83 GLY B O 1
ATOM 2700 N N . SER B 1 84 ? -8.586 12.336 16 1 97.12 84 SER B N 1
ATOM 2701 C CA . SER B 1 84 ? -9.891 12.297 16.672 1 97.12 84 SER B CA 1
ATOM 2702 C C . SER B 1 84 ? -10.75 13.484 16.25 1 97.12 84 SER B C 1
ATOM 2704 O O . SER B 1 84 ? -11.938 13.32 15.945 1 97.12 84 SER B O 1
ATOM 2706 N N . LEU B 1 85 ? -10.219 14.633 16.25 1 97.5 85 LEU B N 1
ATOM 2707 C CA . LEU B 1 85 ? -10.953 15.836 15.867 1 97.5 85 LEU B CA 1
ATOM 2708 C C . LEU B 1 85 ? -11.398 15.766 14.414 1 97.5 85 LEU B C 1
ATOM 2710 O O . LEU B 1 85 ? -12.539 16.109 14.094 1 97.5 85 LEU B O 1
ATOM 2714 N N . ALA B 1 86 ? -10.508 15.336 13.547 1 98.5 86 ALA B N 1
ATOM 2715 C CA . ALA B 1 86 ? -10.836 15.195 12.133 1 98.5 86 ALA B CA 1
ATOM 2716 C C . ALA B 1 86 ? -11.977 14.203 11.93 1 98.5 86 ALA B C 1
ATOM 2718 O O . ALA B 1 86 ? -12.867 14.43 11.109 1 98.5 86 ALA B O 1
ATOM 2719 N N . ALA B 1 87 ? -11.93 13.133 12.664 1 98.25 87 ALA B N 1
ATOM 2720 C CA . ALA B 1 87 ? -12.953 12.094 12.555 1 98.25 87 ALA B CA 1
ATOM 2721 C C . ALA B 1 87 ? -14.336 12.656 12.859 1 98.25 87 ALA B C 1
ATOM 2723 O O . ALA B 1 87 ? -15.336 12.211 12.281 1 98.25 87 ALA B O 1
ATOM 2724 N N . GLN B 1 88 ? -14.367 13.625 13.742 1 97.25 88 GLN B N 1
ATOM 2725 C CA . GLN B 1 88 ? -15.633 14.242 14.109 1 97.25 88 GLN B CA 1
ATOM 2726 C C . GLN B 1 88 ? -16.234 15.023 12.945 1 97.25 88 GLN B C 1
ATOM 2728 O O . GLN B 1 88 ? -17.453 15.219 12.875 1 97.25 88 GLN B O 1
ATOM 2733 N N . LEU B 1 89 ? -15.422 15.445 12.047 1 97.94 89 LEU B N 1
ATOM 2734 C CA . LEU B 1 89 ? -15.883 16.219 10.891 1 97.94 89 LEU B CA 1
ATOM 2735 C C . LEU B 1 89 ? -16.328 15.281 9.766 1 97.94 89 LEU B C 1
ATOM 2737 O O . LEU B 1 89 ? -16.891 15.734 8.766 1 97.94 89 LEU B O 1
ATOM 2741 N N . ILE B 1 90 ? -16.062 14 9.844 1 98.5 90 ILE B N 1
ATOM 2742 C CA . ILE B 1 90 ? -16.375 13.023 8.812 1 98.5 90 ILE B CA 1
ATOM 2743 C C . ILE B 1 90 ? -17.703 12.344 9.148 1 98.5 90 ILE B C 1
ATOM 2745 O O . ILE B 1 90 ? -17.859 11.734 10.211 1 98.5 90 ILE B O 1
ATOM 2749 N N . ASN B 1 91 ? -18.609 12.414 8.266 1 97.75 91 ASN B N 1
ATOM 2750 C CA . ASN B 1 91 ? -19.922 11.82 8.461 1 97.75 91 ASN B CA 1
ATOM 2751 C C . ASN B 1 91 ? -20.078 10.516 7.691 1 97.75 91 ASN B C 1
ATOM 2753 O O . ASN B 1 91 ? -19.391 10.297 6.688 1 97.75 91 ASN B O 1
ATOM 2757 N N . ASN B 1 92 ? -21 9.703 8.234 1 97.56 92 ASN B N 1
ATOM 2758 C CA . ASN B 1 92 ? -21.406 8.555 7.418 1 97.56 92 ASN B CA 1
ATOM 2759 C C . ASN B 1 92 ? -21.922 8.992 6.051 1 97.56 92 ASN B C 1
ATOM 2761 O O . ASN B 1 92 ? -22.672 9.969 5.949 1 97.56 92 ASN B O 1
ATOM 2765 N N . GLY B 1 93 ? -21.453 8.375 5 1 97.81 93 GLY B N 1
ATOM 2766 C CA . GLY B 1 93 ? -21.891 8.711 3.658 1 97.81 93 GLY B CA 1
ATOM 2767 C C . GLY B 1 93 ? -20.953 9.656 2.936 1 97.81 93 GLY B C 1
ATOM 2768 O O . GLY B 1 93 ? -21.094 9.883 1.734 1 97.81 93 GLY B O 1
ATOM 2769 N N . ASP B 1 94 ? -19.969 10.102 3.635 1 98.38 94 ASP B N 1
ATOM 2770 C CA . ASP B 1 94 ? -19.031 11.055 3.041 1 98.38 94 ASP B CA 1
ATOM 2771 C C . ASP B 1 94 ? -18.094 10.359 2.057 1 98.38 94 ASP B C 1
ATOM 2773 O O . ASP B 1 94 ? -17.891 9.148 2.139 1 98.38 94 ASP B O 1
ATOM 2777 N N . THR B 1 95 ? -17.609 11.094 1.111 1 98.81 95 THR B N 1
ATOM 2778 C CA . THR B 1 95 ? -16.406 10.797 0.344 1 98.81 95 THR B CA 1
ATOM 2779 C C . THR B 1 95 ? -15.266 11.734 0.749 1 98.81 95 THR B C 1
ATOM 2781 O O . THR B 1 95 ? -15.43 12.953 0.75 1 98.81 95 THR B O 1
ATOM 2784 N N . ILE B 1 96 ? -14.125 11.094 1.092 1 98.94 96 ILE B N 1
ATOM 2785 C CA . ILE B 1 96 ? -13.062 11.977 1.562 1 98.94 96 ILE B CA 1
ATOM 2786 C C . ILE B 1 96 ? -11.742 11.578 0.909 1 98.94 96 ILE B C 1
ATOM 2788 O O . ILE B 1 96 ? -11.555 10.43 0.517 1 98.94 96 ILE B O 1
ATOM 2792 N N . PHE B 1 97 ? -10.867 12.602 0.77 1 98.94 97 PHE B N 1
ATOM 2793 C CA . PHE B 1 97 ? -9.453 12.375 0.459 1 98.94 97 PHE B CA 1
ATOM 2794 C C . PHE B 1 97 ? -8.617 12.344 1.732 1 98.94 97 PHE B C 1
ATOM 2796 O O . PHE B 1 97 ? -8.773 13.203 2.604 1 98.94 97 PHE B O 1
ATOM 2803 N N . LEU B 1 98 ? -7.809 11.328 1.88 1 98.88 98 LEU B N 1
ATOM 2804 C CA . LEU B 1 98 ? -6.73 11.305 2.863 1 98.88 98 LEU B CA 1
ATOM 2805 C C . LEU B 1 98 ? -5.371 11.266 2.18 1 98.88 98 LEU B C 1
ATOM 2807 O O . LEU B 1 98 ? -5.082 10.344 1.415 1 98.88 98 LEU B O 1
ATOM 2811 N N . ASP B 1 99 ? -4.547 12.242 2.49 1 98.56 99 ASP B N 1
ATOM 2812 C CA . ASP B 1 99 ? -3.254 12.289 1.812 1 98.56 99 ASP B CA 1
ATOM 2813 C C . ASP B 1 99 ? -2.264 11.312 2.445 1 98.56 99 ASP B C 1
ATOM 2815 O O . ASP B 1 99 ? -2.637 10.516 3.307 1 98.56 99 ASP B O 1
ATOM 2819 N N . ALA B 1 100 ? -1.058 11.336 1.9 1 98.19 100 ALA B N 1
ATOM 2820 C CA . ALA B 1 100 ? -0.008 10.469 2.424 1 98.19 100 ALA B CA 1
ATOM 2821 C C . ALA B 1 100 ? 0.745 11.141 3.566 1 98.19 100 ALA B C 1
ATOM 2823 O O . ALA B 1 100 ? 1.688 11.898 3.336 1 98.19 100 ALA B O 1
ATOM 2824 N N . SER B 1 101 ? 0.327 10.805 4.781 1 96.81 101 SER B N 1
ATOM 2825 C CA . SER B 1 101 ? 0.955 11.344 5.98 1 96.81 101 SER B CA 1
ATOM 2826 C C . SER B 1 101 ? 0.679 10.461 7.195 1 96.81 101 SER B C 1
ATOM 2828 O O . SER B 1 101 ? -0.276 9.68 7.195 1 96.81 101 SER B O 1
ATOM 2830 N N . THR B 1 102 ? 1.525 10.594 8.148 1 94.5 102 THR B N 1
ATOM 2831 C CA . THR B 1 102 ? 1.302 9.852 9.383 1 94.5 102 THR B CA 1
ATOM 2832 C C . THR B 1 102 ? 0.105 10.414 10.148 1 94.5 102 THR B C 1
ATOM 2834 O O . THR B 1 102 ? -0.558 9.695 10.891 1 94.5 102 THR B O 1
ATOM 2837 N N . THR B 1 103 ? -0.197 11.672 9.977 1 96.88 103 THR B N 1
ATOM 2838 C CA . THR B 1 103 ? -1.397 12.258 10.562 1 96.88 103 THR B CA 1
ATOM 2839 C C . THR B 1 103 ? -2.652 11.656 9.938 1 96.88 103 THR B C 1
ATOM 2841 O O . THR B 1 103 ? -3.611 11.336 10.641 1 96.88 103 THR B O 1
ATOM 2844 N N . ALA B 1 104 ? -2.639 11.469 8.656 1 98.56 104 ALA B N 1
ATOM 2845 C CA . ALA B 1 104 ? -3.766 10.844 7.969 1 98.56 104 ALA B CA 1
ATOM 2846 C C . ALA B 1 104 ? -4 9.422 8.469 1 98.56 104 ALA B C 1
ATOM 2848 O O . ALA B 1 104 ? -5.141 8.961 8.531 1 98.56 104 ALA B O 1
ATOM 2849 N N . VAL B 1 105 ? -2.928 8.742 8.805 1 98.31 105 VAL B N 1
ATOM 2850 C CA . VAL B 1 105 ? -3.068 7.398 9.359 1 98.31 105 VAL B CA 1
ATOM 2851 C C . VAL B 1 105 ? -3.869 7.457 10.656 1 98.31 105 VAL B C 1
ATOM 2853 O O . VAL B 1 105 ? -4.719 6.602 10.906 1 98.31 105 VAL B O 1
ATOM 2856 N N . HIS B 1 106 ? -3.615 8.422 11.453 1 97.5 106 HIS B N 1
ATOM 2857 C CA . HIS B 1 106 ? -4.363 8.586 12.695 1 97.5 106 HIS B CA 1
ATOM 2858 C C . HIS B 1 106 ? -5.832 8.891 12.414 1 97.5 106 HIS B C 1
ATOM 2860 O O . HIS B 1 106 ? -6.715 8.438 13.148 1 97.5 106 HIS B O 1
ATOM 2866 N N . ILE B 1 107 ? -6.082 9.664 11.391 1 98.69 107 ILE B N 1
ATOM 2867 C CA . ILE B 1 107 ? -7.469 9.891 11 1 98.69 107 ILE B CA 1
ATOM 2868 C C . ILE B 1 107 ? -8.117 8.57 10.594 1 98.69 107 ILE B C 1
ATOM 2870 O O . ILE B 1 107 ? -9.219 8.25 11.039 1 98.69 107 ILE B O 1
ATOM 2874 N N . ALA B 1 108 ? -7.406 7.824 9.781 1 98.75 108 ALA B N 1
ATOM 2875 C CA . ALA B 1 108 ? -7.902 6.527 9.328 1 98.75 108 ALA B CA 1
ATOM 2876 C C . ALA B 1 108 ? -8.258 5.633 10.516 1 98.75 108 ALA B C 1
ATOM 2878 O O . ALA B 1 108 ? -9.297 4.977 10.516 1 98.75 108 ALA B O 1
ATOM 2879 N N . GLU B 1 109 ? -7.43 5.637 11.5 1 97.56 109 GLU B N 1
ATOM 2880 C CA . GLU B 1 109 ? -7.645 4.824 12.695 1 97.56 109 GLU B CA 1
ATOM 2881 C C . GLU B 1 109 ? -8.93 5.227 13.422 1 97.56 109 GLU B C 1
ATOM 2883 O O . GLU B 1 109 ? -9.594 4.387 14.023 1 97.56 109 GLU B O 1
ATOM 2888 N N . ASN B 1 110 ? -9.258 6.426 13.367 1 98 110 ASN B N 1
ATOM 2889 C CA . ASN B 1 110 ? -10.383 6.953 14.133 1 98 110 ASN B CA 1
ATOM 2890 C C . ASN B 1 110 ? -11.695 6.852 13.352 1 98 110 ASN B C 1
ATOM 2892 O O . ASN B 1 110 ? -12.758 7.172 13.883 1 98 110 ASN B O 1
ATOM 2896 N N . ILE B 1 111 ? -11.625 6.332 12.109 1 98.25 111 ILE B N 1
ATOM 2897 C CA . ILE B 1 111 ? -12.867 6.336 11.336 1 98.25 111 ILE B CA 1
ATOM 2898 C C . ILE B 1 111 ? -13.242 4.906 10.961 1 98.25 111 ILE B C 1
ATOM 2900 O O . ILE B 1 111 ? -14.109 4.691 10.109 1 98.25 111 ILE B O 1
ATOM 2904 N N . LEU B 1 112 ? -12.609 3.98 11.562 1 96.06 112 LEU B N 1
ATOM 2905 C CA . LEU B 1 112 ? -12.781 2.576 11.203 1 96.06 112 LEU B CA 1
ATOM 2906 C C . LEU B 1 112 ? -14.234 2.146 11.367 1 96.06 112 LEU B C 1
ATOM 2908 O O . LEU B 1 112 ? -14.695 1.236 10.672 1 96.06 112 LEU B O 1
ATOM 2912 N N . GLU B 1 113 ? -15.016 2.82 12.219 1 95.38 113 GLU B N 1
ATOM 2913 C CA . GLU B 1 113 ? -16.375 2.395 12.523 1 95.38 113 GLU B CA 1
ATOM 2914 C C . GLU B 1 113 ? -17.406 3.158 11.688 1 95.38 113 GLU B C 1
ATOM 2916 O O . GLU B 1 113 ? -18.594 2.9 11.781 1 95.38 113 GLU B O 1
ATOM 2921 N N . LYS B 1 114 ? -16.906 4.109 10.898 1 96.19 114 LYS B N 1
ATOM 2922 C CA . LYS B 1 114 ? -17.812 4.852 10.031 1 96.19 114 LYS B CA 1
ATOM 2923 C C . LYS B 1 114 ? -18.453 3.936 8.992 1 96.19 114 LYS B C 1
ATOM 2925 O O . LYS B 1 114 ? -17.891 2.883 8.664 1 96.19 114 LYS B O 1
ATOM 2930 N N . THR B 1 115 ? -19.625 4.395 8.555 1 95.44 115 THR B N 1
ATOM 2931 C CA . THR B 1 115 ? -20.375 3.574 7.605 1 95.44 115 THR B CA 1
ATOM 2932 C C . THR B 1 115 ? -20.609 4.332 6.305 1 95.44 115 THR B C 1
ATOM 2934 O O . THR B 1 115 ? -20.781 5.555 6.309 1 95.44 115 THR B O 1
ATOM 2937 N N . ASN B 1 116 ? -20.625 3.578 5.188 1 96.81 116 ASN B N 1
ATOM 2938 C CA . ASN B 1 116 ? -20.922 4.117 3.861 1 96.81 116 ASN B CA 1
ATOM 2939 C C . ASN B 1 116 ? -19.969 5.242 3.488 1 96.81 116 ASN B C 1
ATOM 2941 O O . ASN B 1 116 ? -20.391 6.285 2.986 1 96.81 116 ASN B O 1
ATOM 2945 N N . LEU B 1 117 ? -18.719 5.02 3.84 1 98.19 117 LEU B N 1
ATOM 2946 C CA . LEU B 1 117 ? -17.672 6.004 3.572 1 98.19 117 LEU B CA 1
ATOM 2947 C C . LEU B 1 117 ? -16.812 5.57 2.393 1 98.19 117 LEU B C 1
ATOM 2949 O O . LEU B 1 117 ? -16.516 4.383 2.238 1 98.19 117 LEU B O 1
ATOM 2953 N N . VAL B 1 118 ? -16.516 6.527 1.546 1 98.62 118 VAL B N 1
ATOM 2954 C CA . VAL B 1 118 ? -15.508 6.312 0.51 1 98.62 118 VAL B CA 1
ATOM 2955 C C . VAL B 1 118 ? -14.25 7.117 0.83 1 98.62 118 VAL B C 1
ATOM 2957 O O . VAL B 1 118 ? -14.32 8.328 1.047 1 98.62 118 VAL B O 1
ATOM 2960 N N . VAL B 1 119 ? -13.18 6.398 0.9 1 98.88 119 VAL B N 1
ATOM 2961 C CA . VAL B 1 119 ? -11.906 7.062 1.148 1 98.88 119 VAL B CA 1
ATOM 2962 C C . VAL B 1 119 ? -10.984 6.875 -0.053 1 98.88 119 VAL B C 1
ATOM 2964 O O . VAL B 1 119 ? -10.766 5.746 -0.506 1 98.88 119 VAL B O 1
ATOM 2967 N N . ILE B 1 120 ? -10.469 7.969 -0.557 1 98.88 120 ILE B N 1
ATOM 2968 C CA . ILE B 1 120 ? -9.484 7.961 -1.632 1 98.88 120 ILE B CA 1
ATOM 2969 C C . ILE B 1 120 ? -8.133 8.422 -1.097 1 98.88 120 ILE B C 1
ATOM 2971 O O . ILE B 1 120 ? -8.047 9.453 -0.422 1 98.88 120 ILE B O 1
ATOM 2975 N N . THR B 1 121 ? -7.09 7.648 -1.366 1 98.81 121 THR B N 1
ATOM 2976 C CA . THR B 1 121 ? -5.785 7.961 -0.787 1 98.81 121 THR B CA 1
ATOM 2977 C C . THR B 1 121 ? -4.66 7.543 -1.73 1 98.81 121 THR B C 1
ATOM 2979 O O . THR B 1 121 ? -4.875 6.746 -2.645 1 98.81 121 THR B O 1
ATOM 2982 N N . ASN B 1 122 ? -3.537 8.172 -1.524 1 98.75 122 ASN B N 1
ATOM 2983 C CA . ASN B 1 122 ? -2.328 7.75 -2.221 1 98.75 122 ASN B CA 1
ATOM 2984 C C . ASN B 1 122 ? -1.305 7.156 -1.257 1 98.75 122 ASN B C 1
ATOM 2986 O O . ASN B 1 122 ? -0.126 7.031 -1.595 1 98.75 122 ASN B O 1
ATOM 2990 N N . ALA B 1 123 ? -1.751 6.887 -0.073 1 98.62 123 ALA B N 1
ATOM 2991 C CA . ALA B 1 123 ? -0.86 6.391 0.973 1 98.62 123 ALA B CA 1
ATOM 2992 C C . ALA B 1 123 ? -1.102 4.906 1.241 1 98.62 123 ALA B C 1
ATOM 2994 O O . ALA B 1 123 ? -2.201 4.512 1.637 1 98.62 123 ALA B O 1
ATOM 2995 N N . LEU B 1 124 ? -0.047 4.129 1.114 1 98.12 124 LEU B N 1
ATOM 2996 C CA . LEU B 1 124 ? -0.175 2.701 1.382 1 98.12 124 LEU B CA 1
ATOM 2997 C C . LEU B 1 124 ? -0.565 2.453 2.836 1 98.12 124 LEU B C 1
ATOM 2999 O O . LEU B 1 124 ? -1.492 1.689 3.111 1 98.12 124 LEU B O 1
ATOM 3003 N N . PRO B 1 125 ? 0.004 3.156 3.834 1 97.5 125 PRO B N 1
ATOM 3004 C CA . PRO B 1 125 ? -0.355 2.895 5.23 1 97.5 125 PRO B CA 1
ATOM 3005 C C . PRO B 1 125 ? -1.81 3.24 5.539 1 97.5 125 PRO B C 1
ATOM 3007 O O . PRO B 1 125 ? -2.443 2.576 6.363 1 97.5 125 PRO B O 1
ATOM 3010 N N . VAL B 1 126 ? -2.316 4.277 4.891 1 98.62 126 VAL B N 1
ATOM 3011 C CA . VAL B 1 126 ? -3.715 4.645 5.086 1 98.62 126 VAL B CA 1
ATOM 3012 C C . VAL B 1 126 ? -4.621 3.545 4.547 1 98.62 126 VAL B C 1
ATOM 3014 O O . VAL B 1 126 ? -5.562 3.117 5.223 1 98.62 126 VAL B O 1
ATOM 3017 N N . ALA B 1 127 ? -4.309 3.094 3.365 1 98.5 127 ALA B N 1
ATOM 3018 C CA . ALA B 1 127 ? -5.086 2.018 2.758 1 98.5 127 ALA B CA 1
ATOM 3019 C C . ALA B 1 127 ? -5.055 0.762 3.625 1 98.5 127 ALA B C 1
ATOM 3021 O O . ALA B 1 127 ? -6.086 0.125 3.848 1 98.5 127 ALA B O 1
ATOM 3022 N N . GLU B 1 128 ? -3.91 0.475 4.102 1 95.94 128 GLU B N 1
ATOM 3023 C CA . GLU B 1 128 ? -3.746 -0.715 4.934 1 95.94 128 GLU B CA 1
ATOM 3024 C C . GLU B 1 128 ? -4.539 -0.594 6.234 1 95.94 128 GLU B C 1
ATOM 3026 O O . GLU B 1 128 ? -5.172 -1.556 6.672 1 95.94 128 GLU B O 1
ATOM 3031 N N . THR B 1 129 ? -4.457 0.532 6.84 1 96.5 129 THR B N 1
ATOM 3032 C CA . THR B 1 129 ? -5.199 0.776 8.07 1 96.5 129 THR B CA 1
ATOM 3033 C C . THR B 1 129 ? -6.699 0.591 7.844 1 96.5 129 THR B C 1
ATOM 3035 O O . THR B 1 129 ? -7.375 -0.064 8.641 1 96.5 129 THR B O 1
ATOM 3038 N N . LEU B 1 130 ? -7.148 1.059 6.738 1 98.25 130 LEU B N 1
ATOM 3039 C CA . LEU B 1 130 ? -8.586 1.074 6.473 1 98.25 130 LEU B CA 1
ATOM 3040 C C . LEU B 1 130 ? -9.055 -0.278 5.949 1 98.25 130 LEU B C 1
ATOM 3042 O O . LEU B 1 130 ? -10.258 -0.518 5.828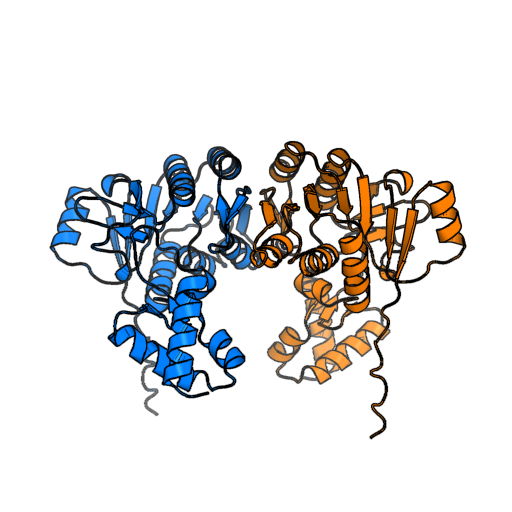 1 98.25 130 LEU B O 1
ATOM 3046 N N . ALA B 1 131 ? -8.109 -1.136 5.637 1 94.56 131 ALA B N 1
ATOM 3047 C CA . ALA B 1 131 ? -8.469 -2.498 5.254 1 94.56 131 ALA B CA 1
ATOM 3048 C C . ALA B 1 131 ? -9.211 -3.207 6.383 1 94.56 131 ALA B C 1
ATOM 3050 O O . ALA B 1 131 ? -9.938 -4.176 6.148 1 94.56 131 ALA B O 1
ATOM 3051 N N . ARG B 1 132 ? -9.102 -2.695 7.562 1 89.81 132 ARG B N 1
ATOM 3052 C CA . ARG B 1 132 ? -9.727 -3.281 8.742 1 89.81 132 ARG B CA 1
ATOM 3053 C C . ARG B 1 132 ? -11.188 -2.842 8.867 1 89.81 132 ARG B C 1
ATOM 3055 O O . ARG B 1 132 ? -11.945 -3.404 9.656 1 89.81 132 ARG B O 1
ATOM 3062 N N . ALA B 1 133 ? -11.531 -1.822 8.109 1 92.81 133 ALA B N 1
ATOM 3063 C CA . ALA B 1 133 ? -12.883 -1.278 8.203 1 92.81 133 ALA B CA 1
ATOM 3064 C C . ALA B 1 133 ? -13.867 -2.109 7.387 1 92.81 133 ALA B C 1
ATOM 3066 O O . ALA B 1 133 ? -13.562 -2.518 6.266 1 92.81 133 ALA B O 1
ATOM 3067 N N . GLU B 1 134 ? -15.039 -2.295 7.852 1 88 134 GLU B N 1
ATOM 3068 C CA . GLU B 1 134 ? -16.031 -3.16 7.215 1 88 134 GLU B CA 1
ATOM 3069 C C . GLU B 1 134 ? -16.875 -2.383 6.215 1 88 134 GLU B C 1
ATOM 3071 O O . GLU B 1 134 ? -17.344 -2.945 5.223 1 88 134 GLU B O 1
ATOM 3076 N N . GLN B 1 135 ? -17.062 -1.164 6.48 1 94.44 135 GLN B N 1
ATOM 3077 C CA . GLN B 1 135 ? -18.062 -0.438 5.699 1 94.44 135 GLN B CA 1
ATOM 3078 C C . GLN B 1 135 ? -17.453 0.781 5.016 1 94.44 135 GLN B C 1
ATOM 3080 O O . GLN B 1 135 ? -18.109 1.801 4.836 1 94.44 135 GLN B O 1
ATOM 3085 N N . ILE B 1 136 ? -16.172 0.697 4.754 1 97.56 136 ILE B N 1
ATOM 3086 C CA . ILE B 1 136 ? -15.477 1.79 4.074 1 97.56 136 ILE B CA 1
ATOM 3087 C C . ILE B 1 136 ? -14.914 1.296 2.744 1 97.56 136 ILE B C 1
ATOM 3089 O O . ILE B 1 136 ? -14.195 0.295 2.701 1 97.56 136 ILE B O 1
ATOM 3093 N N . LYS B 1 137 ? -15.336 1.905 1.704 1 98.38 137 LYS B N 1
ATOM 3094 C CA . LYS B 1 137 ? -14.719 1.67 0.405 1 98.38 137 LYS B CA 1
ATOM 3095 C C . LYS B 1 137 ? -13.438 2.486 0.252 1 98.38 137 LYS B C 1
ATOM 3097 O O . LYS B 1 137 ? -13.453 3.711 0.388 1 98.38 137 LYS B O 1
ATOM 3102 N N . VAL B 1 138 ? -12.336 1.801 -0.014 1 98.75 138 VAL B N 1
ATOM 3103 C CA . VAL B 1 138 ? -11.047 2.479 -0.148 1 98.75 138 VAL B CA 1
ATOM 3104 C C . VAL B 1 138 ? -10.586 2.424 -1.602 1 98.75 138 VAL B C 1
ATOM 3106 O O . VAL B 1 138 ? -10.57 1.353 -2.215 1 98.75 138 VAL B O 1
ATOM 3109 N N . ILE B 1 139 ? -10.234 3.551 -2.15 1 98.62 139 ILE B N 1
ATOM 3110 C CA . ILE B 1 139 ? -9.672 3.684 -3.486 1 98.62 139 ILE B CA 1
ATOM 3111 C C . ILE B 1 139 ? -8.258 4.254 -3.391 1 98.62 139 ILE B C 1
ATOM 3113 O O . ILE B 1 139 ? -8.039 5.285 -2.752 1 98.62 139 ILE B O 1
ATOM 3117 N N . CYS B 1 140 ? -7.328 3.564 -4.016 1 98.31 140 CYS B N 1
ATOM 3118 C CA . CYS B 1 140 ? -5.953 4.047 -4.066 1 98.31 140 CYS B CA 1
ATOM 3119 C C . CYS B 1 140 ? -5.637 4.652 -5.426 1 98.31 140 CYS B C 1
ATOM 3121 O O . CYS B 1 140 ? -5.988 4.086 -6.461 1 98.31 140 CYS B O 1
ATOM 3123 N N . ALA B 1 141 ? -5.016 5.777 -5.434 1 96.06 141 ALA B N 1
ATOM 3124 C CA . ALA B 1 141 ? -4.734 6.547 -6.641 1 96.06 141 ALA B CA 1
ATOM 3125 C C . ALA B 1 141 ? -3.793 5.789 -7.57 1 96.06 141 ALA B C 1
ATOM 3127 O O . ALA B 1 141 ? -3.854 5.945 -8.789 1 96.06 141 ALA B O 1
ATOM 3128 N N . GLY B 1 142 ? -2.945 4.934 -7.148 1 95.69 142 GLY B N 1
ATOM 3129 C CA . GLY B 1 142 ? -1.874 4.355 -7.945 1 95.69 142 GLY B CA 1
ATOM 3130 C C . GLY B 1 142 ? -0.731 5.32 -8.195 1 95.69 142 GLY B C 1
ATOM 3131 O O . GLY B 1 142 ? -0.664 6.387 -7.582 1 95.69 142 GLY B O 1
ATOM 3132 N N . GLY B 1 143 ? 0.189 4.871 -9.141 1 97.88 143 GLY B N 1
ATOM 3133 C CA . GLY B 1 143 ? 1.331 5.707 -9.477 1 97.88 143 GLY B CA 1
ATOM 3134 C C . GLY B 1 143 ? 2.652 5.129 -9.008 1 97.88 143 GLY B C 1
ATOM 3135 O O . GLY B 1 143 ? 2.754 3.93 -8.75 1 97.88 143 GLY B O 1
ATOM 3136 N N . THR B 1 144 ? 3.609 6.074 -9.023 1 98.31 144 THR B N 1
ATOM 3137 C CA . THR B 1 144 ? 4.961 5.664 -8.656 1 98.31 144 THR B CA 1
ATOM 3138 C C . THR B 1 144 ? 5.145 5.688 -7.141 1 98.31 144 THR B C 1
ATOM 3140 O O . THR B 1 144 ? 4.754 6.652 -6.48 1 98.31 144 THR B O 1
ATOM 3143 N N . LEU B 1 145 ? 5.785 4.602 -6.633 1 98.25 145 LEU B N 1
ATOM 3144 C CA . LEU B 1 145 ? 5.996 4.484 -5.191 1 98.25 145 LEU B CA 1
ATOM 3145 C C . LEU B 1 145 ? 7.172 5.344 -4.746 1 98.25 145 LEU B C 1
ATOM 3147 O O . LEU B 1 145 ? 8.266 5.258 -5.312 1 98.25 145 LEU B O 1
ATOM 3151 N N . ARG B 1 146 ? 6.902 6.184 -3.791 1 96.94 146 ARG B N 1
ATOM 3152 C CA . ARG B 1 146 ? 7.973 6.785 -3.008 1 96.94 146 ARG B CA 1
ATOM 3153 C C . ARG B 1 146 ? 8.297 5.938 -1.781 1 96.94 146 ARG B C 1
ATOM 3155 O O . ARG B 1 146 ? 7.527 5.906 -0.821 1 96.94 146 ARG B O 1
ATOM 3162 N N . PRO B 1 147 ? 9.383 5.332 -1.796 1 93.38 147 PRO B N 1
ATOM 3163 C CA . PRO B 1 147 ? 9.648 4.32 -0.771 1 93.38 147 PRO B CA 1
ATOM 3164 C C . PRO B 1 147 ? 9.742 4.91 0.633 1 93.38 147 PRO B C 1
ATOM 3166 O O . PRO B 1 147 ? 9.305 4.289 1.603 1 93.38 147 PRO B O 1
ATOM 3169 N N . LYS B 1 148 ? 10.273 6.055 0.804 1 88.19 148 LYS B N 1
ATOM 3170 C CA . LYS B 1 148 ? 10.469 6.645 2.125 1 88.19 148 LYS B CA 1
ATOM 3171 C C . LYS B 1 148 ? 9.141 7.078 2.736 1 88.19 148 LYS B C 1
ATOM 3173 O O . LYS B 1 148 ? 8.984 7.074 3.959 1 88.19 148 LYS B O 1
ATOM 3178 N N . ALA B 1 149 ? 8.18 7.406 1.868 1 93.62 149 ALA B N 1
ATOM 3179 C CA . ALA B 1 149 ? 6.883 7.902 2.328 1 93.62 149 ALA B CA 1
ATOM 3180 C C . ALA B 1 149 ? 5.812 6.82 2.229 1 93.62 149 ALA B C 1
ATOM 3182 O O . ALA B 1 149 ? 4.73 6.957 2.799 1 93.62 149 ALA B O 1
ATOM 3183 N N . LEU B 1 150 ? 6.133 5.77 1.479 1 96.75 150 LEU B N 1
ATOM 3184 C CA . LEU B 1 150 ? 5.152 4.75 1.129 1 96.75 150 LEU B CA 1
ATOM 3185 C C . LEU B 1 150 ? 3.895 5.387 0.542 1 96.75 150 LEU B C 1
ATOM 3187 O O . LEU B 1 150 ? 2.779 5.07 0.964 1 96.75 150 LEU B O 1
ATOM 3191 N N . SER B 1 151 ? 4.152 6.25 -0.341 1 98.25 151 SER B N 1
ATOM 3192 C CA . SER B 1 151 ? 3.102 6.984 -1.039 1 98.25 151 SER B CA 1
ATOM 3193 C C . SER B 1 151 ? 3.215 6.812 -2.549 1 98.25 151 SER B C 1
ATOM 3195 O O . SER B 1 151 ? 4.262 6.402 -3.055 1 98.25 151 SER B O 1
ATOM 3197 N N . LEU B 1 152 ? 2.117 7.023 -3.184 1 98.62 152 LEU B N 1
ATOM 3198 C CA . LEU B 1 152 ? 2.039 6.945 -4.641 1 98.62 152 LEU B CA 1
ATOM 3199 C C . LEU B 1 152 ? 1.907 8.336 -5.25 1 98.62 152 LEU B C 1
ATOM 3201 O O . LEU B 1 152 ? 1.014 9.102 -4.879 1 98.62 152 LEU B O 1
ATOM 3205 N N . VAL B 1 153 ? 2.814 8.625 -6.219 1 98.5 153 VAL B N 1
ATOM 3206 C CA . VAL B 1 153 ? 2.869 9.969 -6.777 1 98.5 153 VAL B CA 1
ATOM 3207 C C . VAL B 1 153 ? 3.014 9.891 -8.297 1 98.5 153 VAL B C 1
ATOM 3209 O O . VAL B 1 153 ? 3.008 8.805 -8.875 1 98.5 153 VAL B O 1
ATOM 3212 N N . GLY B 1 154 ? 3.064 11.094 -8.914 1 97.38 154 GLY B N 1
ATOM 3213 C CA . GLY B 1 154 ? 3.236 11.188 -10.359 1 97.38 154 GLY B CA 1
ATOM 3214 C C . GLY B 1 154 ? 1.947 11.508 -11.086 1 97.38 154 GLY B C 1
ATOM 3215 O O . GLY B 1 154 ? 0.887 11.625 -10.469 1 97.38 154 GLY B O 1
ATOM 3216 N N . LYS B 1 155 ? 2.082 11.555 -12.367 1 95.12 155 LYS B N 1
ATOM 3217 C CA . LYS B 1 155 ? 0.964 11.953 -13.219 1 95.12 155 LYS B CA 1
ATOM 3218 C C . LYS B 1 155 ? -0.194 10.969 -13.102 1 95.12 155 LYS B C 1
ATOM 3220 O O . LYS B 1 155 ? -1.36 11.367 -13.133 1 95.12 155 LYS B O 1
ATOM 3225 N N . THR B 1 156 ? 0.166 9.75 -12.953 1 94.62 156 THR B N 1
ATOM 3226 C CA . THR B 1 156 ? -0.868 8.727 -12.828 1 94.62 156 THR B CA 1
ATOM 3227 C C . THR B 1 156 ? -1.67 8.93 -11.539 1 94.62 156 THR B C 1
ATOM 3229 O O . THR B 1 156 ? -2.9 8.852 -11.555 1 94.62 156 THR B O 1
ATOM 3232 N N . ALA B 1 157 ? -0.973 9.18 -10.484 1 97.19 157 ALA B N 1
ATOM 3233 C CA . ALA B 1 157 ? -1.645 9.438 -9.211 1 97.19 157 ALA B CA 1
ATOM 3234 C C . ALA B 1 157 ? -2.525 10.68 -9.305 1 97.19 157 ALA B C 1
ATOM 3236 O O . ALA B 1 157 ? -3.688 10.656 -8.891 1 97.19 157 ALA B O 1
ATOM 3237 N N . GLU B 1 158 ? -1.957 11.719 -9.852 1 97.38 158 GLU B N 1
ATOM 3238 C CA . GLU B 1 158 ? -2.701 12.961 -10.016 1 97.38 158 GLU B CA 1
ATOM 3239 C C . GLU B 1 158 ? -3.949 12.75 -10.875 1 97.38 158 GLU B C 1
ATOM 3241 O O . GLU B 1 158 ? -5.031 13.234 -10.531 1 97.38 158 GLU B O 1
ATOM 3246 N N . GLY B 1 159 ? -3.721 12.016 -11.961 1 95.75 159 GLY B N 1
ATOM 3247 C CA . GLY B 1 159 ? -4.844 11.727 -12.836 1 95.75 159 GLY B CA 1
ATOM 3248 C C . GLY B 1 159 ? -5.934 10.914 -12.164 1 95.75 159 GLY B C 1
ATOM 3249 O O . GLY B 1 159 ? -7.121 11.18 -12.359 1 95.75 159 GLY B O 1
ATOM 3250 N N . SER B 1 160 ? -5.578 9.969 -11.398 1 95.69 160 SER B N 1
ATOM 3251 C CA . SER B 1 160 ? -6.539 9.164 -10.656 1 95.69 160 SER B CA 1
ATOM 3252 C C . SER B 1 160 ? -7.363 10.023 -9.703 1 95.69 160 SER B C 1
ATOM 3254 O O . SER B 1 160 ? -8.594 9.93 -9.68 1 95.69 160 SER B O 1
ATOM 3256 N N . ILE B 1 161 ? -6.699 10.867 -8.961 1 97.56 161 ILE B N 1
ATOM 3257 C CA . ILE B 1 161 ? -7.375 11.75 -8.016 1 97.56 161 ILE B CA 1
ATOM 3258 C C . ILE B 1 161 ? -8.328 12.68 -8.758 1 97.56 161 ILE B C 1
ATOM 3260 O O . ILE B 1 161 ? -9.445 12.922 -8.312 1 97.56 161 ILE B O 1
ATOM 3264 N N . ALA B 1 162 ? -7.93 13.102 -9.922 1 97.56 162 ALA B N 1
ATOM 3265 C CA . ALA B 1 162 ? -8.703 14.055 -10.711 1 97.56 162 ALA B CA 1
ATOM 3266 C C . ALA B 1 162 ? -10 13.43 -11.211 1 97.56 162 ALA B C 1
ATOM 3268 O O . ALA B 1 162 ? -10.914 14.133 -11.641 1 97.56 162 ALA B O 1
ATOM 3269 N N . SER B 1 163 ? -10.078 12.141 -11.156 1 96.19 163 SER B N 1
ATOM 3270 C CA . SER B 1 163 ? -11.242 11.43 -11.672 1 96.19 163 SER B CA 1
ATOM 3271 C C . SER B 1 163 ? -12.344 11.328 -10.609 1 96.19 163 SER B C 1
ATOM 3273 O O . SER B 1 163 ? -13.422 10.797 -10.875 1 96.19 163 SER B O 1
ATOM 3275 N N . PHE B 1 164 ? -12.086 11.867 -9.438 1 97.56 164 PHE B N 1
ATOM 3276 C CA . PHE B 1 164 ? -13.031 11.781 -8.328 1 97.56 164 PHE B CA 1
ATOM 3277 C C . PHE B 1 164 ? -13.305 13.156 -7.734 1 97.56 164 PHE B C 1
ATOM 3279 O O . PHE B 1 164 ? -12.508 14.078 -7.906 1 97.56 164 PHE B O 1
ATOM 3286 N N . PHE B 1 165 ? -14.453 13.273 -7.125 1 98.38 165 PHE B N 1
ATOM 3287 C CA . PHE B 1 165 ? -14.766 14.406 -6.258 1 98.38 165 PHE B CA 1
ATOM 3288 C C . PHE B 1 165 ? -15.031 13.938 -4.832 1 98.38 165 PHE B C 1
ATOM 3290 O O . PHE B 1 165 ? -15.508 12.82 -4.617 1 98.38 165 PHE B O 1
ATOM 3297 N N . ALA B 1 166 ? -14.703 14.781 -3.863 1 98.69 166 ALA B N 1
ATOM 3298 C CA . ALA B 1 166 ? -14.898 14.414 -2.463 1 98.69 166 ALA B CA 1
ATOM 3299 C C . ALA B 1 166 ? -15.555 15.555 -1.688 1 98.69 166 ALA B C 1
ATOM 3301 O O . ALA B 1 166 ? -15.492 16.719 -2.102 1 98.69 166 ALA B O 1
ATOM 3302 N N . ASP B 1 167 ? -16.219 15.156 -0.642 1 98.75 167 ASP B N 1
ATOM 3303 C CA . ASP B 1 167 ? -16.797 16.156 0.259 1 98.75 167 ASP B CA 1
ATOM 3304 C C . ASP B 1 167 ? -15.695 16.922 1.001 1 98.75 167 ASP B C 1
ATOM 3306 O O . ASP B 1 167 ? -15.781 18.125 1.169 1 98.75 167 ASP B O 1
ATOM 3310 N N . LYS B 1 168 ? -14.688 16.188 1.399 1 98.88 168 LYS B N 1
ATOM 3311 C CA . LYS B 1 168 ? -13.633 16.766 2.217 1 98.88 168 LYS B CA 1
ATOM 3312 C C . LYS B 1 168 ? -12.273 16.203 1.849 1 98.88 168 LYS B C 1
ATOM 3314 O O . LYS B 1 168 ? -12.156 15.023 1.513 1 98.88 168 LYS B O 1
ATOM 3319 N N . ALA B 1 169 ? -11.297 17.047 1.911 1 98.94 169 ALA B N 1
ATOM 3320 C CA . ALA B 1 169 ? -9.898 16.625 1.807 1 98.94 169 ALA B CA 1
ATOM 3321 C C . ALA B 1 169 ? -9.125 16.984 3.07 1 98.94 169 ALA B C 1
ATOM 3323 O O . ALA B 1 169 ? -9.109 18.156 3.486 1 98.94 169 ALA B O 1
ATOM 3324 N N . PHE B 1 170 ? -8.531 15.977 3.67 1 98.94 170 PHE B N 1
ATOM 3325 C CA . PHE B 1 170 ? -7.637 16.219 4.797 1 98.94 170 PHE B CA 1
ATOM 3326 C C . PHE B 1 170 ? -6.184 16.188 4.344 1 98.94 170 PHE B C 1
ATOM 3328 O O . PHE B 1 170 ? -5.684 15.148 3.908 1 98.94 170 PHE B O 1
ATOM 3335 N N . ILE B 1 171 ? -5.535 17.312 4.508 1 98.88 171 ILE B N 1
ATOM 3336 C CA . ILE B 1 171 ? -4.238 17.547 3.885 1 98.88 171 ILE B CA 1
ATOM 3337 C C . ILE B 1 171 ? -3.215 17.922 4.953 1 98.88 171 ILE B C 1
ATOM 3339 O O . ILE B 1 171 ? -3.455 18.828 5.754 1 98.88 171 ILE B O 1
ATOM 3343 N N . CYS B 1 172 ? -2.133 17.188 4.918 1 97.81 172 CYS B N 1
ATOM 3344 C CA . CYS B 1 172 ? -1.023 17.531 5.805 1 97.81 172 CYS B CA 1
ATOM 3345 C C . CYS B 1 172 ? 0.031 18.344 5.074 1 97.81 172 CYS B C 1
ATOM 3347 O O . CYS B 1 172 ? -0.2 18.812 3.957 1 97.81 172 CYS B O 1
ATOM 3349 N N . CYS B 1 173 ? 1.12 18.656 5.883 1 95.81 173 CYS B N 1
ATOM 3350 C CA . CYS B 1 173 ? 2.203 19.469 5.344 1 95.81 173 CYS B CA 1
ATOM 3351 C C . CYS B 1 173 ? 3.477 19.297 6.164 1 95.81 173 CYS B C 1
ATOM 3353 O O . CYS B 1 173 ? 3.473 18.609 7.184 1 95.81 173 CYS B O 1
ATOM 3355 N N . ASP B 1 174 ? 4.523 19.906 5.602 1 92.5 174 ASP B N 1
ATOM 3356 C CA . ASP B 1 174 ? 5.793 19.859 6.32 1 92.5 174 ASP B CA 1
ATOM 3357 C C . ASP B 1 174 ? 6.125 21.203 6.945 1 92.5 174 ASP B C 1
ATOM 3359 O O . ASP B 1 174 ? 7.039 21.312 7.762 1 92.5 174 ASP B O 1
ATOM 3363 N N . GLY B 1 175 ? 5.348 22.234 6.52 1 92.31 175 GLY B N 1
ATOM 3364 C CA . GLY B 1 175 ? 5.566 23.547 7.098 1 92.31 175 GLY B CA 1
ATOM 3365 C C . GLY B 1 175 ? 4.426 24.516 6.832 1 92.31 175 GLY B C 1
ATOM 3366 O O . GLY B 1 175 ? 3.85 24.516 5.742 1 92.31 175 GLY B O 1
ATOM 3367 N N . VAL B 1 176 ? 4.188 25.281 7.84 1 95.38 176 VAL B N 1
ATOM 3368 C CA . VAL B 1 176 ? 3.234 26.391 7.734 1 95.38 176 VAL B CA 1
ATOM 3369 C C . VAL B 1 176 ? 3.883 27.688 8.219 1 95.38 176 VAL B C 1
ATOM 3371 O O . VAL B 1 176 ? 4.441 27.734 9.32 1 95.38 176 VAL B O 1
ATOM 3374 N N . HIS B 1 177 ? 3.812 28.609 7.383 1 93.25 177 HIS B N 1
ATOM 3375 C CA . HIS B 1 177 ? 4.41 29.906 7.699 1 93.25 177 HIS B CA 1
ATOM 3376 C C . HIS B 1 177 ? 3.432 31.047 7.438 1 93.25 177 HIS B C 1
ATOM 3378 O O . HIS B 1 177 ? 2.684 31 6.457 1 93.25 177 HIS B O 1
ATOM 3384 N N . LEU B 1 178 ? 3.561 32.094 8.242 1 92.38 178 LEU B N 1
ATOM 3385 C CA . LEU B 1 178 ? 2.621 33.219 8.18 1 92.38 178 LEU B CA 1
ATOM 3386 C C . LEU B 1 178 ? 2.656 33.875 6.812 1 92.38 178 LEU B C 1
ATOM 3388 O O . LEU B 1 178 ? 1.619 34.312 6.297 1 92.38 178 LEU B O 1
ATOM 3392 N N . HIS B 1 179 ? 3.809 33.906 6.188 1 89.69 179 HIS B N 1
ATOM 3393 C CA . HIS B 1 179 ? 3.98 34.656 4.953 1 89.69 179 HIS B CA 1
ATOM 3394 C C . HIS B 1 179 ? 4.152 33.719 3.758 1 89.69 179 HIS B C 1
ATOM 3396 O O . HIS B 1 179 ? 3.826 34.094 2.627 1 89.69 179 HIS B O 1
ATOM 3402 N N . HIS B 1 180 ? 4.633 32.531 4.043 1 92.25 180 HIS B N 1
ATOM 3403 C CA . HIS B 1 180 ? 4.965 31.641 2.93 1 92.25 180 HIS B CA 1
ATOM 3404 C C . HIS B 1 180 ? 3.863 30.625 2.695 1 92.25 180 HIS B C 1
ATOM 3406 O O . HIS B 1 180 ? 3.898 29.875 1.709 1 92.25 180 HIS B O 1
ATOM 3412 N N . GLY B 1 181 ? 2.943 30.562 3.637 1 96.25 181 GLY B N 1
ATOM 3413 C CA . GLY B 1 181 ? 1.833 29.641 3.469 1 96.25 181 GLY B CA 1
ATOM 3414 C C . GLY B 1 181 ? 2.17 28.219 3.885 1 96.25 181 GLY B C 1
ATOM 3415 O O . GLY B 1 181 ? 2.92 28.016 4.84 1 96.25 181 GLY B O 1
ATOM 3416 N N . VAL B 1 182 ? 1.514 27.266 3.188 1 97.88 182 VAL B N 1
ATOM 3417 C CA . VAL B 1 182 ? 1.667 25.859 3.5 1 97.88 182 VAL B CA 1
ATOM 3418 C C . VAL B 1 182 ? 2.646 25.203 2.521 1 97.88 182 VAL B C 1
ATOM 3420 O O . VAL B 1 182 ? 2.52 25.375 1.307 1 97.88 182 VAL B O 1
ATOM 3423 N N . THR B 1 183 ? 3.643 24.469 3.086 1 95.25 183 THR B N 1
ATOM 3424 C CA . THR B 1 183 ? 4.715 23.953 2.24 1 95.25 183 THR B CA 1
ATOM 3425 C C . THR B 1 183 ? 4.965 22.469 2.52 1 95.25 183 THR B C 1
ATOM 3427 O O . THR B 1 183 ? 4.559 21.953 3.564 1 95.25 183 THR B O 1
ATOM 3430 N N . ASP B 1 184 ? 5.508 21.797 1.468 1 95.06 184 ASP B N 1
ATOM 3431 C CA . ASP B 1 184 ? 5.824 20.375 1.501 1 95.06 184 ASP B CA 1
ATOM 3432 C C . ASP B 1 184 ? 7.305 20.141 1.215 1 95.06 184 ASP B C 1
ATOM 3434 O O . ASP B 1 184 ? 7.945 20.938 0.526 1 95.06 184 ASP B O 1
ATOM 3438 N N . SER B 1 185 ? 7.812 19.078 1.762 1 90.19 185 SER B N 1
ATOM 3439 C CA . SER B 1 185 ? 9.227 18.766 1.553 1 90.19 185 SER B CA 1
ATOM 3440 C C . SER B 1 185 ? 9.461 18.141 0.182 1 90.19 185 SER B C 1
ATOM 3442 O O . SER B 1 185 ? 10.602 18.062 -0.283 1 90.19 185 SER B O 1
ATOM 3444 N N . ASN B 1 186 ? 8.367 17.688 -0.45 1 94.06 186 ASN B N 1
ATOM 3445 C CA . ASN B 1 186 ? 8.461 17 -1.731 1 94.06 186 ASN B CA 1
ATOM 3446 C C . ASN B 1 186 ? 7.469 17.562 -2.744 1 94.06 186 ASN B C 1
ATOM 3448 O O . ASN B 1 186 ? 6.27 17.641 -2.465 1 94.06 186 ASN B O 1
ATOM 3452 N N . GLU B 1 187 ? 7.984 17.859 -3.902 1 94.69 187 GLU B N 1
ATOM 3453 C CA . GLU B 1 187 ? 7.168 18.516 -4.914 1 94.69 187 GLU B CA 1
ATOM 3454 C C . GLU B 1 187 ? 6.074 17.578 -5.438 1 94.69 187 GLU B C 1
ATOM 3456 O O . GLU B 1 187 ? 4.957 18.016 -5.719 1 94.69 187 GLU B O 1
ATOM 3461 N N . GLN B 1 188 ? 6.355 16.344 -5.629 1 96.69 188 GLN B N 1
ATOM 3462 C CA . GLN B 1 188 ? 5.363 15.398 -6.141 1 96.69 188 GLN B CA 1
ATOM 3463 C C . GLN B 1 188 ? 4.234 15.188 -5.137 1 96.69 188 GLN B C 1
ATOM 3465 O O . GLN B 1 188 ? 3.068 15.078 -5.516 1 96.69 188 GLN B O 1
ATOM 3470 N N . GLU B 1 189 ? 4.594 15.117 -3.902 1 97.19 189 GLU B N 1
ATOM 3471 C CA . GLU B 1 189 ? 3.578 15.039 -2.855 1 97.19 189 GLU B CA 1
ATOM 3472 C C . GLU B 1 189 ? 2.674 16.266 -2.873 1 97.19 189 GLU B C 1
ATOM 3474 O O . GLU B 1 189 ? 1.451 16.156 -2.785 1 97.19 189 GLU B O 1
ATOM 3479 N N . ALA B 1 190 ? 3.32 17.391 -2.969 1 97.69 190 ALA B N 1
ATOM 3480 C CA . ALA B 1 190 ? 2.57 18.641 -2.996 1 97.69 190 ALA B CA 1
ATOM 3481 C C . ALA B 1 190 ? 1.566 18.656 -4.148 1 97.69 190 ALA B C 1
ATOM 3483 O O . ALA B 1 190 ? 0.423 19.078 -3.977 1 97.69 190 ALA B O 1
ATOM 3484 N N . GLU B 1 191 ? 2.014 18.156 -5.273 1 98.12 191 GLU B N 1
ATOM 3485 C CA . GLU B 1 191 ? 1.143 18.172 -6.445 1 98.12 191 GLU B CA 1
ATOM 3486 C C . GLU B 1 191 ? -0.073 17.266 -6.242 1 98.12 191 GLU B C 1
ATOM 3488 O O . GLU B 1 191 ? -1.188 17.625 -6.629 1 98.12 191 GLU B O 1
ATOM 3493 N N . VAL B 1 192 ? 0.107 16.109 -5.664 1 98.56 192 VAL B N 1
ATOM 3494 C CA . VAL B 1 192 ? -1.007 15.219 -5.383 1 98.56 192 VAL B CA 1
ATOM 3495 C C . VAL B 1 192 ? -1.965 15.875 -4.395 1 98.56 192 VAL B C 1
ATOM 3497 O O . VAL B 1 192 ? -3.184 15.82 -4.574 1 98.56 192 VAL B O 1
ATOM 3500 N N . ARG B 1 193 ? -1.412 16.516 -3.395 1 98.75 193 ARG B N 1
ATOM 3501 C CA . ARG B 1 193 ? -2.223 17.188 -2.391 1 98.75 193 ARG B CA 1
ATOM 3502 C C . ARG B 1 193 ? -3.023 18.328 -3.016 1 98.75 193 ARG B C 1
ATOM 3504 O O . ARG B 1 193 ? -4.199 18.516 -2.697 1 98.75 193 ARG B O 1
ATOM 3511 N N . LYS B 1 194 ? -2.365 19.078 -3.906 1 98.62 194 LYS B N 1
ATOM 3512 C CA . LYS B 1 194 ? -3.062 20.141 -4.613 1 98.62 194 LYS B CA 1
ATOM 3513 C C . LYS B 1 194 ? -4.254 19.609 -5.395 1 98.62 194 LYS B C 1
ATOM 3515 O O . LYS B 1 194 ? -5.328 20.203 -5.398 1 98.62 194 LYS B O 1
ATOM 3520 N N . GLN B 1 195 ? -4.016 18.516 -6.035 1 98.69 195 GLN B N 1
ATOM 3521 C CA . GLN B 1 195 ? -5.09 17.891 -6.809 1 98.69 195 GLN B CA 1
ATOM 3522 C C . GLN B 1 195 ? -6.242 17.469 -5.91 1 98.69 195 GLN B C 1
ATOM 3524 O O . GLN B 1 195 ? -7.41 17.625 -6.27 1 98.69 195 GLN B O 1
ATOM 3529 N N . MET B 1 196 ? -5.941 16.922 -4.727 1 98.81 196 MET B N 1
ATOM 3530 C CA . MET B 1 196 ? -6.98 16.547 -3.768 1 98.81 196 MET B CA 1
ATOM 3531 C C . MET B 1 196 ? -7.805 17.766 -3.363 1 98.81 196 MET B C 1
ATOM 3533 O O . MET B 1 196 ? -9.031 17.703 -3.316 1 98.81 196 MET B O 1
ATOM 3537 N N . MET B 1 197 ? -7.121 18.828 -3.125 1 98.81 197 MET B N 1
ATOM 3538 C CA . MET B 1 197 ? -7.801 20.047 -2.705 1 98.81 197 MET B CA 1
ATOM 3539 C C . MET B 1 197 ? -8.727 20.562 -3.805 1 98.81 197 MET B C 1
ATOM 3541 O O . MET B 1 197 ? -9.859 20.953 -3.531 1 98.81 197 MET B O 1
ATOM 3545 N N . ARG B 1 198 ? -8.266 20.453 -5.039 1 98.56 198 ARG B N 1
ATOM 3546 C CA . ARG B 1 198 ? -9.039 20.938 -6.18 1 98.56 198 ARG B CA 1
ATOM 3547 C C . ARG B 1 198 ? -10.312 20.125 -6.359 1 98.56 198 ARG B C 1
ATOM 3549 O O . ARG B 1 198 ? -11.336 20.641 -6.805 1 98.56 198 ARG B O 1
ATOM 3556 N N . GLN B 1 199 ? -10.273 18.906 -5.965 1 98.56 199 GLN B N 1
ATOM 3557 C CA . GLN B 1 199 ? -11.359 17.969 -6.223 1 98.56 199 GLN B CA 1
ATOM 3558 C C . GLN B 1 199 ? -12.273 17.828 -5.008 1 98.56 199 GLN B C 1
ATOM 3560 O O . GLN B 1 199 ? -13.195 17.016 -5.004 1 98.56 199 GLN B O 1
ATOM 3565 N N . ALA B 1 200 ? -12.047 18.625 -3.938 1 98.75 200 ALA B N 1
ATOM 3566 C CA . ALA B 1 200 ? -12.836 18.5 -2.713 1 98.75 200 ALA B CA 1
ATOM 3567 C C . ALA B 1 200 ? -13.711 19.734 -2.504 1 98.75 200 ALA B C 1
ATOM 3569 O O . ALA B 1 200 ? -13.305 20.844 -2.824 1 98.75 200 ALA B O 1
ATOM 3570 N N . LEU B 1 201 ? -14.867 19.516 -1.929 1 98.56 201 LEU B N 1
ATOM 3571 C CA . LEU B 1 201 ? -15.742 20.625 -1.572 1 98.56 201 LEU B CA 1
ATOM 3572 C C . LEU B 1 201 ? -15.133 21.453 -0.444 1 98.56 201 LEU B C 1
ATOM 3574 O O . LEU B 1 201 ? -15.328 22.672 -0.39 1 98.56 201 LEU B O 1
ATOM 3578 N N . SER B 1 202 ? -14.445 20.781 0.438 1 98.56 202 SER B N 1
ATOM 3579 C CA . SER B 1 202 ? -13.789 21.422 1.567 1 98.56 202 SER B CA 1
ATOM 3580 C C . SER B 1 202 ? -12.391 20.875 1.787 1 98.56 202 SER B C 1
ATOM 3582 O O . SER B 1 202 ? -12.195 19.656 1.797 1 98.56 202 SER B O 1
ATOM 3584 N N . SER B 1 203 ? -11.445 21.75 1.935 1 98.88 203 SER B N 1
ATOM 3585 C CA . SER B 1 203 ? -10.07 21.359 2.23 1 98.88 203 SER B CA 1
ATOM 3586 C C . SER B 1 203 ? -9.703 21.688 3.674 1 98.88 203 SER B C 1
ATOM 3588 O O . SER B 1 203 ? -9.836 22.844 4.109 1 98.88 203 SER B O 1
ATOM 3590 N N . ILE B 1 204 ? -9.203 20.688 4.391 1 98.88 204 ILE B N 1
ATOM 3591 C CA . ILE B 1 204 ? -8.883 20.844 5.805 1 98.88 204 ILE B CA 1
ATOM 3592 C C . ILE B 1 204 ? -7.402 20.547 6.031 1 98.88 204 ILE B C 1
ATOM 3594 O O . ILE B 1 204 ? -6.93 19.438 5.719 1 98.88 204 ILE B O 1
ATOM 3598 N N . LEU B 1 205 ? -6.707 21.5 6.555 1 98.81 205 LEU B N 1
ATOM 3599 C CA . LEU B 1 205 ? -5.301 21.328 6.906 1 98.81 205 LEU B CA 1
ATOM 3600 C C . LEU B 1 205 ? -5.164 20.641 8.258 1 98.81 205 LEU B C 1
ATOM 3602 O O . LEU B 1 205 ? -5.773 21.062 9.242 1 98.81 205 LEU B O 1
ATOM 3606 N N . VAL B 1 206 ? -4.363 19.547 8.266 1 98.56 206 VAL B N 1
ATOM 3607 C CA . VAL B 1 206 ? -4.152 18.812 9.5 1 98.56 206 VAL B CA 1
ATOM 3608 C C . VAL B 1 206 ? -2.662 18.734 9.82 1 98.56 206 VAL B C 1
ATOM 3610 O O . VAL B 1 206 ? -1.91 18.047 9.125 1 98.56 206 VAL B O 1
ATOM 3613 N N . CYS B 1 207 ? -2.256 19.391 10.875 1 95 207 CYS B N 1
ATOM 3614 C CA . CYS B 1 207 ? -0.839 19.344 11.219 1 95 207 CYS B CA 1
ATOM 3615 C C . CYS B 1 207 ? -0.625 19.672 12.695 1 95 207 CYS B C 1
ATOM 3617 O O . CYS B 1 207 ? -1.371 20.469 13.273 1 95 207 CYS B O 1
ATOM 3619 N N . ASP B 1 208 ? 0.361 19.016 13.203 1 90.94 208 ASP B N 1
ATOM 3620 C CA . ASP B 1 208 ? 0.678 19.25 14.602 1 90.94 208 ASP B CA 1
ATOM 3621 C C . ASP B 1 208 ? 1.468 20.547 14.781 1 90.94 208 ASP B C 1
ATOM 3623 O O . ASP B 1 208 ? 1.918 21.141 13.797 1 90.94 208 ASP B O 1
ATOM 3627 N N . ALA B 1 209 ? 1.683 20.891 15.992 1 88.25 209 ALA B N 1
ATOM 3628 C CA . ALA B 1 209 ? 2.256 22.188 16.359 1 88.25 209 ALA B CA 1
ATOM 3629 C C . ALA B 1 209 ? 3.662 22.344 15.781 1 88.25 209 ALA B C 1
ATOM 3631 O O . ALA B 1 209 ? 4.094 23.453 15.477 1 88.25 209 ALA B O 1
ATOM 3632 N N . THR B 1 210 ? 4.371 21.266 15.539 1 83.5 210 THR B N 1
ATOM 3633 C CA . THR B 1 210 ? 5.766 21.312 15.117 1 83.5 210 THR B CA 1
ATOM 3634 C C . THR B 1 210 ? 5.879 21.797 13.672 1 83.5 210 THR B C 1
ATOM 3636 O O . THR B 1 210 ? 6.969 22.156 13.219 1 83.5 210 THR B O 1
ATOM 3639 N N . LYS B 1 211 ? 4.777 21.891 12.93 1 90.56 211 LYS B N 1
ATOM 3640 C CA . LYS B 1 211 ? 4.816 22.281 11.523 1 90.56 211 LYS B CA 1
ATOM 3641 C C . LYS B 1 211 ? 4.691 23.797 11.352 1 90.56 211 LYS B C 1
ATOM 3643 O O . LYS B 1 211 ? 4.902 24.312 10.266 1 90.56 211 LYS B O 1
ATOM 3648 N N . PHE B 1 212 ? 4.367 24.516 12.453 1 91.38 212 PHE B N 1
ATOM 3649 C CA . PHE B 1 212 ? 4.125 25.953 12.359 1 91.38 212 PHE B CA 1
ATOM 3650 C C . PHE B 1 212 ? 5.434 26.734 12.445 1 91.38 212 PHE B C 1
ATOM 3652 O O . PHE B 1 212 ? 6.391 26.281 13.078 1 91.38 212 PHE B O 1
ATOM 3659 N N . ASP B 1 213 ? 5.453 27.828 11.781 1 90.38 213 ASP B N 1
ATOM 3660 C CA . ASP B 1 213 ? 6.582 28.75 11.727 1 90.38 213 ASP B CA 1
ATOM 3661 C C . ASP B 1 213 ? 7.785 28.109 11.039 1 90.38 213 ASP B C 1
ATOM 3663 O O . ASP B 1 213 ? 8.93 28.312 11.453 1 90.38 213 ASP B O 1
ATOM 3667 N N . ARG B 1 214 ? 7.375 27.297 10.023 1 85 214 ARG B N 1
ATOM 3668 C CA . ARG B 1 214 ? 8.375 26.609 9.211 1 85 214 ARG B CA 1
ATOM 3669 C C . ARG B 1 214 ? 8.039 26.703 7.727 1 85 214 ARG B C 1
ATOM 3671 O O . ARG B 1 214 ? 6.863 26.781 7.359 1 85 214 ARG B O 1
ATOM 3678 N N . THR B 1 215 ? 9.125 26.766 6.961 1 88.06 215 THR B N 1
ATOM 3679 C CA . THR B 1 215 ? 8.992 26.719 5.508 1 88.06 215 THR B CA 1
ATOM 3680 C C . THR B 1 215 ? 9.758 25.531 4.938 1 88.06 215 THR B C 1
ATOM 3682 O O . THR B 1 215 ? 10.922 25.312 5.277 1 88.06 215 THR B O 1
ATOM 3685 N N . SER B 1 216 ? 9.062 24.766 4.121 1 89.62 216 SER B N 1
ATOM 3686 C CA . SER B 1 216 ? 9.68 23.625 3.465 1 89.62 216 SER B CA 1
ATOM 3687 C C . SER B 1 216 ? 9.844 23.859 1.968 1 89.62 216 SER B C 1
ATOM 3689 O O . SER B 1 216 ? 9.617 24.984 1.485 1 89.62 216 SER B O 1
ATOM 3691 N N . PHE B 1 217 ? 10.258 22.984 1.271 1 88.25 217 PHE B N 1
ATOM 3692 C CA . PHE B 1 217 ? 10.828 23.062 -0.068 1 88.25 217 PHE B CA 1
ATOM 3693 C C . PHE B 1 217 ? 9.773 23.516 -1.076 1 88.25 217 PHE B C 1
ATOM 3695 O O . PHE B 1 217 ? 9.977 24.5 -1.794 1 88.25 217 PHE B O 1
ATOM 3702 N N . ALA B 1 218 ? 8.656 22.844 -1.186 1 93.38 218 ALA B N 1
ATOM 3703 C CA . ALA B 1 218 ? 7.66 23.078 -2.23 1 93.38 218 ALA B CA 1
ATOM 3704 C C . ALA B 1 218 ? 6.434 23.781 -1.675 1 93.38 218 ALA B C 1
ATOM 3706 O O . ALA B 1 218 ? 5.906 23.406 -0.628 1 93.38 218 ALA B O 1
ATOM 3707 N N . LYS B 1 219 ? 6.027 24.812 -2.408 1 95.25 219 LYS B N 1
ATOM 3708 C CA . LYS B 1 219 ? 4.797 25.484 -2.006 1 95.25 219 LYS B CA 1
ATOM 3709 C C . LYS B 1 219 ? 3.574 24.641 -2.336 1 95.25 219 LYS B C 1
ATOM 3711 O O . LYS B 1 219 ? 3.426 24.172 -3.465 1 95.25 219 LYS B O 1
ATOM 3716 N N . LEU B 1 220 ? 2.771 24.453 -1.356 1 97.5 220 LEU B N 1
ATOM 3717 C CA . LEU B 1 220 ? 1.542 23.688 -1.526 1 97.5 220 LEU B CA 1
ATOM 3718 C C . LEU B 1 220 ? 0.354 24.609 -1.774 1 97.5 220 LEU B C 1
ATOM 3720 O O . LEU B 1 220 ? -0.356 24.469 -2.771 1 97.5 220 LEU B O 1
ATOM 3724 N N . ALA B 1 221 ? 0.213 25.578 -0.904 1 98.25 221 ALA B N 1
ATOM 3725 C CA . ALA B 1 221 ? -0.925 26.5 -1.001 1 98.25 221 ALA B CA 1
ATOM 3726 C C . ALA B 1 221 ? -0.785 27.656 -0.02 1 98.25 221 ALA B C 1
ATOM 3728 O O . ALA B 1 221 ? 0.016 27.594 0.916 1 98.25 221 ALA B O 1
ATOM 3729 N N . GLU B 1 222 ? -1.559 28.656 -0.389 1 97.12 222 GLU B N 1
ATOM 3730 C CA . GLU B 1 222 ? -1.78 29.672 0.633 1 97.12 222 GLU B CA 1
ATOM 3731 C C . GLU B 1 222 ? -2.74 29.188 1.71 1 97.12 222 GLU B C 1
ATOM 3733 O O . GLU B 1 222 ? -3.525 28.266 1.472 1 97.12 222 GLU B O 1
ATOM 3738 N N . LEU B 1 223 ? -2.645 29.812 2.869 1 97.12 223 LEU B N 1
ATOM 3739 C CA . LEU B 1 223 ? -3.523 29.406 3.961 1 97.12 223 LEU B CA 1
ATOM 3740 C C . LEU B 1 223 ? -4.988 29.594 3.574 1 97.12 223 LEU B C 1
ATOM 3742 O O . LEU B 1 223 ? -5.844 28.797 3.98 1 97.12 223 LEU B O 1
ATOM 3746 N N . GLU B 1 224 ? -5.285 30.578 2.736 1 97.12 224 GLU B N 1
ATOM 3747 C CA . GLU B 1 224 ? -6.637 30.938 2.322 1 97.12 224 GLU B CA 1
ATOM 3748 C C . GLU B 1 224 ? -7.277 29.828 1.486 1 97.12 224 GLU B C 1
ATOM 3750 O O . GLU B 1 224 ? -8.492 29.812 1.288 1 97.12 224 GLU B O 1
ATOM 3755 N N . ALA B 1 225 ? -6.496 28.953 1.002 1 98.19 225 ALA B N 1
ATOM 3756 C CA . ALA B 1 225 ? -7 27.875 0.167 1 98.19 225 ALA B CA 1
ATOM 3757 C C . ALA B 1 225 ? -7.648 26.781 1.017 1 98.19 225 ALA B C 1
ATOM 3759 O O . ALA B 1 225 ? -8.289 25.875 0.487 1 98.19 225 ALA B O 1
ATOM 3760 N N . PHE B 1 226 ? -7.531 26.891 2.305 1 98.62 226 PHE B N 1
ATOM 3761 C CA . PHE B 1 226 ? -8.109 25.906 3.213 1 98.62 226 PHE B CA 1
ATOM 3762 C C . PHE B 1 226 ? -9.359 26.469 3.885 1 98.62 226 PHE B C 1
ATOM 3764 O O . PHE B 1 226 ? -9.438 27.656 4.164 1 98.62 226 PHE B O 1
ATOM 3771 N N . ASP B 1 227 ? -10.227 25.578 4.168 1 98.5 227 ASP B N 1
ATOM 3772 C CA . ASP B 1 227 ? -11.453 25.953 4.871 1 98.5 227 ASP B CA 1
ATOM 3773 C C . ASP B 1 227 ? -11.266 25.875 6.383 1 98.5 227 ASP B C 1
ATOM 3775 O O . ASP B 1 227 ? -11.914 26.609 7.137 1 98.5 227 ASP B O 1
ATOM 3779 N N . ALA B 1 228 ? -10.414 24.984 6.812 1 98.5 228 ALA B N 1
ATOM 3780 C CA . ALA B 1 228 ? -10.164 24.781 8.234 1 98.5 228 ALA B CA 1
ATOM 3781 C C . ALA B 1 228 ? -8.75 24.266 8.477 1 98.5 228 ALA B C 1
ATOM 3783 O O . ALA B 1 228 ? -8.109 23.734 7.566 1 98.5 228 ALA B O 1
ATOM 3784 N N . VAL B 1 229 ? -8.336 24.5 9.711 1 98.38 229 VAL B N 1
ATOM 3785 C CA . VAL B 1 229 ? -7.09 23.922 10.211 1 98.38 229 VAL B CA 1
ATOM 3786 C C . VAL B 1 229 ? -7.34 23.203 11.523 1 98.38 229 VAL B C 1
ATOM 3788 O O . VAL B 1 229 ? -8.031 23.719 12.406 1 98.38 229 VAL B O 1
ATOM 3791 N N . ILE B 1 230 ? -6.812 21.953 11.578 1 98.31 230 ILE B N 1
ATOM 3792 C CA . ILE B 1 230 ? -6.855 21.188 12.812 1 98.31 230 ILE B CA 1
ATOM 3793 C C . ILE B 1 230 ? -5.441 21 13.359 1 98.31 230 ILE B C 1
ATOM 3795 O O . ILE B 1 230 ? -4.547 20.547 12.648 1 98.31 230 ILE B O 1
ATOM 3799 N N . THR B 1 231 ? -5.234 21.391 14.602 1 96.62 231 THR B N 1
ATOM 3800 C CA . THR B 1 231 ? -3.928 21.234 15.227 1 96.62 231 THR B CA 1
ATOM 3801 C C . THR B 1 231 ? -4.074 20.766 16.672 1 96.62 231 THR B C 1
ATOM 3803 O O . THR B 1 231 ? -5.191 20.594 17.172 1 96.62 231 THR B O 1
ATOM 3806 N N . ASP B 1 232 ? -2.945 20.453 17.281 1 93.56 232 ASP B N 1
ATOM 3807 C CA . ASP B 1 232 ? -2.969 19.719 18.531 1 93.56 232 ASP B CA 1
ATOM 3808 C C . ASP B 1 232 ? -2.684 20.641 19.719 1 93.56 232 ASP B C 1
ATOM 3810 O O . ASP B 1 232 ? -2.721 20.203 20.875 1 93.56 232 ASP B O 1
ATOM 3814 N N . GLN B 1 233 ? -2.342 21.844 19.484 1 90 233 GLN B N 1
ATOM 3815 C CA . GLN B 1 233 ? -2.047 22.828 20.516 1 90 233 GLN B CA 1
ATOM 3816 C C . GLN B 1 233 ? -2.527 24.219 20.094 1 90 233 GLN B C 1
ATOM 3818 O O . GLN B 1 233 ? -2.52 24.562 18.906 1 90 233 GLN B O 1
ATOM 3823 N N . GLU B 1 234 ? -2.816 24.922 21.125 1 91.69 234 GLU B N 1
ATOM 3824 C CA . GLU B 1 234 ? -3.201 26.312 20.859 1 91.69 234 GLU B CA 1
ATOM 3825 C C . GLU B 1 234 ? -2.057 27.078 20.203 1 91.69 234 GLU B C 1
ATOM 3827 O O . GLU B 1 234 ? -0.896 26.922 20.594 1 91.69 234 GLU B O 1
ATOM 3832 N N . ARG B 1 235 ? -2.463 27.891 19.312 1 91.12 235 ARG B N 1
ATOM 3833 C CA . ARG B 1 235 ? -1.47 28.688 18.609 1 91.12 235 ARG B CA 1
ATOM 3834 C C . ARG B 1 235 ? -1.383 30.094 19.188 1 91.12 235 ARG B C 1
ATOM 3836 O O . ARG B 1 235 ? -2.252 30.516 19.953 1 91.12 235 ARG B O 1
ATOM 3843 N N . SER B 1 236 ? -0.349 30.781 18.891 1 92.25 236 SER B N 1
ATOM 3844 C CA . SER B 1 236 ? -0.152 32.156 19.359 1 92.25 236 SER B CA 1
ATOM 3845 C C . SER B 1 236 ? -1.257 33.062 18.859 1 92.25 236 SER B C 1
ATOM 3847 O O . SER B 1 236 ? -1.936 32.75 17.875 1 92.25 236 SER B O 1
ATOM 3849 N N . PRO B 1 237 ? -1.414 34.156 19.469 1 94 237 PRO B N 1
ATOM 3850 C CA . PRO B 1 237 ? -2.404 35.125 19.016 1 94 237 PRO B CA 1
ATOM 3851 C C . PRO B 1 237 ? -2.174 35.562 17.562 1 94 237 PRO B C 1
ATOM 3853 O O . PRO B 1 237 ? -3.135 35.812 16.828 1 94 237 PRO B O 1
ATOM 3856 N N . GLU B 1 238 ? -0.934 35.625 17.234 1 94.5 238 GLU B N 1
ATOM 3857 C CA . GLU B 1 238 ? -0.604 36 15.859 1 94.5 238 GLU B CA 1
ATOM 3858 C C . GLU B 1 238 ? -1.194 35 14.859 1 94.5 238 GLU B C 1
ATOM 3860 O O . GLU B 1 238 ? -1.749 35.406 13.836 1 94.5 238 GLU B O 1
ATOM 3865 N N . TRP B 1 239 ? -1.082 33.812 15.156 1 95.69 239 TRP B N 1
ATOM 3866 C CA . TRP B 1 239 ? -1.635 32.781 14.297 1 95.69 239 TRP B CA 1
ATOM 3867 C C . TRP B 1 239 ? -3.16 32.812 14.297 1 95.69 239 TRP B C 1
ATOM 3869 O O . TRP B 1 239 ? -3.793 32.656 13.25 1 95.69 239 TRP B O 1
ATOM 3879 N N . VAL B 1 240 ? -3.75 33 15.43 1 95.56 240 VAL B N 1
ATOM 3880 C CA . VAL B 1 240 ? -5.203 33.062 15.531 1 95.56 240 VAL B CA 1
ATOM 3881 C C . VAL B 1 240 ? -5.723 34.219 14.672 1 95.56 240 VAL B C 1
ATOM 3883 O O . VAL B 1 240 ? -6.703 34.062 13.938 1 95.56 240 VAL B O 1
ATOM 3886 N N . ASP B 1 241 ? -5.031 35.312 14.758 1 95.69 241 ASP B N 1
ATOM 3887 C CA . ASP B 1 241 ? -5.383 36.469 13.922 1 95.69 241 ASP B CA 1
ATOM 3888 C C . ASP B 1 241 ? -5.277 36.094 12.438 1 95.69 241 ASP B C 1
ATOM 3890 O O . ASP B 1 241 ? -6.129 36.5 11.641 1 95.69 241 ASP B O 1
ATOM 3894 N N . ARG B 1 242 ? -4.234 35.406 12.133 1 95.88 242 ARG B N 1
ATOM 3895 C CA . ARG B 1 242 ? -4.008 35.031 10.742 1 95.88 242 ARG B CA 1
ATOM 3896 C C . ARG B 1 242 ? -5.121 34.125 10.234 1 95.88 242 ARG B C 1
ATOM 3898 O O . ARG B 1 242 ? -5.562 34.25 9.094 1 95.88 242 ARG B O 1
ATOM 3905 N N . PHE B 1 243 ? -5.57 33.188 11.047 1 96.81 243 PHE B N 1
ATOM 3906 C CA . PHE B 1 243 ? -6.672 32.312 10.68 1 96.81 243 PHE B CA 1
ATOM 3907 C C . PHE B 1 243 ? -7.945 33.125 10.43 1 96.81 243 PHE B C 1
ATOM 3909 O O . PHE B 1 243 ? -8.656 32.875 9.453 1 96.81 243 PHE B O 1
ATOM 3916 N N . ILE B 1 244 ? -8.188 34.062 11.273 1 95.62 244 ILE B N 1
ATOM 3917 C CA . ILE B 1 244 ? -9.367 34.906 11.148 1 95.62 244 ILE B CA 1
ATOM 3918 C C . ILE B 1 244 ? -9.297 35.688 9.844 1 95.62 244 ILE B C 1
ATOM 3920 O O . ILE B 1 244 ? -10.258 35.719 9.07 1 95.62 244 ILE B O 1
ATOM 3924 N N . GLN B 1 245 ? -8.164 36.312 9.602 1 95.69 245 GLN B N 1
ATOM 3925 C CA . GLN B 1 245 ? -7.965 37.125 8.414 1 95.69 245 GLN B CA 1
ATOM 3926 C C . GLN B 1 245 ? -8.141 36.281 7.141 1 95.69 245 GLN B C 1
ATOM 3928 O O . GLN B 1 245 ? -8.633 36.781 6.129 1 95.69 245 GLN B O 1
ATOM 3933 N N . SER B 1 246 ? -7.742 35.062 7.211 1 95.75 246 SER B N 1
ATOM 3934 C CA . SER B 1 246 ? -7.785 34.156 6.047 1 95.75 246 SER B CA 1
ATOM 3935 C C . SER B 1 246 ? -9.125 33.438 5.957 1 95.75 246 SER B C 1
ATOM 3937 O O . SER B 1 246 ? -9.352 32.656 5.031 1 95.75 246 SER B O 1
ATOM 3939 N N . GLU B 1 247 ? -9.992 33.656 6.914 1 96.94 247 GLU B N 1
ATOM 3940 C CA . GLU B 1 247 ? -11.297 33 6.992 1 96.94 247 GLU B CA 1
ATOM 3941 C C . GLU B 1 247 ? -11.156 31.5 7.035 1 96.94 247 GLU B C 1
ATOM 3943 O O . GLU B 1 247 ? -11.859 30.781 6.316 1 96.94 247 GLU B O 1
ATOM 3948 N N . VAL B 1 248 ? -10.195 31.062 7.738 1 97.69 248 VAL B N 1
ATOM 3949 C CA . VAL B 1 248 ? -9.953 29.641 7.969 1 97.69 248 VAL B CA 1
ATOM 3950 C C . VAL B 1 248 ? -10.438 29.25 9.367 1 97.69 248 VAL B C 1
ATOM 3952 O O . VAL B 1 248 ? -10.047 29.875 10.359 1 97.69 248 VAL B O 1
ATOM 3955 N N . GLU B 1 249 ? -11.312 28.281 9.438 1 97.62 249 GLU B N 1
ATOM 3956 C CA . GLU B 1 249 ? -11.766 27.797 10.742 1 97.62 249 GLU B CA 1
ATOM 3957 C C . GLU B 1 249 ? -10.633 27.141 11.516 1 97.62 249 GLU B C 1
ATOM 3959 O O . GLU B 1 249 ? -9.93 26.281 10.977 1 97.62 249 GLU B O 1
ATOM 3964 N N . TYR B 1 250 ? -10.43 27.609 12.766 1 96.19 250 TYR B N 1
ATOM 3965 C CA . TYR B 1 250 ? -9.352 27.109 13.625 1 96.19 250 TYR B CA 1
ATOM 3966 C C . TYR B 1 250 ? -9.891 26.141 14.672 1 96.19 250 TYR B C 1
ATOM 3968 O O . TYR B 1 250 ? -10.695 26.531 15.523 1 96.19 250 TYR B O 1
ATOM 3976 N N . ILE B 1 251 ? -9.453 24.828 14.562 1 96.69 251 ILE B N 1
ATOM 3977 C CA . ILE B 1 251 ? -9.867 23.766 15.477 1 96.69 251 ILE B CA 1
ATOM 3978 C C . ILE B 1 251 ? -8.656 23.219 16.234 1 96.69 251 ILE B C 1
ATOM 3980 O O . ILE B 1 251 ? -7.672 22.797 15.617 1 96.69 251 ILE B O 1
ATOM 3984 N N . CYS B 1 252 ? -8.711 23.281 17.5 1 94 252 CYS B N 1
ATOM 3985 C CA . CYS B 1 252 ? -7.582 22.828 18.312 1 94 252 CYS B CA 1
ATOM 3986 C C . CYS B 1 252 ? -8.055 21.953 19.469 1 94 252 CYS B C 1
ATOM 3988 O O . CYS B 1 252 ? -9.141 22.156 20 1 94 252 CYS B O 1
ATOM 3990 N N . GLY B 1 253 ? -7.34 20.812 19.656 1 86.69 253 GLY B N 1
ATOM 3991 C CA . GLY B 1 253 ? -7.613 19.953 20.812 1 86.69 253 GLY B CA 1
ATOM 3992 C C . GLY B 1 253 ? -6.375 19.641 21.625 1 86.69 253 GLY B C 1
ATOM 3993 O O . GLY B 1 253 ? -5.254 19.875 21.172 1 86.69 253 GLY B O 1
ATOM 3994 N N . SER B 1 254 ? -6.605 19.453 23 1 74.88 254 SER B N 1
ATOM 3995 C CA . SER B 1 254 ? -5.484 19.047 23.828 1 74.88 254 SER B CA 1
ATOM 3996 C C . SER B 1 254 ? -5.633 17.594 24.266 1 74.88 254 SER B C 1
ATOM 3998 O O . SER B 1 254 ? -6.75 17.062 24.328 1 74.88 254 SER B O 1
ATOM 4000 N N . PHE B 1 255 ? -4.578 16.797 24.094 1 60.53 255 PHE B N 1
ATOM 4001 C CA . PHE B 1 255 ? -4.582 15.414 24.578 1 60.53 255 PHE B CA 1
ATOM 4002 C C . PHE B 1 255 ? -5.016 15.352 26.047 1 60.53 255 PHE B C 1
ATOM 4004 O O . PHE B 1 255 ? -4.477 16.078 26.891 1 60.53 255 PHE B O 1
ATOM 4011 N N . GLN B 1 256 ? -6.289 15.148 26.453 1 52.75 256 GLN B N 1
ATOM 4012 C CA . GLN B 1 256 ? -6.656 15.008 27.859 1 52.75 256 GLN B CA 1
ATOM 4013 C C . GLN B 1 256 ? -6.281 13.625 28.375 1 52.75 256 GLN B C 1
ATOM 4015 O O . GLN B 1 256 ? -6.648 12.609 27.781 1 52.75 256 GLN B O 1
ATOM 4020 N N . GLU B 1 257 ? -5.133 13.406 28.875 1 47.19 257 GLU B N 1
ATOM 4021 C CA . GLU B 1 257 ? -4.879 12.18 29.609 1 47.19 257 GLU B CA 1
ATOM 4022 C C . GLU B 1 257 ? -6.035 11.852 30.562 1 47.19 257 GLU B C 1
ATOM 4024 O O . GLU B 1 257 ? -6.449 12.695 31.359 1 47.19 257 GLU B O 1
ATOM 4029 N N . GLU B 1 258 ? -7.016 11.258 30.062 1 43.56 258 GLU B N 1
ATOM 4030 C CA . GLU B 1 258 ? -7.973 10.844 31.094 1 43.56 258 GLU B CA 1
ATOM 4031 C C . GLU B 1 258 ? -7.262 10.297 32.312 1 43.56 258 GLU B C 1
ATOM 4033 O O . GLU B 1 258 ? -6.562 9.289 32.25 1 43.56 258 GLU B O 1
ATOM 4038 N N . ILE B 1 259 ? -6.77 11.062 33.219 1 43.16 259 ILE B N 1
ATOM 4039 C CA . ILE B 1 259 ? -6.379 10.586 34.531 1 43.16 259 ILE B CA 1
ATOM 4040 C C . ILE B 1 259 ? -7.508 9.758 35.125 1 43.16 259 ILE B C 1
ATOM 4042 O O . ILE B 1 259 ? -8.641 10.242 35.281 1 43.16 259 ILE B O 1
ATOM 4046 N N . PRO B 1 260 ? -7.391 8.406 35.062 1 44.56 260 PRO B N 1
ATOM 4047 C CA . PRO B 1 260 ? -8.438 7.688 35.781 1 44.56 260 PRO B CA 1
ATOM 4048 C C . PRO B 1 260 ? -8.711 8.273 37.156 1 44.56 260 PRO B C 1
ATOM 4050 O O . PRO B 1 260 ? -7.777 8.719 37.844 1 44.56 260 PRO B O 1
ATOM 4053 N N . GLU B 1 261 ? -9.883 8.656 37.406 1 41.28 261 GLU B N 1
ATOM 4054 C CA . GLU B 1 261 ? -10.266 8.984 38.781 1 41.28 261 GLU B CA 1
ATOM 4055 C C . GLU B 1 261 ? -9.789 7.918 39.781 1 41.28 261 GLU B C 1
ATOM 4057 O O . GLU B 1 261 ? -9.898 6.723 39.5 1 41.28 261 GLU B O 1
ATOM 4062 N N . PRO B 1 262 ? -8.914 8.328 40.594 1 44 262 PRO B N 1
ATOM 4063 C CA . PRO B 1 262 ? -8.562 7.359 41.625 1 44 262 PRO B CA 1
ATOM 4064 C C . PRO B 1 262 ? -9.781 6.66 42.219 1 44 262 PRO B C 1
ATOM 4066 O O . PRO B 1 262 ? -10.773 7.316 42.562 1 44 262 PRO B O 1
ATOM 4069 N N . THR B 1 263 ? -10.133 5.531 41.719 1 36.22 263 THR B N 1
ATOM 4070 C CA . THR B 1 263 ? -11.188 4.836 42.469 1 36.22 263 THR B CA 1
ATOM 4071 C C . THR B 1 263 ? -10.812 4.695 43.938 1 36.22 263 THR B C 1
ATOM 4073 O O . THR B 1 263 ? -9.82 4.035 44.281 1 36.22 263 THR B O 1
ATOM 4076 N N . VAL B 1 264 ? -11.117 5.715 44.688 1 36.78 264 VAL B N 1
ATOM 4077 C CA . VAL B 1 264 ? -11.18 5.574 46.156 1 36.78 264 VAL B CA 1
ATOM 4078 C C . VAL B 1 264 ? -11.922 4.293 46.531 1 36.78 264 VAL B C 1
ATOM 4080 O O . VAL B 1 264 ? -13.094 4.129 46.188 1 36.78 264 VAL B O 1
ATOM 4083 N N . SER B 1 265 ? -11.164 3.068 46.5 1 24.41 265 SER B N 1
ATOM 4084 C CA . SER B 1 265 ? -11.594 2.102 47.5 1 24.41 265 SER B CA 1
ATOM 4085 C C . SER B 1 265 ? -11.078 2.484 48.875 1 24.41 265 SER B C 1
ATOM 4087 O O . SER B 1 265 ? -9.961 2.988 49.031 1 24.41 265 SER B O 1
#

Solvent-accessible surface area (backbone atoms only — not comparable to full-atom values): 26317 Å² total; per-residue (Å²): 132,55,71,71,59,49,49,51,49,49,49,49,42,20,70,71,61,30,37,46,40,30,66,58,50,12,64,72,68,69,47,52,49,66,59,39,51,52,48,43,51,55,36,28,76,69,63,64,30,41,68,41,80,43,20,33,27,42,79,63,64,44,60,44,71,70,36,39,86,42,47,58,40,37,64,45,65,35,29,45,36,32,6,49,57,52,32,71,72,57,53,70,61,38,32,32,35,37,44,67,46,59,48,38,34,32,27,38,66,56,42,43,84,45,40,60,27,37,40,38,28,31,15,52,64,38,53,58,56,39,38,76,23,85,39,44,49,42,33,36,29,13,20,38,56,38,51,56,62,42,23,31,29,51,68,54,13,38,52,43,46,66,73,44,73,25,56,32,16,46,37,69,66,57,7,28,24,96,85,75,19,30,13,16,41,40,59,53,59,27,51,42,50,45,42,40,42,72,31,21,76,34,24,31,38,44,46,43,64,86,27,53,82,29,77,31,57,25,78,50,41,55,63,59,73,24,49,26,37,35,24,23,48,88,69,55,68,69,53,53,51,49,31,58,75,42,63,24,46,81,45,66,41,70,76,71,74,76,67,74,72,76,77,80,122,133,54,70,70,57,49,49,52,48,50,48,49,42,21,71,72,61,31,39,45,40,30,66,60,50,12,63,73,67,72,47,54,50,66,58,41,51,52,49,44,49,54,36,27,76,69,65,65,28,43,66,43,81,43,23,34,26,39,80,63,64,46,61,47,72,70,37,40,84,47,48,56,43,38,64,46,65,35,29,45,35,32,6,50,57,52,32,71,74,57,53,71,60,36,31,33,36,37,45,67,46,60,47,39,34,32,26,37,66,54,41,43,83,44,42,60,27,37,38,37,27,32,15,53,65,39,53,58,58,40,38,74,23,85,40,45,49,42,32,35,30,15,20,38,55,38,51,54,61,41,23,32,29,52,69,52,13,37,51,43,46,66,74,44,74,24,56,32,18,45,37,66,65,56,6,29,25,95,86,74,17,31,10,17,40,40,61,54,59,26,51,42,51,44,43,42,42,72,33,21,77,34,24,31,38,44,46,43,65,87,26,54,83,28,77,31,56,24,79,50,40,56,63,60,74,25,50,27,38,37,24,24,49,86,68,54,68,69,54,54,50,50,29,58,75,42,63,23,46,81,45,66,40,70,76,70,74,77,69,74,71,77,75,82,122

Sequence (530 aa):
MLAVERRQEIFELLQSFGSVTVSDLALRFSVSEETIRRDLSRMERKGLLQKTYGGAFLNTGMHREIPVTVRQHAAVEGKSVIGSLAAQLINNGDTIFLDASTTAVHIAENILEKTNLVVITNALPVAETLARAEQIKVICAGGTLRPKALSLVGKTAEGSIASFFADKAFICCDGVHLHHGVTDSNEQEAEVRKQMMRQALSSILVCDATKFDRTSFAKLAELEAFDAVITDQERSPEWVDRFIQSEVEYICGSFQEEIPEPTVSMLAVERRQEIFELLQSFGSVTVSDLALRFSVSEETIRRDLSRMERKGLLQKTYGGAFLNTGMHREIPVTVRQHAAVEGKSVIGSLAAQLINNGDTIFLDASTTAVHIAENILEKTNLVVITNALPVAETLARAEQIKVICAGGTLRPKALSLVGKTAEGSIASFFADKAFICCDGVHLHHGVTDSNEQEAEVRKQMMRQALSSILVCDATKFDRTSFAKLAELEAFDAVITDQERSPEWVDRFIQSEVEYICGSFQEEIPEPTVS

Foldseek 3Di:
DDLVVLLVVLLVCQVVVQKDFLVRSCVVVVHDSVSSLVSQVVCVVVVSWADFPGITGNPDDLLRDAFQVRQLRHPVLWLLQLLQVVLVVDAAQFEEEQEQHSSSLSVLQNNLAHANYEYEYFAPSSVVSNVNRDHYHYHHQAADADRRRNGHFDPSSLVSLLVAAGQEYEDEAQAAELPQAGHHSDARSLSSSLSRLVRYPFYEYEDEPVRYNDHHDGRNDHPLSHQEYEYADDDDPVVVVSCVVSNYHYHYHHSPPPPPDPPPD/DDLVVLLVVLLVCQVVVQKDFLVRSCVVVVHDSVSVLVSQVVCVVVVSWDDFPGITGGPDDLLRDAFQVRQLRHPVLWLLQLLQVVLVVDAAQFEEEQEQHSSSLSVLQNNLAHANYEYEYFAPSSVVSNVNRDHYHYHHQAADADRRRNGHFDPSSLVSLLVAAGQEYEDEAQAAELPQAGHHSDARSLSSSLSRLVRYNFYEYEDEPVRYNDHHDGRNDHPLSHQEYEYADDDDPVVVVSCVVSNYHYHYHHSPPPPPDPPPD

Nearest PDB structures (foldseek):
  7l6l-assembly1_E  TM=9.558E-01  e=3.759E-16  Escherichia coli K-12
  5uf2-assembly1_A  TM=7.783E-01  e=5.921E-06  Neisseria gonorrhoeae NCCP11945
  3uw1-assembly1_A  TM=7.613E-01  e=6.301E-06  Burkholderia thailandensis E264
  4x84-assembly1_D  TM=7.379E-01  e=4.075E-06  Pseudomonas aeruginosa PAO1
  3kwm-assembly2_C  TM=7.731E-01  e=3.182E-05  Francisella tularensis subsp. tularensis

Organism: NCBI:txid159291